Protein AF-A0A1F9A317-F1 (afdb_monomer_lite)

Radius of gyration: 26.18 Å; chains: 1; bounding box: 61×65×71 Å

pLDDT: mean 83.24, std 12.6, range [30.2, 96.0]

Secondary structure (DSSP, 8-state):
-----SS--HHHHHHHHHHTT--HHHHHHHHHHHHTTS-TT-TTS-HHHH-HHHHHHHHHHHHH-EEEEE---STT--SEEEEEE-TTS-EEEEEEEEEE-SSS-EEEEEEEEE-GGGTTSSHHHHHHHHHHHHHHHTT-EEEEE--S-TTSTTTTHHHHTT-EEGGGT---SS--SS--EEEE--TTS--TTHHHHHHHHHHHHHHHHHHHHHHHHHHHHHHHHHHHHHHHHHHHHHTHHHHHTT---HHHHHHHHHHHHHHHHHHHHHTTSTT--SSS-GGGS---HHHHTSBP--S----S-PPPEEEE-HHHHHHS-HHHHHSHHHHHHTSPBP--HHHHHHHHHTT--SSP--BHHHHHHHSS-GGGEEEEEETTEEEEEEEE-HHHHHTHHHHHHHHHHHHHHSTT-EETTEEEEE----EEEEETTEEEEEEEPPSEEEHHHHHHHHHH-HHHHHHHHHH-HHHHHHHHHHHHHHHHHHH--SGGGGGGGG--EEEEEETTTTEE--EE-TTS-EE-SEEEE-

Sequence (530 aa):
MGKKSLYLSPDQIKKKFLEAGLGLKETLALIEMTWEDTPRGSVLIPTDRLFNTLDRLTHSTVRGSRIKRFRAQGPNQPFQIFEVYTSEGEVLAYLNMLYLRKPLPCYYLVYVEVTPSFRGKGLGNRILEAFRDYVVEKDALGLLDNIIPPEDPTFDIYDKLGWIPLEKLIEFSEKPDRAHYMVFIPAGFKKNHFALKLPKLIFNLKKKRPVIEMQDNELMVQRTIQEFNQIYSALERVFKKEKESGRTTLLMRFMFTKFTTRLLGFQRRIQELLGYTGGESLEQITLSREVRSLLIQPYSFDPEETDVQLFGDRSLWLSLPESIKSKTTQAIEGLPLYQRPFLTQWMKEKNRTEPLKLTIADLLDLGFDPTRLREFLLQDQIYMFERLSSALLKDLEKRKGLLEKIEKKIQGVRIRQAQIKVNLPLLWIQDRGNGYVLRKKVNGIHWEEAVYQLKQNPSLRFLNQHLILDQKITRTIRDIIDWTKDHIRGPEQEVLPDLAYFIPWNLERNSPLFSIDPANVPYLEQIWIA

Structure (mmCIF, N/CA/C/O backbone):
data_AF-A0A1F9A317-F1
#
_entry.id   AF-A0A1F9A317-F1
#
loop_
_atom_site.group_PDB
_atom_site.id
_atom_site.type_symbol
_atom_site.label_atom_id
_atom_site.label_alt_id
_atom_site.label_comp_id
_atom_site.label_asym_id
_atom_site.label_entity_id
_atom_site.label_seq_id
_atom_site.pdbx_PDB_ins_code
_atom_site.Cartn_x
_atom_site.Cartn_y
_atom_site.Cartn_z
_atom_site.occupancy
_atom_site.B_iso_or_equiv
_atom_site.auth_seq_id
_atom_site.auth_comp_id
_atom_site.auth_asym_id
_atom_site.auth_atom_id
_atom_site.pdbx_PDB_model_num
ATOM 1 N N . MET A 1 1 ? -34.256 27.433 11.523 1.00 30.20 1 MET A N 1
ATOM 2 C CA . MET A 1 1 ? -32.797 27.684 11.594 1.00 30.20 1 MET A CA 1
ATOM 3 C C . MET A 1 1 ? -32.069 26.458 11.067 1.00 30.20 1 MET A C 1
ATOM 5 O O . MET A 1 1 ? -32.015 25.449 11.757 1.00 30.20 1 MET A O 1
ATOM 9 N N . GLY A 1 2 ? -31.609 26.498 9.814 1.00 30.23 2 GLY A N 1
ATOM 10 C CA . GLY A 1 2 ? -30.945 25.356 9.183 1.00 30.23 2 GLY A CA 1
ATOM 11 C C . GLY A 1 2 ? -29.607 25.060 9.855 1.00 30.23 2 GLY A C 1
ATOM 12 O O . GLY A 1 2 ? -28.774 25.957 9.989 1.00 30.23 2 GLY A O 1
ATOM 13 N N . LYS A 1 3 ? -29.400 23.810 10.284 1.00 30.22 3 LYS A N 1
ATOM 14 C CA . LYS A 1 3 ? -28.074 23.311 10.662 1.00 30.22 3 LYS A CA 1
ATOM 15 C C . LYS A 1 3 ? -27.170 23.496 9.441 1.00 30.22 3 LYS A C 1
ATOM 17 O O . LYS A 1 3 ? -27.330 22.784 8.455 1.00 30.22 3 LYS A O 1
ATOM 22 N N . LYS A 1 4 ? -26.259 24.477 9.473 1.00 34.62 4 LYS A N 1
ATOM 23 C CA . LYS A 1 4 ? -25.178 24.554 8.484 1.00 34.62 4 LYS A CA 1
ATOM 24 C C . LYS A 1 4 ? -24.425 23.232 8.572 1.00 34.62 4 LYS A C 1
ATOM 26 O O . LYS A 1 4 ? -23.829 22.939 9.606 1.00 34.62 4 LYS A O 1
ATOM 31 N N . SER A 1 5 ? -24.519 22.435 7.514 1.00 38.72 5 SER A N 1
ATOM 32 C CA . SER A 1 5 ? -23.706 21.241 7.342 1.00 38.72 5 SER A CA 1
ATOM 33 C C . SER A 1 5 ? -22.243 21.623 7.590 1.00 38.72 5 SER A C 1
ATOM 35 O O . SER A 1 5 ? -21.731 22.558 6.975 1.00 38.72 5 SER A O 1
ATOM 37 N N . LEU A 1 6 ? -21.589 20.946 8.536 1.00 41.41 6 LEU A N 1
ATOM 38 C CA . LEU A 1 6 ? -20.157 21.096 8.842 1.00 41.41 6 LEU A CA 1
ATOM 39 C C . LEU A 1 6 ? -19.264 20.510 7.730 1.00 41.41 6 LEU A C 1
ATOM 41 O O . LEU A 1 6 ? -18.044 20.434 7.888 1.00 41.41 6 LEU A O 1
ATOM 45 N N . TYR A 1 7 ? -19.867 20.084 6.621 1.00 53.53 7 TYR A N 1
ATOM 46 C CA . TYR A 1 7 ? -19.236 19.331 5.555 1.00 53.53 7 TYR A CA 1
ATOM 47 C C . TYR A 1 7 ? -19.129 20.173 4.280 1.00 53.53 7 TYR A C 1
ATOM 49 O O . TYR A 1 7 ? -20.040 20.931 3.944 1.00 53.53 7 TYR A O 1
ATOM 57 N N . LEU A 1 8 ? -17.997 20.042 3.581 1.00 56.66 8 LEU A N 1
ATOM 58 C CA . LEU A 1 8 ? -17.786 20.700 2.295 1.00 56.66 8 LEU A CA 1
ATOM 59 C C . LEU A 1 8 ? -18.473 19.884 1.196 1.00 56.66 8 LEU A C 1
ATOM 61 O O . LEU A 1 8 ? -18.187 18.697 1.057 1.00 56.66 8 LEU A O 1
ATOM 65 N N . SER A 1 9 ? -19.353 20.509 0.413 1.00 65.12 9 SER A N 1
ATOM 66 C CA . SER A 1 9 ? -19.925 19.875 -0.775 1.00 65.12 9 SER A CA 1
ATOM 67 C C . SER A 1 9 ? -18.844 19.645 -1.843 1.00 65.12 9 SER A C 1
ATOM 69 O O . SER A 1 9 ? -17.835 20.364 -1.861 1.00 65.12 9 SER A O 1
ATOM 71 N N . PRO A 1 10 ? -19.050 18.701 -2.780 1.00 66.50 10 PRO A N 1
ATOM 72 C CA . PRO A 1 10 ? -18.171 18.517 -3.934 1.00 66.50 10 PRO A CA 1
ATOM 73 C C . PRO A 1 10 ? -17.819 19.838 -4.651 1.00 66.50 10 PRO A C 1
ATOM 75 O O . PRO A 1 10 ? -16.651 20.110 -4.933 1.00 66.50 10 PRO A O 1
ATOM 78 N N . ASP A 1 11 ? -18.791 20.734 -4.839 1.00 68.62 11 ASP A N 1
ATOM 79 C CA . ASP A 1 11 ? -18.564 22.051 -5.453 1.00 68.62 11 ASP A CA 1
ATOM 80 C C . ASP A 1 11 ? -17.633 22.956 -4.634 1.00 68.62 11 ASP A C 1
ATOM 82 O O . ASP A 1 11 ? -16.845 23.724 -5.191 1.00 68.62 11 ASP A O 1
ATOM 86 N N . GLN A 1 12 ? -17.682 22.865 -3.304 1.00 73.44 12 GLN A N 1
ATOM 87 C CA . GLN A 1 12 ? -16.788 23.624 -2.431 1.00 73.44 12 GLN A CA 1
ATOM 88 C C . GLN A 1 12 ? -15.355 23.078 -2.472 1.00 73.44 12 GLN A C 1
ATOM 90 O O . GLN A 1 12 ? -14.407 23.865 -2.437 1.00 73.44 12 GLN A O 1
ATOM 95 N N . ILE A 1 13 ? -15.185 21.757 -2.603 1.00 77.44 13 ILE A N 1
ATOM 96 C CA . ILE A 1 13 ? -13.874 21.125 -2.818 1.00 77.44 13 ILE A CA 1
ATOM 97 C C . ILE A 1 13 ? -13.295 21.570 -4.164 1.00 77.44 13 ILE A C 1
ATOM 99 O O . ILE A 1 13 ? -12.164 22.054 -4.225 1.00 77.44 13 ILE A O 1
ATOM 103 N N . LYS A 1 14 ? -14.096 21.497 -5.232 1.00 76.88 14 LYS A N 1
ATOM 104 C CA . LYS A 1 14 ? -13.719 21.978 -6.566 1.00 76.88 14 LYS A CA 1
ATOM 105 C C . LYS A 1 14 ? -13.287 23.442 -6.534 1.00 76.88 14 LYS A C 1
ATOM 107 O O . LYS A 1 14 ? -12.229 23.788 -7.054 1.00 76.88 14 LYS A O 1
ATOM 112 N N . LYS A 1 15 ? -14.080 24.305 -5.892 1.00 82.25 15 LYS A N 1
ATOM 113 C CA . LYS A 1 15 ? -13.760 25.728 -5.741 1.00 82.25 15 LYS A CA 1
ATOM 114 C C . LYS A 1 15 ? -12.426 25.933 -5.022 1.00 82.25 15 LYS A C 1
ATOM 116 O O . LYS A 1 15 ? -11.629 26.745 -5.477 1.00 82.25 15 LYS A O 1
ATOM 121 N N . LYS A 1 16 ? -12.146 25.177 -3.954 1.00 85.38 16 LYS A N 1
ATOM 122 C CA . LYS A 1 16 ? -10.851 25.234 -3.257 1.00 85.38 16 LYS A CA 1
ATOM 123 C C . LYS A 1 16 ? -9.676 24.872 -4.160 1.00 85.38 16 LYS A C 1
ATOM 125 O O . LYS A 1 16 ? -8.650 25.539 -4.097 1.00 85.38 16 LYS A O 1
ATOM 130 N N . PHE A 1 17 ? -9.822 23.845 -4.992 1.00 86.81 17 PHE A N 1
ATOM 131 C CA . PHE A 1 17 ? -8.760 23.416 -5.905 1.00 86.81 17 PHE A CA 1
ATOM 132 C C . PHE A 1 17 ? -8.485 24.484 -6.972 1.00 86.81 17 PHE A C 1
ATOM 134 O O . PHE A 1 17 ? -7.328 24.799 -7.244 1.00 86.81 17 PHE A O 1
ATOM 141 N N . LEU A 1 18 ? -9.542 25.104 -7.509 1.00 83.31 18 LEU A N 1
ATOM 142 C CA . LEU A 1 18 ? -9.423 26.219 -8.453 1.00 83.31 18 LEU A CA 1
ATOM 143 C C . LEU A 1 18 ? -8.786 27.459 -7.807 1.00 83.31 18 LEU A C 1
ATOM 145 O O . LEU A 1 18 ? -7.883 28.051 -8.387 1.00 83.31 18 LEU A O 1
ATOM 149 N N . GLU A 1 19 ? -9.208 27.834 -6.594 1.00 87.75 19 GLU A N 1
ATOM 150 C CA . GLU A 1 19 ? -8.621 28.958 -5.844 1.00 87.75 19 GLU A CA 1
ATOM 151 C C . GLU A 1 19 ? -7.142 28.736 -5.498 1.00 87.75 19 GLU A C 1
ATOM 153 O O . GLU A 1 19 ? -6.385 29.700 -5.396 1.00 87.75 19 GLU A O 1
ATOM 158 N N . ALA A 1 20 ? -6.724 27.482 -5.322 1.00 89.75 20 ALA A N 1
ATOM 159 C CA . ALA A 1 20 ? -5.334 27.115 -5.066 1.00 89.75 20 ALA A CA 1
ATOM 160 C C . ALA A 1 20 ? -4.447 27.147 -6.326 1.00 89.75 20 ALA A C 1
ATOM 162 O O . ALA A 1 20 ? -3.230 26.974 -6.211 1.00 89.75 20 ALA A O 1
ATOM 163 N N . GLY A 1 21 ? -5.034 27.370 -7.510 1.00 86.25 21 GLY A N 1
ATOM 164 C CA . GLY A 1 21 ? -4.309 27.429 -8.780 1.00 86.25 21 GLY A CA 1
ATOM 165 C C . GLY A 1 21 ? -3.607 26.115 -9.115 1.00 86.25 21 GLY A C 1
ATOM 166 O O . GLY A 1 21 ? -2.463 26.132 -9.562 1.00 86.25 21 GLY A O 1
ATOM 167 N N . LEU A 1 22 ? -4.247 24.982 -8.817 1.00 85.50 22 LEU A N 1
ATOM 168 C CA . LEU A 1 22 ? -3.669 23.667 -9.075 1.00 85.50 22 LEU A CA 1
ATOM 169 C C . LEU A 1 22 ? -3.647 23.347 -10.572 1.00 85.50 22 LEU A C 1
ATOM 171 O O . LEU A 1 22 ? -4.641 23.552 -11.273 1.00 85.50 22 LEU A O 1
ATOM 175 N N . GLY A 1 23 ? -2.535 22.776 -11.035 1.00 81.94 23 GLY A N 1
ATOM 176 C CA . GLY A 1 23 ? -2.434 22.198 -12.374 1.00 81.94 23 GLY A CA 1
ATOM 177 C C . GLY A 1 23 ? -3.286 20.932 -12.533 1.00 81.94 23 GLY A C 1
ATOM 178 O O . GLY A 1 23 ? -3.818 20.377 -11.563 1.00 81.94 23 GLY A O 1
ATOM 179 N N . LEU A 1 24 ? -3.398 20.436 -13.771 1.00 79.25 24 LEU A N 1
ATOM 180 C CA . LEU A 1 24 ? -4.134 19.203 -14.081 1.00 79.25 24 LEU A CA 1
ATOM 181 C C . LEU A 1 24 ? -3.547 17.997 -13.335 1.00 79.25 24 LEU A C 1
ATOM 183 O O . LEU A 1 24 ? -4.284 17.265 -12.673 1.00 79.25 24 LEU A O 1
ATOM 187 N N . LYS A 1 25 ? -2.224 17.814 -13.419 1.00 80.38 25 LYS A N 1
ATOM 188 C CA . LYS A 1 25 ? -1.513 16.709 -12.768 1.00 80.38 25 LYS A CA 1
ATOM 189 C C . LYS A 1 25 ? -1.692 16.740 -11.250 1.00 80.38 25 LYS A C 1
ATOM 191 O O . LYS A 1 25 ? -2.010 15.720 -10.653 1.00 80.38 25 LYS A O 1
ATOM 196 N N . GLU A 1 26 ? -1.553 17.913 -10.639 1.00 85.75 26 GLU A N 1
ATOM 197 C CA . GLU A 1 26 ? -1.697 18.104 -9.189 1.00 85.75 26 GLU A CA 1
ATOM 198 C C . GLU A 1 26 ? -3.126 17.821 -8.716 1.00 85.75 26 GLU A C 1
ATOM 200 O O . GLU A 1 26 ? -3.336 17.146 -7.709 1.00 85.75 26 GLU A O 1
ATOM 205 N N . THR A 1 27 ? -4.113 18.298 -9.478 1.00 83.12 27 THR A N 1
ATOM 206 C CA . THR A 1 27 ? -5.532 18.040 -9.218 1.00 83.12 27 THR A CA 1
ATOM 207 C C . THR A 1 27 ? -5.828 16.544 -9.256 1.00 83.12 27 THR A C 1
ATOM 209 O O . THR A 1 27 ? -6.431 16.017 -8.322 1.00 83.12 27 THR A O 1
ATOM 212 N N . LEU A 1 28 ? -5.375 15.848 -10.303 1.00 80.31 28 LEU A N 1
ATOM 213 C CA . LEU A 1 28 ? -5.563 14.405 -10.439 1.00 80.31 28 LEU A CA 1
ATOM 214 C C . LEU A 1 28 ? -4.836 13.629 -9.337 1.00 80.31 28 LEU A C 1
ATOM 216 O O . LEU A 1 28 ? -5.441 12.748 -8.733 1.00 80.31 28 LEU A O 1
ATOM 220 N N . ALA A 1 29 ? -3.600 14.005 -9.005 1.00 83.94 29 ALA A N 1
ATOM 221 C CA . ALA A 1 29 ? -2.834 13.375 -7.935 1.00 83.94 29 ALA A CA 1
ATOM 222 C C . ALA A 1 29 ? -3.521 13.525 -6.568 1.00 83.94 29 ALA A C 1
ATOM 224 O O . ALA A 1 29 ? -3.596 12.561 -5.809 1.00 83.94 29 ALA A O 1
ATOM 225 N N . LEU A 1 30 ? -4.083 14.700 -6.255 1.00 86.44 30 LEU A N 1
ATOM 226 C CA . LEU A 1 30 ? -4.848 14.903 -5.020 1.00 86.44 30 LEU A CA 1
ATOM 227 C C . LEU A 1 30 ? -6.155 14.116 -5.001 1.00 86.44 30 LEU A C 1
ATOM 229 O O . LEU A 1 30 ? -6.530 13.591 -3.951 1.00 86.44 30 LEU A O 1
ATOM 233 N N . ILE A 1 31 ? -6.847 14.030 -6.138 1.00 79.44 31 ILE A N 1
ATOM 234 C CA . ILE A 1 31 ? -8.070 13.237 -6.260 1.00 79.44 31 ILE A CA 1
ATOM 235 C C . ILE A 1 31 ? -7.753 11.764 -6.032 1.00 79.44 31 ILE A C 1
ATOM 237 O O . ILE A 1 31 ? -8.380 11.130 -5.187 1.00 79.44 31 ILE A O 1
ATOM 241 N N . GLU A 1 32 ? -6.752 11.233 -6.730 1.00 78.00 32 GLU A N 1
ATOM 242 C CA . GLU A 1 32 ? -6.308 9.857 -6.550 1.00 78.00 32 GLU A CA 1
ATOM 243 C C . GLU A 1 32 ? -5.877 9.632 -5.107 1.00 78.00 32 GLU A C 1
ATOM 245 O O . GLU A 1 32 ? -6.346 8.686 -4.490 1.00 78.00 32 GLU A O 1
ATOM 250 N N . MET A 1 33 ? -5.087 10.529 -4.509 1.00 85.62 33 MET A N 1
ATOM 251 C CA . MET A 1 33 ? -4.703 10.459 -3.094 1.00 85.62 33 MET A CA 1
ATOM 252 C C . MET A 1 33 ? -5.887 10.341 -2.134 1.00 85.62 33 MET A C 1
ATOM 254 O O . MET A 1 33 ? -5.846 9.585 -1.163 1.00 85.62 33 MET A O 1
ATOM 258 N N . THR A 1 34 ? -6.936 11.106 -2.402 1.00 78.31 34 THR A N 1
ATOM 259 C CA . THR A 1 34 ? -8.065 11.256 -1.487 1.00 78.31 34 THR A CA 1
ATOM 260 C C . THR A 1 34 ? -9.113 10.157 -1.686 1.00 78.31 34 THR A C 1
ATOM 262 O O . THR A 1 34 ? -9.732 9.739 -0.708 1.00 78.31 34 THR A O 1
ATOM 265 N N . TRP A 1 35 ? -9.279 9.659 -2.920 1.00 73.06 35 TRP A N 1
ATOM 266 C CA . TRP A 1 35 ? -10.397 8.795 -3.325 1.00 73.06 35 TRP A CA 1
ATOM 267 C C . TRP A 1 35 ? -10.020 7.512 -4.083 1.00 73.06 35 TRP A C 1
ATOM 269 O O . TRP A 1 35 ? -10.933 6.840 -4.552 1.00 73.06 35 TRP A O 1
ATOM 279 N N . GLU A 1 36 ? -8.746 7.113 -4.184 1.00 63.12 36 GLU A N 1
ATOM 280 C CA . GLU A 1 36 ? -8.304 5.836 -4.815 1.00 63.12 36 GLU A CA 1
ATOM 281 C C . GLU A 1 36 ? -9.092 4.604 -4.344 1.00 63.12 36 GLU A C 1
ATOM 283 O O . GLU A 1 36 ? -9.340 3.682 -5.112 1.00 63.12 36 GLU A O 1
ATOM 288 N N . ASP A 1 37 ? -9.545 4.630 -3.094 1.00 56.62 37 ASP A N 1
ATOM 289 C CA . ASP A 1 37 ? -10.335 3.590 -2.436 1.00 56.62 37 ASP A CA 1
ATOM 290 C C . ASP A 1 37 ? -11.795 3.489 -2.930 1.00 56.62 37 ASP A C 1
ATOM 292 O O . ASP A 1 37 ? -12.541 2.596 -2.506 1.00 56.62 37 ASP A O 1
ATOM 296 N N . THR A 1 38 ? -12.218 4.414 -3.795 1.00 52.78 38 THR A N 1
ATOM 297 C CA . THR A 1 38 ? -13.587 4.554 -4.299 1.00 52.78 38 THR A CA 1
ATOM 298 C C . THR A 1 38 ? -13.637 4.036 -5.740 1.00 52.78 38 THR A C 1
ATOM 300 O O . THR A 1 38 ? -12.907 4.534 -6.598 1.00 52.78 38 THR A O 1
ATOM 303 N N . PRO A 1 39 ? -14.488 3.049 -6.063 1.00 42.66 39 PRO A N 1
ATOM 304 C CA . PRO A 1 39 ? -14.594 2.535 -7.424 1.00 42.66 39 PRO A CA 1
ATOM 305 C C . PRO A 1 39 ? -14.944 3.646 -8.423 1.00 42.66 39 PRO A C 1
ATOM 307 O O . PRO A 1 39 ? -15.872 4.423 -8.170 1.00 42.66 39 PRO A O 1
ATOM 310 N N . ARG A 1 40 ? -14.270 3.669 -9.585 1.00 38.69 40 ARG A N 1
ATOM 311 C CA . ARG A 1 40 ? -14.679 4.501 -10.733 1.00 38.69 40 ARG A CA 1
ATOM 312 C C . ARG A 1 40 ? -16.144 4.185 -11.067 1.00 38.69 40 ARG A C 1
ATOM 314 O O . ARG A 1 40 ? -16.486 3.023 -11.277 1.00 38.69 40 ARG A O 1
ATOM 321 N N . GLY A 1 41 ? -17.007 5.201 -11.045 1.00 35.41 41 GLY A N 1
ATOM 322 C CA . GLY A 1 41 ? -18.453 5.060 -11.265 1.00 35.41 41 GLY A CA 1
ATOM 323 C C . GLY A 1 41 ? -19.301 4.733 -10.026 1.00 35.41 41 GLY A C 1
ATOM 324 O O . GLY A 1 41 ? -20.504 4.532 -10.163 1.00 35.41 41 GLY A O 1
ATOM 325 N N . SER A 1 42 ? -18.729 4.683 -8.814 1.00 35.31 42 SER A N 1
ATOM 326 C CA . SER A 1 42 ? -19.548 4.656 -7.592 1.00 35.31 42 SER A CA 1
ATOM 327 C C . SER A 1 42 ? -20.143 6.040 -7.303 1.00 35.31 42 SER A C 1
ATOM 329 O O . SER A 1 42 ? -19.489 7.066 -7.481 1.00 35.31 42 SER A O 1
ATOM 331 N N . VAL A 1 43 ? -21.401 6.056 -6.857 1.00 36.91 43 VAL A N 1
ATOM 332 C CA . VAL A 1 43 ? -22.220 7.263 -6.630 1.00 36.91 43 VAL A CA 1
ATOM 333 C C . VAL A 1 43 ? -21.618 8.213 -5.583 1.00 36.91 43 VAL A C 1
ATOM 335 O O . VAL A 1 43 ? -21.981 9.382 -5.550 1.00 36.91 43 VAL A O 1
ATOM 338 N N . LEU A 1 44 ? -20.675 7.732 -4.766 1.00 43.38 44 LEU A N 1
ATOM 339 C CA . LEU A 1 44 ? -20.300 8.373 -3.508 1.00 43.38 44 LEU A CA 1
ATOM 340 C C . LEU A 1 44 ? -19.566 9.705 -3.688 1.00 43.38 44 LEU A C 1
ATOM 342 O O . LEU A 1 44 ? -19.921 10.642 -2.999 1.00 43.38 44 LEU A O 1
ATOM 346 N N . ILE A 1 45 ? -18.666 9.863 -4.666 1.00 46.25 45 ILE A N 1
ATOM 347 C CA . ILE A 1 45 ? -18.311 11.178 -5.237 1.00 46.25 45 ILE A CA 1
ATOM 348 C C . ILE A 1 45 ? -17.834 10.928 -6.672 1.00 46.25 45 ILE A C 1
ATOM 350 O O . ILE A 1 45 ? -16.707 10.467 -6.864 1.00 46.25 45 ILE A O 1
ATOM 354 N N . PRO A 1 46 ? -18.636 11.221 -7.707 1.00 48.56 46 PRO A N 1
ATOM 355 C CA . PRO A 1 46 ? -18.168 11.066 -9.070 1.00 48.56 46 PRO A CA 1
ATOM 356 C C . PRO A 1 46 ? -17.091 12.126 -9.304 1.00 48.56 46 PRO A C 1
ATOM 358 O O . PRO A 1 46 ? -17.372 13.327 -9.248 1.00 48.56 46 PRO A O 1
ATOM 361 N N . THR A 1 47 ? -15.860 11.703 -9.593 1.00 49.09 47 THR A N 1
ATOM 362 C CA . THR A 1 47 ? -14.832 12.557 -10.218 1.00 49.09 47 THR A CA 1
ATOM 363 C C . THR A 1 47 ? -15.413 13.348 -11.385 1.00 49.09 47 THR A C 1
ATOM 365 O O . THR A 1 47 ? -15.080 14.510 -11.597 1.00 49.09 47 THR A O 1
ATOM 368 N N . ASP A 1 48 ? -16.374 12.726 -12.054 1.00 48.00 48 ASP A N 1
ATOM 369 C CA . ASP A 1 48 ? -17.170 13.218 -13.158 1.00 48.00 48 ASP A CA 1
ATOM 370 C C . ASP A 1 48 ? -18.022 14.422 -12.693 1.00 48.00 48 ASP A C 1
ATOM 372 O O . ASP A 1 48 ? -17.936 15.503 -13.263 1.00 48.00 48 ASP A O 1
ATOM 376 N N . ARG A 1 49 ? -18.726 14.332 -11.553 1.00 49.16 49 ARG A N 1
ATOM 377 C CA . ARG A 1 49 ? -19.498 15.454 -10.973 1.00 49.16 49 ARG A CA 1
ATOM 378 C C . ARG A 1 49 ? -18.596 16.585 -10.483 1.00 49.16 49 ARG A C 1
ATOM 380 O O . ARG A 1 49 ? -18.902 17.750 -10.730 1.00 49.16 49 ARG A O 1
ATOM 387 N N . LEU A 1 50 ? -17.485 16.261 -9.820 1.00 54.84 50 LEU A N 1
ATOM 388 C CA . LEU A 1 50 ? -16.515 17.263 -9.370 1.00 54.84 50 LEU A CA 1
ATOM 389 C C . LEU A 1 50 ? -15.881 18.000 -10.562 1.00 54.84 50 LEU A C 1
ATOM 391 O O . LEU A 1 50 ? -15.679 19.218 -10.527 1.00 54.84 50 LEU A O 1
ATOM 395 N N . PHE A 1 51 ? -15.606 17.281 -11.651 1.00 59.75 51 PHE A N 1
ATOM 396 C CA . PHE A 1 51 ? -14.772 17.777 -12.727 1.00 59.75 51 PHE A CA 1
ATOM 397 C C . PHE A 1 51 ? -15.113 17.197 -14.115 1.00 59.75 51 PHE A C 1
ATOM 399 O O . PHE A 1 51 ? -14.252 16.643 -14.793 1.00 59.75 51 PHE A O 1
ATOM 406 N N . ASN A 1 52 ? -16.325 17.435 -14.620 1.00 56.56 52 ASN A N 1
ATOM 407 C CA . ASN A 1 52 ? -16.720 17.082 -16.000 1.00 56.56 52 ASN A CA 1
ATOM 408 C C . ASN A 1 52 ? -15.727 17.567 -17.089 1.00 56.56 52 ASN A C 1
ATOM 410 O O . ASN A 1 52 ? -15.659 17.021 -18.188 1.00 56.56 52 ASN A O 1
ATOM 414 N N . THR A 1 53 ? -14.940 18.609 -16.803 1.00 60.53 53 THR A N 1
ATOM 415 C CA . THR A 1 53 ? -13.893 19.132 -17.689 1.00 60.53 53 THR A CA 1
ATOM 416 C C . THR A 1 53 ? -12.570 18.373 -17.612 1.00 60.53 53 THR A C 1
ATOM 418 O O . THR A 1 53 ? -11.804 18.455 -18.569 1.00 60.53 53 THR A O 1
ATOM 421 N N . LEU A 1 54 ? -12.280 17.647 -16.522 1.00 67.88 54 LEU A N 1
ATOM 422 C CA . LEU A 1 54 ? -11.013 16.928 -16.354 1.00 67.88 54 LEU A CA 1
ATOM 423 C C . LEU A 1 54 ? -10.848 15.853 -17.416 1.00 67.88 54 LEU A C 1
ATOM 425 O O . LEU A 1 54 ? -9.775 15.767 -17.991 1.00 67.88 54 LEU A O 1
ATOM 429 N N . ASP A 1 55 ? -11.893 15.099 -17.759 1.00 68.38 55 ASP A N 1
ATOM 430 C CA . ASP A 1 55 ? -11.779 14.095 -18.819 1.00 68.38 55 ASP A CA 1
ATOM 431 C C . ASP A 1 55 ? -11.413 14.729 -20.159 1.00 68.38 55 ASP A C 1
ATOM 433 O O . ASP A 1 55 ? -10.474 14.286 -20.822 1.00 68.38 55 ASP A O 1
ATOM 437 N N . ARG A 1 56 ? -12.099 15.804 -20.559 1.00 70.88 56 ARG A N 1
ATOM 438 C CA . ARG A 1 56 ? -11.775 16.526 -21.797 1.00 70.88 56 ARG A CA 1
ATOM 439 C C . ARG A 1 56 ? -10.347 17.081 -21.764 1.00 70.88 56 ARG A C 1
ATOM 441 O O . ARG A 1 56 ? -9.636 16.957 -22.761 1.00 70.88 56 ARG A O 1
ATOM 448 N N . LEU A 1 57 ? -9.931 17.658 -20.635 1.00 72.31 57 LEU A N 1
ATOM 449 C CA . LEU A 1 57 ? -8.581 18.186 -20.440 1.00 72.31 57 LEU A CA 1
ATOM 450 C C . LEU A 1 57 ? -7.537 17.069 -20.526 1.00 72.31 57 LEU A C 1
ATOM 452 O O . LEU A 1 57 ? -6.612 17.183 -21.322 1.00 72.31 57 LEU A O 1
ATOM 456 N N . THR A 1 58 ? -7.736 15.947 -19.838 1.00 76.75 58 THR A N 1
ATOM 457 C CA . THR A 1 58 ? -6.879 14.758 -19.904 1.00 76.75 58 THR A CA 1
ATOM 458 C C . THR A 1 58 ? -6.734 14.255 -21.336 1.00 76.75 58 THR A C 1
ATOM 460 O O . THR A 1 58 ? -5.611 14.053 -21.795 1.00 76.75 58 THR A O 1
ATOM 463 N N . HIS A 1 59 ? -7.832 14.115 -22.089 1.00 76.88 59 HIS A N 1
ATOM 464 C CA . HIS A 1 59 ? -7.757 13.704 -23.495 1.00 76.88 59 HIS A CA 1
ATOM 465 C C . HIS A 1 59 ? -6.998 14.727 -24.354 1.00 76.88 59 HIS A C 1
ATOM 467 O O . HIS A 1 59 ? -6.188 14.330 -25.193 1.00 76.88 59 HIS A O 1
ATOM 473 N N . SER A 1 60 ? -7.201 16.033 -24.141 1.00 76.12 60 SER A N 1
ATOM 474 C CA . SER A 1 60 ? -6.443 17.064 -24.863 1.00 76.12 60 SER A CA 1
ATOM 475 C C . SER A 1 60 ? -4.953 17.060 -24.515 1.00 76.12 60 SER A C 1
ATOM 477 O O . SER A 1 60 ? -4.124 17.137 -25.420 1.00 76.12 60 SER A O 1
ATOM 479 N N . THR A 1 61 ? -4.608 16.874 -23.241 1.00 77.38 61 THR A N 1
ATOM 480 C CA . THR A 1 61 ? -3.232 16.800 -22.739 1.00 77.38 61 THR A CA 1
ATOM 481 C C . THR A 1 61 ? -2.514 15.577 -23.298 1.00 77.38 61 THR A C 1
ATOM 483 O O . THR A 1 61 ? -1.395 15.690 -23.794 1.00 77.38 61 THR A O 1
ATOM 486 N N . VAL A 1 62 ? -3.178 14.417 -23.312 1.00 79.81 62 VAL A N 1
ATOM 487 C CA . VAL A 1 62 ? -2.657 13.196 -23.941 1.00 79.81 62 VAL A CA 1
ATOM 488 C C . VAL A 1 62 ? -2.462 13.403 -25.442 1.00 79.81 62 VAL A C 1
ATOM 490 O O . VAL A 1 62 ? -1.420 13.032 -25.975 1.00 79.81 62 VAL A O 1
ATOM 493 N N . ARG A 1 63 ? -3.418 14.022 -26.143 1.00 78.75 63 ARG A N 1
ATOM 494 C CA . ARG A 1 63 ? -3.309 14.269 -27.590 1.00 78.75 63 ARG A CA 1
ATOM 495 C C . ARG A 1 63 ? -2.188 15.254 -27.937 1.00 78.75 63 ARG A C 1
ATOM 497 O O . ARG A 1 63 ? -1.529 15.077 -28.956 1.00 78.75 63 ARG A O 1
ATOM 504 N N . GLY A 1 64 ? -1.971 16.269 -27.104 1.00 76.69 64 GLY A N 1
ATOM 505 C CA . GLY A 1 64 ? -0.918 17.272 -27.275 1.00 76.69 64 GLY A CA 1
ATOM 506 C C . GLY A 1 64 ? 0.472 16.827 -26.810 1.00 76.69 64 GLY A C 1
ATOM 507 O O . GLY A 1 64 ? 1.433 17.576 -26.996 1.00 76.69 64 GLY A O 1
ATOM 508 N N . SER A 1 65 ? 0.598 15.641 -26.204 1.00 85.62 65 SER A N 1
ATOM 509 C CA . SER A 1 65 ? 1.851 15.205 -25.594 1.00 85.62 65 SER A CA 1
ATOM 510 C C . SER A 1 65 ? 2.924 14.826 -26.619 1.00 85.62 65 SER A C 1
ATOM 512 O O . SER A 1 65 ? 2.631 14.289 -27.693 1.00 85.62 65 SER A O 1
ATOM 514 N N . ARG A 1 66 ? 4.191 15.086 -26.276 1.00 87.00 66 ARG A N 1
ATOM 515 C CA . ARG A 1 66 ? 5.367 14.854 -27.131 1.00 87.00 66 ARG A CA 1
ATOM 516 C C . ARG A 1 66 ? 6.349 13.901 -26.470 1.00 87.00 66 ARG A C 1
ATOM 518 O O . ARG A 1 66 ? 6.538 13.961 -25.264 1.00 87.00 66 ARG A O 1
ATOM 525 N N . ILE A 1 67 ? 7.021 13.077 -27.266 1.00 89.94 67 ILE A N 1
ATOM 526 C CA . ILE A 1 67 ? 8.057 12.162 -26.777 1.00 89.94 67 ILE A CA 1
ATOM 527 C C . ILE A 1 67 ? 9.421 12.815 -26.975 1.00 89.94 67 ILE A C 1
ATOM 529 O O . ILE A 1 67 ? 9.730 13.278 -28.075 1.00 89.94 67 ILE A O 1
ATOM 533 N N . LYS A 1 68 ? 10.243 12.853 -25.926 1.00 88.56 68 LYS A N 1
ATOM 534 C CA . LYS A 1 68 ? 11.663 13.206 -26.035 1.00 88.56 68 LYS A CA 1
ATOM 535 C C . LYS A 1 68 ? 12.529 12.059 -25.540 1.00 88.56 68 LYS A C 1
ATOM 537 O O . LYS A 1 68 ? 12.119 11.264 -24.699 1.00 88.56 68 LYS A O 1
ATOM 542 N N . ARG A 1 69 ? 13.747 12.008 -26.076 1.00 85.94 69 ARG A N 1
ATOM 543 C CA . ARG A 1 69 ? 14.766 11.017 -25.740 1.00 85.94 69 ARG A CA 1
ATOM 544 C C . ARG A 1 69 ? 15.942 11.682 -25.044 1.00 85.94 69 ARG A C 1
ATOM 546 O O . ARG A 1 69 ? 16.497 12.649 -25.564 1.00 85.94 69 ARG A O 1
ATOM 553 N N . PHE A 1 70 ? 16.398 11.061 -23.967 1.00 85.00 70 PHE A N 1
ATOM 554 C CA . PHE A 1 70 ? 17.584 11.441 -23.216 1.00 85.00 70 PHE A CA 1
ATOM 555 C C . PHE A 1 70 ? 18.615 10.317 -23.267 1.00 85.00 70 PHE A C 1
ATOM 557 O O . PHE A 1 70 ? 18.288 9.130 -23.203 1.00 85.00 70 PHE A O 1
ATOM 564 N N . ARG A 1 71 ? 19.881 10.695 -23.444 1.00 82.81 71 ARG A N 1
ATOM 565 C CA . ARG A 1 71 ? 21.005 9.756 -23.371 1.00 82.81 71 ARG A CA 1
ATOM 566 C C . ARG A 1 71 ? 21.405 9.569 -21.911 1.00 82.81 71 ARG A C 1
ATOM 568 O O . ARG A 1 71 ? 21.240 10.493 -21.124 1.00 82.81 71 ARG A O 1
ATOM 575 N N . ALA A 1 72 ? 21.984 8.414 -21.600 1.00 78.56 72 ALA A N 1
ATOM 576 C CA . ALA A 1 72 ? 22.624 8.178 -20.311 1.00 78.56 72 ALA A CA 1
ATOM 577 C C . ALA A 1 72 ? 23.732 9.222 -20.067 1.00 78.56 72 ALA A C 1
ATOM 579 O O . ALA A 1 72 ? 24.537 9.477 -20.970 1.00 78.56 72 ALA A O 1
ATOM 580 N N . GLN A 1 73 ? 23.773 9.812 -18.870 1.00 72.38 73 GLN A N 1
ATOM 581 C CA . GLN A 1 73 ? 24.719 10.872 -18.487 1.00 72.38 73 GLN A CA 1
ATOM 582 C C . GLN A 1 73 ? 25.612 10.435 -17.317 1.00 72.38 73 GLN A C 1
ATOM 584 O O . GLN A 1 73 ? 25.680 11.076 -16.273 1.00 72.38 73 GLN A O 1
ATOM 589 N N . GLY A 1 74 ? 26.332 9.327 -17.504 1.00 63.00 74 GLY A N 1
ATOM 590 C CA . GLY A 1 74 ? 27.295 8.831 -16.519 1.00 63.00 74 GLY A CA 1
ATOM 591 C C . GLY A 1 74 ? 26.659 7.988 -15.402 1.00 63.00 74 GLY A C 1
ATOM 592 O O . GLY A 1 74 ? 25.573 7.441 -15.594 1.00 63.00 74 GLY A O 1
ATOM 593 N N . PRO A 1 75 ? 27.349 7.819 -14.258 1.00 58.69 75 PRO A N 1
ATOM 594 C CA . PRO A 1 75 ? 26.946 6.872 -13.215 1.00 58.69 75 PRO A CA 1
ATOM 595 C C . PRO A 1 75 ? 25.604 7.215 -12.550 1.00 58.69 75 PRO A C 1
ATOM 597 O O . PRO A 1 75 ? 24.883 6.296 -12.181 1.00 58.69 75 PRO A O 1
ATOM 600 N N . ASN A 1 76 ? 25.236 8.499 -12.482 1.00 57.88 76 ASN A N 1
ATOM 601 C CA . ASN A 1 76 ? 23.994 8.967 -11.846 1.00 57.88 76 ASN A CA 1
ATOM 602 C C . ASN A 1 76 ? 22.766 8.893 -12.775 1.00 57.88 76 ASN A C 1
ATOM 604 O O . ASN A 1 76 ? 21.650 9.174 -12.356 1.00 57.88 76 ASN A O 1
ATOM 608 N N . GLN A 1 77 ? 22.956 8.549 -14.053 1.00 66.56 77 GLN A N 1
ATOM 609 C CA . GLN A 1 77 ? 21.869 8.348 -15.011 1.00 66.56 77 GLN A CA 1
ATOM 610 C C . GLN A 1 77 ? 22.267 7.230 -15.988 1.00 66.56 77 GLN A C 1
ATOM 612 O O . GLN A 1 77 ? 22.630 7.505 -17.138 1.00 66.56 77 GLN A O 1
ATOM 617 N N . PRO A 1 78 ? 22.252 5.963 -15.527 1.00 77.06 78 PRO A N 1
ATOM 618 C CA . PRO A 1 78 ? 22.805 4.828 -16.267 1.00 77.06 78 PRO A CA 1
ATOM 619 C C . PRO A 1 78 ? 21.935 4.416 -17.464 1.00 77.06 78 PRO A C 1
ATOM 621 O O . PRO A 1 78 ? 22.418 3.756 -18.389 1.00 77.06 78 PRO A O 1
ATOM 624 N N . PHE A 1 79 ? 20.664 4.823 -17.468 1.00 87.50 79 PHE A N 1
ATOM 625 C CA . PHE A 1 79 ? 19.686 4.485 -18.495 1.00 87.50 79 PHE A CA 1
ATOM 626 C C . PHE A 1 79 ? 19.585 5.556 -19.581 1.00 87.50 79 PHE A C 1
ATOM 628 O O . PHE A 1 79 ? 19.708 6.755 -19.331 1.00 87.50 79 PHE A O 1
ATOM 635 N N . GLN A 1 80 ? 19.306 5.115 -20.807 1.00 90.75 80 GLN A N 1
ATOM 636 C CA . GLN A 1 80 ? 18.699 5.992 -21.806 1.00 90.75 80 GLN A CA 1
ATOM 637 C C . GLN A 1 80 ? 17.199 6.036 -21.528 1.00 90.75 80 GLN A C 1
ATOM 639 O O . GLN A 1 80 ? 16.607 5.002 -21.218 1.00 90.75 80 GLN A O 1
ATOM 644 N N . ILE A 1 81 ? 16.596 7.217 -21.638 1.00 89.75 81 ILE A N 1
ATOM 645 C CA . ILE A 1 81 ? 15.224 7.440 -21.181 1.00 89.75 81 ILE A CA 1
ATOM 646 C C . ILE A 1 81 ? 14.391 8.017 -22.316 1.00 89.75 81 ILE A C 1
ATOM 648 O O . ILE A 1 81 ? 14.833 8.925 -23.026 1.00 89.75 81 ILE A O 1
ATOM 652 N N . PHE A 1 82 ? 13.186 7.489 -22.495 1.00 92.50 82 PHE A N 1
ATOM 653 C CA . PHE A 1 82 ? 12.131 8.155 -23.254 1.00 92.50 82 PHE A CA 1
ATOM 654 C C . PHE A 1 82 ? 11.145 8.741 -22.255 1.00 92.50 82 PHE A C 1
ATOM 656 O O . PHE A 1 82 ? 10.768 8.061 -21.308 1.00 92.50 82 PHE A O 1
ATOM 663 N N . GLU A 1 83 ? 10.720 9.981 -22.465 1.00 92.06 83 GLU A N 1
ATOM 664 C CA . GLU A 1 83 ? 9.699 10.620 -21.634 1.00 92.06 83 GLU A CA 1
ATOM 665 C C . GLU A 1 83 ? 8.625 11.239 -22.527 1.00 92.06 83 GLU A C 1
ATOM 667 O O . GLU A 1 83 ? 8.921 11.880 -23.542 1.00 92.06 83 GLU A O 1
ATOM 672 N N . VAL A 1 84 ? 7.367 11.025 -22.151 1.00 90.88 84 VAL A N 1
ATOM 673 C CA . VAL A 1 84 ? 6.198 11.652 -22.760 1.00 90.88 84 VAL A CA 1
ATOM 674 C C . VAL A 1 84 ? 5.850 12.886 -21.940 1.00 90.88 84 VAL A C 1
ATOM 676 O O . VAL A 1 84 ? 5.502 12.762 -20.769 1.00 90.88 84 VAL A O 1
ATOM 679 N N . TYR A 1 85 ? 5.894 14.058 -22.563 1.00 88.12 85 TYR A N 1
ATOM 680 C CA . TYR A 1 85 ? 5.643 15.342 -21.919 1.00 88.12 85 TYR A CA 1
ATOM 681 C C . TYR A 1 85 ? 4.343 15.984 -22.363 1.00 88.12 85 TYR A C 1
ATOM 683 O O . TYR A 1 85 ? 3.982 15.903 -23.538 1.00 88.12 85 TYR A O 1
ATOM 691 N N . THR A 1 86 ? 3.708 16.726 -21.464 1.00 83.50 86 THR A N 1
ATOM 692 C CA . THR A 1 86 ? 2.703 17.732 -21.817 1.00 83.50 86 THR A CA 1
ATOM 693 C C . THR A 1 86 ? 3.338 18.901 -22.582 1.00 83.50 86 THR A C 1
ATOM 695 O O . THR A 1 86 ? 4.562 19.057 -22.633 1.00 83.50 86 THR A O 1
ATOM 698 N N . SER A 1 87 ? 2.505 19.765 -23.168 1.00 76.19 87 SER A N 1
ATOM 699 C CA . SER A 1 87 ? 2.951 21.044 -23.743 1.00 76.19 87 SER A CA 1
ATOM 700 C C . SER A 1 87 ? 3.623 21.965 -22.722 1.00 76.19 87 SER A C 1
ATOM 702 O O . SER A 1 87 ? 4.445 22.791 -23.103 1.00 76.19 87 SER A O 1
ATOM 704 N N . GLU A 1 88 ? 3.292 21.798 -21.443 1.00 74.50 88 GLU A N 1
ATOM 705 C CA . GLU A 1 88 ? 3.812 22.571 -20.311 1.00 74.50 88 GLU A CA 1
ATOM 706 C C . GLU A 1 88 ? 5.088 21.951 -19.713 1.00 74.50 88 GLU A C 1
ATOM 708 O O . GLU A 1 88 ? 5.692 22.521 -18.811 1.00 74.50 88 GLU A O 1
ATOM 713 N N . GLY A 1 89 ? 5.544 20.809 -20.245 1.00 79.38 89 GLY A N 1
ATOM 714 C CA . GLY A 1 89 ? 6.784 20.156 -19.822 1.00 79.38 89 GLY A CA 1
ATOM 715 C C . GLY A 1 89 ? 6.630 19.161 -18.669 1.00 79.38 89 GLY A C 1
ATOM 716 O O . GLY A 1 89 ? 7.639 18.691 -18.151 1.00 79.38 89 GLY A O 1
ATOM 717 N N . GLU A 1 90 ? 5.408 18.786 -18.289 1.00 81.75 90 GLU A N 1
ATOM 718 C CA . GLU A 1 90 ? 5.176 17.750 -17.274 1.00 81.75 90 GLU A CA 1
ATOM 719 C C . GLU A 1 90 ? 5.330 16.345 -17.868 1.00 81.75 90 GLU A C 1
ATOM 721 O O . GLU A 1 90 ? 4.790 16.066 -18.938 1.00 81.75 90 GLU A O 1
ATOM 726 N N . VAL A 1 91 ? 6.011 15.435 -17.167 1.00 86.31 91 VAL A N 1
ATOM 727 C CA . VAL A 1 91 ? 6.145 14.026 -17.580 1.00 86.31 91 VAL A CA 1
ATOM 728 C C . VAL A 1 91 ? 4.866 13.246 -17.251 1.00 86.31 91 VAL A C 1
ATOM 730 O O . VAL A 1 91 ? 4.405 13.273 -16.109 1.00 86.31 91 VAL A O 1
ATOM 733 N N . LEU A 1 92 ? 4.321 12.536 -18.245 1.00 86.38 92 LEU A N 1
ATOM 734 C CA . LEU A 1 92 ? 3.124 11.683 -18.150 1.00 86.38 92 LEU A CA 1
ATOM 735 C C . LEU A 1 92 ? 3.431 10.180 -18.199 1.00 86.38 92 LEU A C 1
ATOM 737 O O . LEU A 1 92 ? 2.639 9.352 -17.747 1.00 86.38 92 LEU A O 1
ATOM 741 N N . ALA A 1 93 ? 4.530 9.819 -18.853 1.00 89.38 93 ALA A N 1
ATOM 742 C CA . ALA A 1 93 ? 4.996 8.448 -18.980 1.00 89.38 93 ALA A CA 1
ATOM 743 C C . ALA A 1 93 ? 6.489 8.449 -19.284 1.00 89.38 93 ALA A C 1
ATOM 745 O O . ALA A 1 93 ? 6.995 9.392 -19.899 1.00 89.38 93 ALA A O 1
ATOM 746 N N . TYR A 1 94 ? 7.178 7.386 -18.899 1.00 91.31 94 TYR A N 1
ATOM 747 C CA . TYR A 1 94 ? 8.588 7.221 -19.200 1.00 91.31 94 TYR A CA 1
ATOM 748 C C . TYR A 1 94 ? 8.961 5.758 -19.410 1.00 91.31 94 TYR A C 1
ATOM 750 O O . TYR A 1 94 ? 8.223 4.837 -19.059 1.00 91.31 94 TYR A O 1
ATOM 758 N N . LEU A 1 95 ? 10.128 5.568 -20.010 1.00 93.00 95 LEU A N 1
ATOM 759 C CA . LEU A 1 95 ? 10.705 4.271 -20.310 1.00 93.00 95 LEU A CA 1
ATOM 760 C C . LEU A 1 95 ? 12.212 4.331 -20.086 1.00 93.00 95 LEU A C 1
ATOM 762 O O . LEU A 1 95 ? 12.872 5.219 -20.627 1.00 93.00 95 LEU A O 1
ATOM 766 N N . ASN A 1 96 ? 12.738 3.366 -19.334 1.00 92.25 96 ASN A N 1
ATOM 767 C CA . ASN A 1 96 ? 14.165 3.188 -19.078 1.00 92.25 96 ASN A CA 1
ATOM 768 C C . ASN A 1 96 ? 14.710 2.057 -19.958 1.00 92.25 96 ASN A C 1
ATOM 770 O O . ASN A 1 96 ? 14.126 0.973 -20.028 1.00 92.25 96 ASN A O 1
ATOM 774 N N . MET A 1 97 ? 15.847 2.281 -20.619 1.00 93.25 97 MET A N 1
ATOM 775 C CA . MET A 1 97 ? 16.512 1.248 -21.416 1.00 93.25 97 MET A CA 1
ATOM 776 C C . MET A 1 97 ? 18.036 1.266 -21.285 1.00 93.25 97 MET A C 1
ATOM 778 O O . MET A 1 97 ? 18.663 2.295 -21.014 1.00 93.25 97 MET A O 1
ATOM 782 N N . LEU A 1 98 ? 18.644 0.114 -21.563 1.00 92.12 98 LEU A N 1
ATOM 783 C CA . LEU A 1 98 ? 20.091 -0.089 -21.596 1.00 92.12 98 LEU A CA 1
ATOM 784 C C . LEU A 1 98 ? 20.550 -0.601 -22.949 1.00 92.12 98 LEU A C 1
ATOM 786 O O . LEU A 1 98 ? 19.908 -1.453 -23.551 1.00 92.12 98 LEU A O 1
ATOM 790 N N . TYR A 1 99 ? 21.724 -0.156 -23.388 1.00 91.31 99 TYR A N 1
ATOM 791 C CA . TYR A 1 99 ? 22.365 -0.714 -24.573 1.00 91.31 99 TYR A CA 1
ATOM 792 C C . TYR A 1 99 ? 23.382 -1.800 -24.199 1.00 91.31 99 TYR A C 1
ATOM 794 O O . TYR A 1 99 ? 24.352 -1.563 -23.476 1.00 91.31 99 TYR A O 1
ATOM 802 N N . LEU A 1 100 ? 23.182 -2.999 -24.736 1.00 89.56 100 LEU A N 1
ATOM 803 C CA . LEU A 1 100 ? 24.058 -4.156 -24.624 1.00 89.56 100 LEU A CA 1
ATOM 804 C C . LEU A 1 100 ? 24.756 -4.374 -25.970 1.00 89.56 100 LEU A C 1
ATOM 806 O O . LEU A 1 100 ? 24.129 -4.711 -26.967 1.00 89.56 100 LEU A O 1
ATOM 810 N N . ARG A 1 101 ? 26.079 -4.185 -26.010 1.00 86.31 101 ARG A N 1
ATOM 811 C CA . ARG A 1 101 ? 26.859 -4.277 -27.260 1.00 86.31 101 ARG A CA 1
ATOM 812 C C . ARG A 1 101 ? 27.198 -5.712 -27.685 1.00 86.31 101 ARG A C 1
ATOM 814 O O . ARG A 1 101 ? 27.403 -5.968 -28.868 1.00 86.31 101 ARG A O 1
ATOM 821 N N . LYS A 1 102 ? 27.364 -6.632 -26.729 1.00 85.12 102 LYS A N 1
ATOM 822 C CA . LYS A 1 102 ? 27.816 -8.016 -26.964 1.00 85.12 102 LYS A CA 1
ATOM 823 C C . LYS A 1 102 ? 26.823 -9.007 -26.351 1.00 85.12 102 LYS A C 1
ATOM 825 O O . LYS A 1 102 ? 26.349 -8.749 -25.246 1.00 85.12 102 LYS A O 1
ATOM 830 N N . PRO A 1 103 ? 26.592 -10.174 -26.982 1.00 86.62 103 PRO A N 1
ATOM 831 C CA . PRO A 1 103 ? 27.170 -10.667 -28.246 1.00 86.62 103 PRO A CA 1
ATOM 832 C C . PRO A 1 103 ? 26.489 -10.137 -29.522 1.00 86.62 103 PRO A C 1
ATOM 834 O O . PRO A 1 103 ? 26.989 -10.377 -30.621 1.00 86.62 103 PRO A O 1
ATOM 837 N N . LEU A 1 104 ? 25.367 -9.436 -29.375 1.00 88.75 104 LEU A N 1
ATOM 838 C CA . LEU A 1 104 ? 24.631 -8.744 -30.431 1.00 88.75 104 LEU A CA 1
ATOM 839 C C . LEU A 1 104 ? 24.306 -7.327 -29.935 1.00 88.75 104 LEU A C 1
ATOM 841 O O . LEU A 1 104 ? 24.123 -7.172 -28.724 1.00 88.75 104 LEU A O 1
ATOM 845 N N . PRO A 1 105 ? 24.236 -6.317 -30.822 1.00 90.94 105 PRO A N 1
ATOM 846 C CA . PRO A 1 105 ? 23.722 -5.003 -30.459 1.00 90.94 105 PRO A CA 1
ATOM 847 C C . PRO A 1 105 ? 22.252 -5.138 -30.055 1.00 90.94 105 PRO A C 1
ATOM 849 O O . PRO A 1 105 ? 21.425 -5.615 -30.831 1.00 90.94 105 PRO A O 1
ATOM 852 N N . CYS A 1 106 ? 21.939 -4.762 -28.821 1.00 92.75 106 CYS A N 1
ATOM 853 C CA . CYS A 1 106 ? 20.621 -4.949 -28.238 1.00 92.75 106 CYS A CA 1
ATOM 854 C C . CYS A 1 106 ? 20.277 -3.790 -27.306 1.00 92.75 106 CYS A C 1
ATOM 856 O O . CYS A 1 106 ? 21.099 -3.395 -26.482 1.00 92.75 106 CYS A O 1
ATOM 858 N N . TYR A 1 107 ? 19.052 -3.290 -27.387 1.00 94.75 107 TYR A N 1
ATOM 859 C CA . TYR A 1 107 ? 18.468 -2.414 -26.384 1.00 94.75 107 TYR A CA 1
ATOM 860 C C . TYR A 1 107 ? 17.557 -3.236 -25.480 1.00 94.75 107 TYR A C 1
ATOM 862 O O . TYR A 1 107 ? 16.595 -3.845 -25.940 1.00 94.75 107 TYR A O 1
ATOM 870 N N . TYR A 1 108 ? 17.902 -3.282 -24.199 1.00 94.12 108 TYR A N 1
ATOM 871 C CA . TYR A 1 108 ? 17.099 -3.911 -23.167 1.00 94.12 108 TYR A CA 1
ATOM 872 C C . TYR A 1 108 ? 16.147 -2.880 -22.564 1.00 94.12 108 TYR A C 1
ATOM 874 O O . TYR A 1 108 ? 16.603 -1.867 -22.031 1.00 94.12 108 TYR A O 1
ATOM 882 N N . LEU A 1 109 ? 14.849 -3.141 -22.665 1.00 94.62 109 LEU A N 1
ATOM 883 C CA . LEU A 1 109 ? 13.794 -2.413 -21.981 1.00 94.62 109 LEU A CA 1
ATOM 884 C C . LEU A 1 109 ? 13.805 -2.813 -20.508 1.00 94.62 109 LEU A C 1
ATOM 886 O O . LEU A 1 109 ? 13.529 -3.963 -20.178 1.00 94.62 109 LEU A O 1
ATOM 890 N N . VAL A 1 110 ? 14.161 -1.868 -19.642 1.00 90.62 110 VAL A N 1
ATOM 891 C CA . VAL A 1 110 ? 14.261 -2.108 -18.199 1.00 90.62 110 VAL A CA 1
ATOM 892 C C . VAL A 1 110 ? 12.893 -1.951 -17.556 1.00 90.62 110 VAL A C 1
ATOM 894 O O . VAL A 1 110 ? 12.442 -2.851 -16.858 1.00 90.62 110 VAL A O 1
ATOM 897 N N . TYR A 1 111 ? 12.234 -0.823 -17.819 1.00 88.75 111 TYR A N 1
ATOM 898 C CA . TYR A 1 111 ? 10.989 -0.469 -17.153 1.00 88.75 111 TYR A CA 1
ATOM 899 C C . TYR A 1 111 ? 10.184 0.536 -17.979 1.00 88.75 111 TYR A C 1
ATOM 901 O O . TYR A 1 111 ? 10.754 1.350 -18.715 1.00 88.75 111 TYR A O 1
ATOM 909 N N . VAL A 1 112 ? 8.858 0.472 -17.856 1.00 90.38 112 VAL A N 1
ATOM 910 C CA . VAL A 1 112 ? 7.908 1.412 -18.460 1.00 90.38 112 VAL A CA 1
ATOM 911 C C . VAL A 1 112 ? 6.880 1.786 -17.417 1.00 90.38 112 VAL A C 1
ATOM 913 O O . VAL A 1 112 ? 6.265 0.914 -16.811 1.00 90.38 112 VAL A O 1
ATOM 916 N N . GLU A 1 113 ? 6.631 3.081 -17.275 1.00 87.62 113 GLU A N 1
ATOM 917 C CA . GLU A 1 113 ? 5.596 3.572 -16.383 1.00 87.62 113 GLU A CA 1
ATOM 918 C C . GLU A 1 113 ? 4.778 4.677 -17.035 1.00 87.62 113 GLU A C 1
ATOM 920 O O . GLU A 1 113 ? 5.291 5.574 -17.705 1.00 87.62 113 GLU A O 1
ATOM 925 N N . VAL A 1 114 ? 3.472 4.605 -16.802 1.00 85.88 114 VAL A N 1
ATOM 926 C CA . VAL A 1 114 ? 2.524 5.678 -17.080 1.00 85.88 114 VAL A CA 1
ATOM 927 C C . VAL A 1 114 ? 1.986 6.148 -15.739 1.00 85.88 114 VAL A C 1
ATOM 929 O O . VAL A 1 114 ? 1.518 5.322 -14.943 1.00 85.88 114 VAL A O 1
ATOM 932 N N . THR A 1 115 ? 2.013 7.464 -15.516 1.00 81.81 115 THR A N 1
ATOM 933 C CA . THR A 1 115 ? 1.444 8.087 -14.318 1.00 81.81 115 THR A CA 1
ATOM 934 C C . THR A 1 115 ? 0.017 7.563 -14.099 1.00 81.81 115 THR A C 1
ATOM 936 O O . THR A 1 115 ? -0.756 7.545 -15.066 1.00 81.81 115 THR A O 1
ATOM 939 N N . PRO A 1 116 ? -0.356 7.123 -12.876 1.00 75.88 116 PRO A N 1
ATOM 940 C CA . PRO A 1 116 ? -1.628 6.445 -12.604 1.00 75.88 116 PRO A CA 1
ATOM 941 C C . PRO A 1 116 ? -2.855 7.113 -13.235 1.00 75.88 116 PRO A C 1
ATOM 943 O O . PRO A 1 116 ? -3.633 6.447 -13.927 1.00 75.88 116 PRO A O 1
ATOM 946 N N . SER A 1 117 ? -2.938 8.441 -13.144 1.00 72.38 117 SER A N 1
ATOM 947 C CA . SER A 1 117 ? -4.066 9.228 -13.653 1.00 72.38 117 SER A CA 1
ATOM 948 C C . SER A 1 117 ? -4.211 9.234 -15.177 1.00 72.38 117 SER A C 1
ATOM 950 O O . SER A 1 117 ? -5.269 9.583 -15.702 1.00 72.38 117 SER A O 1
ATOM 952 N N . PHE A 1 118 ? -3.177 8.810 -15.906 1.00 78.88 118 PHE A N 1
ATOM 953 C CA . PHE A 1 118 ? -3.155 8.742 -17.367 1.00 78.88 118 PHE A CA 1
ATOM 954 C C . PHE A 1 118 ? -3.115 7.301 -17.906 1.00 78.88 118 PHE A C 1
ATOM 956 O O . PHE A 1 118 ? -3.045 7.089 -19.124 1.00 78.88 118 PHE A O 1
ATOM 963 N N . ARG A 1 119 ? -3.198 6.287 -17.032 1.00 81.88 119 ARG A N 1
ATOM 964 C CA . ARG A 1 119 ? -3.288 4.876 -17.440 1.00 81.88 119 ARG A CA 1
ATOM 965 C C . ARG A 1 119 ? -4.572 4.613 -18.236 1.00 81.88 119 ARG A C 1
ATOM 967 O O . ARG A 1 119 ? -5.608 5.243 -18.024 1.00 81.88 119 ARG A O 1
ATOM 974 N N . GLY A 1 120 ? -4.493 3.693 -19.200 1.00 79.50 120 GLY A N 1
ATOM 975 C CA . GLY A 1 120 ? -5.605 3.371 -20.107 1.00 79.50 120 GLY A CA 1
ATOM 976 C C . GLY A 1 120 ? -5.883 4.420 -21.195 1.00 79.50 120 GLY A C 1
ATOM 977 O O . GLY A 1 120 ? -6.836 4.270 -21.951 1.00 79.50 120 GLY A O 1
ATOM 978 N N . LYS A 1 121 ? -5.060 5.473 -21.315 1.00 83.81 121 LYS A N 1
ATOM 979 C CA . LYS A 1 121 ? -5.207 6.529 -22.338 1.00 83.81 121 LYS A CA 1
ATOM 980 C C . LYS A 1 121 ? -4.272 6.358 -23.548 1.00 83.81 121 LYS A C 1
ATOM 982 O O . LYS A 1 121 ? -4.041 7.304 -24.294 1.00 83.81 121 LYS A O 1
ATOM 987 N N . GLY A 1 122 ? -3.688 5.170 -23.729 1.00 86.06 122 GLY A N 1
ATOM 988 C CA . GLY A 1 122 ? -2.819 4.839 -24.870 1.00 86.06 122 GLY A CA 1
ATOM 989 C C . GLY A 1 122 ? -1.374 5.355 -24.787 1.00 86.06 122 GLY A C 1
ATOM 990 O O . GLY A 1 122 ? -0.599 5.118 -25.709 1.00 86.06 122 GLY A O 1
ATOM 991 N N . LEU A 1 123 ? -0.974 6.024 -23.697 1.00 89.25 123 LEU A N 1
ATOM 992 C CA . LEU A 1 123 ? 0.403 6.515 -23.523 1.00 89.25 123 LEU A CA 1
ATOM 993 C C . LEU A 1 123 ? 1.447 5.388 -23.482 1.00 89.25 123 LEU A C 1
ATOM 995 O O . LEU A 1 123 ? 2.518 5.544 -24.062 1.00 89.25 123 LEU A O 1
ATOM 999 N N . GLY A 1 124 ? 1.113 4.257 -22.849 1.00 89.56 124 GLY A N 1
ATOM 1000 C CA . GLY A 1 124 ? 1.980 3.074 -22.799 1.00 89.56 124 GLY A CA 1
ATOM 1001 C C . GLY A 1 124 ? 2.283 2.519 -24.193 1.00 89.56 124 GLY A C 1
ATOM 1002 O O . GLY A 1 124 ? 3.443 2.319 -24.537 1.00 89.56 124 GLY A O 1
ATOM 1003 N N . ASN A 1 125 ? 1.262 2.381 -25.045 1.00 90.56 125 ASN A N 1
ATOM 1004 C CA . ASN A 1 125 ? 1.460 1.959 -26.436 1.00 90.56 125 ASN A CA 1
ATOM 1005 C C . ASN A 1 125 ? 2.354 2.947 -27.189 1.00 90.56 125 ASN A C 1
ATOM 1007 O O . ASN A 1 125 ? 3.330 2.540 -27.804 1.00 90.56 125 ASN A O 1
ATOM 1011 N N . ARG A 1 126 ? 2.076 4.252 -27.074 1.00 91.88 126 ARG A N 1
ATOM 1012 C CA . ARG A 1 126 ? 2.836 5.292 -27.785 1.00 91.88 126 ARG A CA 1
ATOM 1013 C C . ARG A 1 126 ? 4.322 5.296 -27.430 1.00 91.88 126 ARG A C 1
ATOM 1015 O O . ARG A 1 126 ? 5.156 5.476 -28.314 1.00 91.88 126 ARG A O 1
ATOM 1022 N N . ILE A 1 127 ? 4.673 5.131 -26.151 1.00 93.50 127 ILE A N 1
ATOM 1023 C CA . ILE A 1 127 ? 6.084 5.118 -25.741 1.00 93.50 127 ILE A CA 1
ATOM 1024 C C . ILE A 1 127 ? 6.789 3.816 -26.150 1.00 93.50 127 ILE A C 1
ATOM 1026 O O . ILE A 1 127 ? 7.952 3.858 -26.551 1.00 93.50 127 ILE A O 1
ATOM 1030 N N . LEU A 1 128 ? 6.082 2.681 -26.130 1.00 94.31 128 LEU A N 1
ATOM 1031 C CA . LEU A 1 128 ? 6.600 1.395 -26.603 1.00 94.31 128 LEU A CA 1
ATOM 1032 C C . LEU A 1 128 ? 6.787 1.359 -28.126 1.00 94.31 128 LEU A C 1
ATOM 1034 O O . LEU A 1 128 ? 7.794 0.839 -28.600 1.00 94.31 128 LEU A O 1
ATOM 1038 N N . GLU A 1 129 ? 5.864 1.944 -28.892 1.00 94.25 129 GLU A N 1
ATOM 1039 C CA . GLU A 1 129 ? 5.993 2.132 -30.342 1.00 94.25 129 GLU A CA 1
ATOM 1040 C C . GLU A 1 129 ? 7.217 2.986 -30.670 1.00 94.25 129 GLU A C 1
ATOM 1042 O O . GLU A 1 129 ? 8.051 2.578 -31.474 1.00 94.25 129 GLU A O 1
ATOM 1047 N N . ALA A 1 130 ? 7.392 4.115 -29.976 1.00 93.75 130 ALA A N 1
ATOM 1048 C CA . ALA A 1 130 ? 8.571 4.955 -30.153 1.00 93.75 130 ALA A CA 1
ATOM 1049 C C . ALA A 1 130 ? 9.871 4.192 -29.851 1.00 93.75 130 ALA A C 1
ATOM 1051 O O . ALA A 1 130 ? 10.864 4.344 -30.566 1.00 93.75 130 ALA A O 1
ATOM 1052 N N . PHE A 1 131 ? 9.885 3.366 -28.800 1.00 94.62 131 PHE A N 1
ATOM 1053 C CA . PHE A 1 131 ? 11.036 2.527 -28.477 1.00 94.62 131 PHE A CA 1
ATOM 1054 C C . PHE A 1 131 ? 11.307 1.481 -29.566 1.00 94.62 131 PHE A C 1
ATOM 1056 O O . PHE A 1 131 ? 12.449 1.346 -30.007 1.00 94.62 131 PHE A O 1
ATOM 1063 N N . ARG A 1 132 ? 10.273 0.788 -30.052 1.00 94.44 132 ARG A N 1
ATOM 1064 C CA . ARG A 1 132 ? 10.383 -0.166 -31.164 1.00 94.44 132 ARG A CA 1
ATOM 1065 C C . ARG A 1 132 ? 10.965 0.500 -32.410 1.00 94.44 132 ARG A C 1
ATOM 1067 O O . ARG A 1 132 ? 11.920 -0.013 -32.988 1.00 94.44 132 ARG A O 1
ATOM 1074 N N . ASP A 1 133 ? 10.429 1.649 -32.801 1.00 93.81 133 ASP A N 1
ATOM 1075 C CA . ASP A 1 133 ? 10.865 2.371 -33.996 1.00 93.81 133 ASP A CA 1
ATOM 1076 C C . ASP A 1 133 ? 12.322 2.848 -33.855 1.00 93.81 133 ASP A C 1
ATOM 1078 O O . ASP A 1 133 ? 13.103 2.780 -34.804 1.00 93.81 133 ASP A O 1
ATOM 1082 N N . TYR A 1 134 ? 12.741 3.229 -32.645 1.00 93.62 134 TYR A N 1
ATOM 1083 C CA . TYR A 1 134 ? 14.141 3.529 -32.343 1.00 93.62 134 TYR A CA 1
ATOM 1084 C C . TYR A 1 134 ? 15.059 2.306 -32.467 1.00 93.62 134 TYR A C 1
ATOM 1086 O O . TYR A 1 134 ? 16.165 2.413 -32.995 1.00 93.62 134 TYR A O 1
ATOM 1094 N N . VAL A 1 135 ? 14.616 1.135 -32.009 1.00 93.06 135 VAL A N 1
ATOM 1095 C CA . VAL A 1 135 ? 15.363 -0.121 -32.169 1.00 93.06 135 VAL A CA 1
ATOM 1096 C C . VAL A 1 135 ? 15.539 -0.469 -33.654 1.00 93.06 135 VAL A C 1
ATOM 1098 O O . VAL A 1 135 ? 16.632 -0.876 -34.054 1.00 93.06 135 VAL A O 1
ATOM 1101 N N . VAL A 1 136 ? 14.511 -0.232 -34.481 1.00 93.69 136 VAL A N 1
ATOM 1102 C CA . VAL A 1 136 ? 14.592 -0.354 -35.949 1.00 93.69 136 VAL A CA 1
ATOM 1103 C C . VAL A 1 136 ? 15.596 0.643 -36.534 1.00 93.69 136 VAL A C 1
ATOM 1105 O O . VAL A 1 136 ? 16.471 0.237 -37.293 1.00 93.69 136 VAL A O 1
ATOM 1108 N N . GLU A 1 137 ? 15.523 1.922 -36.152 1.00 93.38 137 GLU A N 1
ATOM 1109 C CA . GLU A 1 137 ? 16.448 2.977 -36.605 1.00 93.38 137 GLU A CA 1
ATOM 1110 C C . GLU A 1 137 ? 17.916 2.626 -36.306 1.00 93.38 137 GLU A C 1
ATOM 1112 O O . GLU A 1 137 ? 18.822 2.985 -37.060 1.00 93.38 137 GLU A O 1
ATOM 1117 N N . LYS A 1 138 ? 18.169 1.929 -35.193 1.00 91.50 138 LYS A N 1
ATOM 1118 C CA . LYS A 1 138 ? 19.515 1.531 -34.761 1.00 91.50 138 LYS A CA 1
ATOM 1119 C C . LYS A 1 138 ? 19.992 0.192 -35.298 1.00 91.50 138 LYS A C 1
ATOM 1121 O O . LYS A 1 138 ? 21.120 -0.175 -34.973 1.00 91.50 138 LYS A O 1
ATOM 1126 N N . ASP A 1 139 ? 19.175 -0.500 -36.092 1.00 90.69 139 ASP A N 1
ATOM 1127 C CA . ASP A 1 139 ? 19.443 -1.861 -36.566 1.00 90.69 139 ASP A CA 1
ATOM 1128 C C . ASP A 1 139 ? 19.966 -2.750 -35.423 1.00 90.69 139 ASP A C 1
ATOM 1130 O O . ASP A 1 139 ? 21.043 -3.345 -35.483 1.00 90.69 139 ASP A O 1
ATOM 1134 N N . ALA A 1 140 ? 19.229 -2.753 -34.311 1.00 92.50 140 ALA A N 1
ATOM 1135 C CA . ALA A 1 140 ? 19.567 -3.475 -33.090 1.00 92.50 140 ALA A CA 1
ATOM 1136 C C . ALA A 1 140 ? 18.414 -4.394 -32.677 1.00 92.50 140 ALA A C 1
ATOM 1138 O O . ALA A 1 140 ? 17.280 -4.226 -33.110 1.00 92.50 140 ALA A O 1
ATOM 1139 N N . LEU A 1 141 ? 18.684 -5.364 -31.808 1.00 93.94 141 LEU A N 1
ATOM 1140 C CA . LEU A 1 141 ? 17.619 -6.144 -31.181 1.00 93.94 141 LEU A CA 1
ATOM 1141 C C . LEU A 1 141 ? 16.931 -5.339 -30.078 1.00 93.94 141 LEU A C 1
ATOM 1143 O O . LEU A 1 141 ? 17.581 -4.575 -29.366 1.00 93.94 141 LEU A O 1
ATOM 1147 N N . GLY A 1 142 ? 15.633 -5.558 -29.902 1.00 94.25 142 GLY A N 1
ATOM 1148 C CA . GLY A 1 142 ? 14.919 -5.189 -28.685 1.00 94.25 142 GLY A CA 1
ATOM 1149 C C . GLY A 1 142 ? 14.819 -6.409 -27.779 1.00 94.25 142 GLY A C 1
ATOM 1150 O O . GLY A 1 142 ? 14.529 -7.500 -28.263 1.00 94.25 142 GLY A O 1
ATOM 1151 N N . LEU A 1 143 ? 15.038 -6.241 -26.480 1.00 94.06 143 LEU A N 1
ATOM 1152 C CA . LEU A 1 143 ? 14.851 -7.292 -25.479 1.00 94.06 143 LEU A CA 1
ATOM 1153 C C . LEU A 1 143 ? 14.074 -6.729 -24.292 1.00 94.06 143 LEU A C 1
ATOM 1155 O O . LEU A 1 143 ? 14.348 -5.610 -23.872 1.00 94.06 143 LEU A O 1
ATOM 1159 N N . LEU A 1 144 ? 13.159 -7.508 -23.729 1.00 93.00 144 LEU A N 1
ATOM 1160 C CA . LEU A 1 144 ? 12.451 -7.179 -22.492 1.00 93.00 144 LEU A CA 1
ATOM 1161 C C . LEU A 1 144 ? 12.175 -8.443 -21.678 1.00 93.00 144 LEU A C 1
ATOM 1163 O O . LEU A 1 144 ? 12.223 -9.543 -22.227 1.00 93.00 144 LEU A O 1
ATOM 1167 N N . ASP A 1 145 ? 11.895 -8.280 -20.389 1.00 89.38 145 ASP A N 1
ATOM 1168 C CA . ASP A 1 145 ? 11.329 -9.321 -19.523 1.00 89.38 145 ASP A CA 1
ATOM 1169 C C . ASP A 1 145 ? 9.858 -8.977 -19.262 1.00 89.38 145 ASP A C 1
ATOM 1171 O O . ASP A 1 145 ? 9.566 -7.907 -18.721 1.00 89.38 145 ASP A O 1
ATOM 1175 N N . ASN A 1 146 ? 8.926 -9.828 -19.698 1.00 86.88 146 ASN A N 1
ATOM 1176 C CA . ASN A 1 146 ? 7.506 -9.577 -19.487 1.00 86.88 146 ASN A CA 1
ATOM 1177 C C . ASN A 1 146 ? 7.118 -9.944 -18.050 1.00 86.88 146 ASN A C 1
ATOM 1179 O O . ASN A 1 146 ? 6.770 -11.081 -17.746 1.00 86.88 146 ASN A O 1
ATOM 1183 N N . ILE A 1 147 ? 7.185 -8.950 -17.170 1.00 83.25 147 ILE A N 1
ATOM 1184 C CA . ILE A 1 147 ? 6.803 -9.066 -15.757 1.00 83.25 147 ILE A CA 1
ATOM 1185 C C . ILE A 1 147 ? 5.298 -8.871 -15.522 1.00 83.25 147 ILE A C 1
ATOM 1187 O O . ILE A 1 147 ? 4.854 -8.897 -14.376 1.00 83.25 147 ILE A O 1
ATOM 1191 N N . ILE A 1 148 ? 4.521 -8.618 -16.581 1.00 80.94 148 ILE A N 1
ATOM 1192 C CA . ILE A 1 148 ? 3.078 -8.415 -16.474 1.00 80.94 148 ILE A CA 1
ATOM 1193 C C . ILE A 1 148 ? 2.426 -9.781 -16.197 1.00 80.94 148 ILE A C 1
ATOM 1195 O O . ILE A 1 148 ? 2.722 -10.738 -16.916 1.00 80.94 148 ILE A O 1
ATOM 1199 N N . PRO A 1 149 ? 1.558 -9.909 -15.179 1.00 73.38 149 PRO A N 1
ATOM 1200 C CA . PRO A 1 149 ? 0.838 -11.153 -14.933 1.00 73.38 149 PRO A CA 1
ATOM 1201 C C . PRO A 1 149 ? -0.119 -11.501 -16.091 1.00 73.38 149 PRO A C 1
ATOM 1203 O O . PRO A 1 149 ? -0.726 -10.584 -16.647 1.00 73.38 149 PRO A O 1
ATOM 1206 N N . PRO A 1 150 ? -0.301 -12.788 -16.450 1.00 72.50 150 PRO A N 1
ATOM 1207 C CA . PRO A 1 150 ? -1.202 -13.219 -17.530 1.00 72.50 150 PRO A CA 1
ATOM 1208 C C . PRO A 1 150 ? -2.651 -12.727 -17.412 1.00 72.50 150 PRO A C 1
ATOM 1210 O O . PRO A 1 150 ? -3.345 -12.570 -18.412 1.00 72.50 150 PRO A O 1
ATOM 1213 N N . GLU A 1 151 ? -3.111 -12.506 -16.187 1.00 69.38 151 GLU A N 1
ATOM 1214 C CA . GLU A 1 151 ? -4.436 -11.997 -15.849 1.00 69.38 151 GLU A CA 1
ATOM 1215 C C . GLU A 1 151 ? -4.598 -10.480 -16.057 1.00 69.38 151 GLU A C 1
ATOM 1217 O O . GLU A 1 151 ? -5.727 -9.985 -16.095 1.00 69.38 151 GLU A O 1
ATOM 1222 N N . ASP A 1 152 ? -3.505 -9.724 -16.207 1.00 71.81 152 ASP A N 1
ATOM 1223 C CA . ASP A 1 152 ? -3.577 -8.282 -16.432 1.00 71.81 152 ASP A CA 1
ATOM 1224 C C . ASP A 1 152 ? -4.047 -7.984 -17.874 1.00 71.81 152 ASP A C 1
ATOM 1226 O O . ASP A 1 152 ? -3.494 -8.528 -18.835 1.00 71.81 152 ASP A O 1
ATOM 1230 N N . PRO A 1 153 ? -5.013 -7.067 -18.086 1.00 73.88 153 PRO A N 1
ATOM 1231 C CA . PRO A 1 153 ? -5.492 -6.699 -19.425 1.00 73.88 153 PRO A CA 1
ATOM 1232 C C . PRO A 1 153 ? -4.407 -6.191 -20.390 1.00 73.88 153 PRO A C 1
ATOM 1234 O O . PRO A 1 153 ? -4.628 -6.120 -21.603 1.00 73.88 153 PRO A O 1
ATOM 1237 N N . THR A 1 154 ? -3.255 -5.779 -19.860 1.00 81.00 154 THR A N 1
ATOM 1238 C CA . THR A 1 154 ? -2.095 -5.302 -20.615 1.00 81.00 154 THR A CA 1
ATOM 1239 C C . THR A 1 154 ? -1.051 -6.383 -20.886 1.00 81.00 154 THR A C 1
ATOM 1241 O O . THR A 1 154 ? -0.078 -6.085 -21.572 1.00 81.00 154 THR A O 1
ATOM 1244 N N . PHE A 1 155 ? -1.259 -7.632 -20.453 1.00 81.00 155 PHE A N 1
ATOM 1245 C CA . PHE A 1 155 ? -0.317 -8.742 -20.651 1.00 81.00 155 PHE A CA 1
ATOM 1246 C C . PHE A 1 155 ? 0.152 -8.890 -22.106 1.00 81.00 155 PHE A C 1
ATOM 1248 O O . PHE A 1 155 ? 1.351 -8.967 -22.382 1.00 81.00 155 PHE A O 1
ATOM 1255 N N . ASP A 1 156 ? -0.790 -8.821 -23.050 1.00 84.81 156 ASP A N 1
ATOM 1256 C CA . ASP A 1 156 ? -0.526 -8.998 -24.483 1.00 84.81 156 ASP A CA 1
ATOM 1257 C C . ASP A 1 156 ? -0.016 -7.726 -25.186 1.00 84.81 156 ASP A C 1
ATOM 1259 O O . ASP A 1 156 ? 0.064 -7.687 -26.417 1.00 84.81 156 ASP A O 1
ATOM 1263 N N . ILE A 1 157 ? 0.290 -6.646 -24.456 1.00 88.88 157 ILE A N 1
ATOM 1264 C CA . ILE A 1 157 ? 0.720 -5.372 -25.059 1.00 88.88 157 ILE A CA 1
ATOM 1265 C C . ILE A 1 157 ? 1.948 -5.555 -25.956 1.00 88.88 157 ILE A C 1
ATOM 1267 O O . ILE A 1 157 ? 2.008 -5.001 -27.053 1.00 88.88 157 ILE A O 1
ATOM 1271 N N . TYR A 1 158 ? 2.905 -6.371 -25.519 1.00 91.31 158 TYR A N 1
ATOM 1272 C CA . TYR A 1 158 ? 4.132 -6.626 -26.259 1.00 91.31 158 TYR A CA 1
ATOM 1273 C C . TYR A 1 158 ? 3.874 -7.505 -27.488 1.00 91.31 158 TYR A C 1
ATOM 1275 O O . TYR A 1 158 ? 4.350 -7.182 -28.575 1.00 91.31 158 TYR A O 1
ATOM 1283 N N . ASP A 1 159 ? 3.064 -8.558 -27.367 1.00 88.94 159 ASP A N 1
ATOM 1284 C CA . ASP A 1 159 ? 2.716 -9.422 -28.505 1.00 88.94 159 ASP A CA 1
ATOM 1285 C C . ASP A 1 159 ? 2.012 -8.620 -29.616 1.00 88.94 159 ASP A C 1
ATOM 1287 O O . ASP A 1 159 ? 2.427 -8.650 -30.776 1.00 88.94 159 ASP A O 1
ATOM 1291 N N . LYS A 1 160 ? 1.056 -7.754 -29.242 1.00 89.25 160 LYS A N 1
ATOM 1292 C CA . LYS A 1 160 ? 0.364 -6.831 -30.166 1.00 89.25 160 LYS A CA 1
ATOM 1293 C C . LYS A 1 160 ? 1.303 -5.847 -30.869 1.00 89.25 160 LYS A C 1
ATOM 1295 O O . LYS A 1 160 ? 0.987 -5.372 -31.958 1.00 89.25 160 LYS A O 1
ATOM 1300 N N . LEU A 1 161 ? 2.451 -5.538 -30.267 1.00 89.69 161 LEU A N 1
ATOM 1301 C CA . LEU A 1 161 ? 3.479 -4.663 -30.838 1.00 89.69 161 LEU A CA 1
ATOM 1302 C C . LEU A 1 161 ? 4.557 -5.421 -31.634 1.00 89.69 161 LEU A C 1
ATOM 1304 O O . LEU A 1 161 ? 5.504 -4.794 -32.118 1.00 89.69 161 LEU A O 1
ATOM 1308 N N . GLY A 1 162 ? 4.399 -6.737 -31.814 1.00 90.88 162 GLY A N 1
ATOM 1309 C CA . GLY A 1 162 ? 5.274 -7.586 -32.625 1.00 90.88 162 GLY A CA 1
ATOM 1310 C C . GLY A 1 162 ? 6.477 -8.159 -31.874 1.00 90.88 162 GLY A C 1
ATOM 1311 O O . GLY A 1 162 ? 7.457 -8.557 -32.506 1.00 90.88 162 GLY A O 1
ATOM 1312 N N . TRP A 1 163 ? 6.440 -8.175 -30.541 1.00 93.62 163 TRP A N 1
ATOM 1313 C CA . TRP A 1 163 ? 7.464 -8.823 -29.725 1.00 93.62 163 TRP A CA 1
ATOM 1314 C C . TRP A 1 163 ? 7.249 -10.336 -29.703 1.00 93.62 163 TRP A C 1
ATOM 1316 O O . TRP A 1 163 ? 6.128 -10.812 -29.573 1.00 93.62 163 TRP A O 1
ATOM 1326 N N . ILE A 1 164 ? 8.332 -11.103 -29.807 1.00 91.44 164 ILE A N 1
ATOM 1327 C CA . ILE A 1 164 ? 8.282 -12.562 -29.924 1.00 91.44 164 ILE A CA 1
ATOM 1328 C C . ILE A 1 164 ? 8.829 -13.180 -28.631 1.00 91.44 164 ILE A C 1
ATOM 1330 O O . ILE A 1 164 ? 9.960 -12.857 -28.258 1.00 91.44 164 ILE A O 1
ATOM 1334 N N . PRO A 1 165 ? 8.088 -14.082 -27.960 1.00 89.50 165 PRO A N 1
ATOM 1335 C CA . PRO A 1 165 ? 8.617 -14.857 -26.841 1.00 89.50 165 PRO A CA 1
ATOM 1336 C C . PRO A 1 165 ? 9.895 -15.598 -27.232 1.00 89.50 165 PRO A C 1
ATOM 1338 O O . PRO A 1 165 ? 9.970 -16.210 -28.304 1.00 89.50 165 PRO A O 1
ATOM 1341 N N . LEU A 1 166 ? 10.912 -15.537 -26.378 1.00 87.00 166 LEU A N 1
ATOM 1342 C CA . LEU A 1 166 ? 12.227 -16.092 -26.681 1.00 87.00 166 LEU A CA 1
ATOM 1343 C C . LEU A 1 166 ? 12.179 -17.617 -26.888 1.00 87.00 166 LEU A C 1
ATOM 1345 O O . LEU A 1 166 ? 12.942 -18.153 -27.691 1.00 87.00 166 LEU A O 1
ATOM 1349 N N . GLU A 1 167 ? 11.242 -18.298 -26.234 1.00 82.50 167 GLU A N 1
ATOM 1350 C CA . GLU A 1 167 ? 11.002 -19.741 -26.331 1.00 82.50 167 GLU A CA 1
ATOM 1351 C C . GLU A 1 167 ? 10.574 -20.164 -27.742 1.00 82.50 167 GLU A C 1
ATOM 1353 O O . GLU A 1 167 ? 10.822 -21.294 -28.150 1.00 82.50 167 GLU A O 1
ATOM 1358 N N . LYS A 1 168 ? 9.972 -19.256 -28.527 1.00 84.94 168 LYS A N 1
ATOM 1359 C CA . LYS A 1 168 ? 9.638 -19.518 -29.939 1.00 84.94 168 LYS A CA 1
ATOM 1360 C C . LYS A 1 168 ? 10.862 -19.457 -30.858 1.00 84.94 168 LYS A C 1
ATOM 1362 O O . LYS A 1 168 ? 10.777 -19.868 -32.012 1.00 84.94 168 LYS A O 1
ATOM 1367 N N . LEU A 1 169 ? 11.978 -18.896 -30.387 1.00 80.75 169 LEU A N 1
ATOM 1368 C CA . LEU A 1 169 ? 13.191 -18.672 -31.178 1.00 80.75 169 LEU A CA 1
ATOM 1369 C C . LEU A 1 169 ? 14.317 -19.654 -30.833 1.00 80.75 169 LEU A C 1
ATOM 1371 O O . LEU A 1 169 ? 15.239 -19.818 -31.634 1.00 80.75 169 LEU A O 1
ATOM 1375 N N . ILE A 1 170 ? 14.290 -20.246 -29.635 1.00 77.12 170 ILE A N 1
ATOM 1376 C CA . ILE A 1 170 ? 15.359 -21.095 -29.103 1.00 77.12 170 ILE A CA 1
ATOM 1377 C C . ILE A 1 170 ? 14.748 -22.168 -28.202 1.00 77.12 170 ILE A C 1
ATOM 1379 O O . ILE A 1 170 ? 14.007 -21.849 -27.275 1.00 77.12 170 ILE A O 1
ATOM 1383 N N . GLU A 1 171 ? 15.136 -23.425 -28.412 1.00 65.50 171 GLU A N 1
ATOM 1384 C CA . GLU A 1 171 ? 14.892 -24.493 -27.443 1.00 65.50 171 GLU A CA 1
ATOM 1385 C C . GLU A 1 171 ? 15.829 -24.304 -26.241 1.00 65.50 171 GLU A C 1
ATOM 1387 O O . GLU A 1 171 ? 17.044 -24.494 -26.333 1.00 65.50 171 GLU A O 1
ATOM 1392 N N . PHE A 1 172 ? 15.282 -23.878 -25.103 1.00 58.75 172 PHE A N 1
ATOM 1393 C CA . PHE A 1 172 ? 16.031 -23.821 -23.850 1.00 58.75 172 PHE A CA 1
ATOM 1394 C C . PHE A 1 172 ? 16.086 -25.212 -23.205 1.00 58.75 172 PHE A C 1
ATOM 1396 O O . PHE A 1 172 ? 15.049 -25.807 -22.926 1.00 58.75 172 PHE A O 1
ATOM 1403 N N . SER A 1 173 ? 17.293 -25.709 -22.913 1.00 51.09 173 SER A N 1
ATOM 1404 C CA . SER A 1 173 ? 17.504 -26.969 -22.176 1.00 51.09 173 SER A CA 1
ATOM 1405 C C . SER A 1 173 ? 17.128 -26.870 -20.692 1.00 51.09 173 SER A C 1
ATOM 1407 O O . SER A 1 173 ? 16.854 -27.878 -20.049 1.00 51.09 173 SER A O 1
ATOM 1409 N N . GLU A 1 174 ? 17.085 -25.653 -20.151 1.00 52.31 174 GLU A N 1
ATOM 1410 C CA . GLU A 1 174 ? 16.628 -25.345 -18.799 1.00 52.31 174 GLU A CA 1
ATOM 1411 C C . GLU A 1 174 ? 15.468 -24.362 -18.914 1.00 52.31 174 GLU A C 1
ATOM 1413 O O . GLU A 1 174 ? 15.652 -23.263 -19.443 1.00 52.31 174 GLU A O 1
ATOM 1418 N N . LYS A 1 175 ? 14.274 -24.736 -18.431 1.00 47.56 175 LYS A N 1
ATOM 1419 C CA . LYS A 1 175 ? 13.163 -23.782 -18.310 1.00 47.56 175 LYS A CA 1
ATOM 1420 C C . LYS A 1 175 ? 13.676 -22.583 -17.506 1.00 47.56 175 LYS A C 1
ATOM 1422 O O . LYS A 1 175 ? 14.071 -22.784 -16.355 1.00 47.56 175 LYS A O 1
ATOM 1427 N N . PRO A 1 176 ? 13.737 -21.371 -18.083 1.00 47.19 176 PRO A N 1
ATOM 1428 C CA . PRO A 1 176 ? 14.224 -20.224 -17.347 1.00 47.19 176 PRO A CA 1
ATOM 1429 C C . PRO A 1 176 ? 13.319 -20.011 -16.136 1.00 47.19 176 PRO A C 1
ATOM 1431 O O . PRO A 1 176 ? 12.100 -19.933 -16.250 1.00 47.19 176 PRO A O 1
ATOM 1434 N N . ASP A 1 177 ? 13.947 -19.956 -14.970 1.00 51.53 177 ASP A N 1
ATOM 1435 C CA . ASP A 1 177 ? 13.311 -19.614 -13.708 1.00 51.53 177 ASP A CA 1
ATOM 1436 C C . ASP A 1 177 ? 12.580 -18.264 -13.874 1.00 51.53 177 ASP A C 1
ATOM 1438 O O . ASP A 1 177 ? 13.225 -17.243 -14.115 1.00 51.53 177 ASP A O 1
ATOM 1442 N N . ARG A 1 178 ? 11.240 -18.295 -13.858 1.00 51.62 178 ARG A N 1
ATOM 1443 C CA . ARG A 1 178 ? 10.269 -17.175 -13.782 1.00 51.62 178 ARG A CA 1
ATOM 1444 C C . ARG A 1 178 ? 10.358 -15.989 -14.768 1.00 51.62 178 ARG A C 1
ATOM 1446 O O . ARG A 1 178 ? 9.475 -15.143 -14.715 1.00 51.62 178 ARG A O 1
ATOM 1453 N N . ALA A 1 179 ? 11.360 -15.888 -15.640 1.00 61.56 179 ALA A N 1
ATOM 1454 C CA . ALA A 1 179 ? 11.527 -14.754 -16.560 1.00 61.56 179 ALA A CA 1
ATOM 1455 C C . ALA A 1 179 ? 10.917 -15.037 -17.944 1.00 61.56 179 ALA A C 1
ATOM 1457 O O . ALA A 1 179 ? 11.300 -16.011 -18.596 1.00 61.56 179 ALA A O 1
ATOM 1458 N N . HIS A 1 180 ? 10.026 -14.157 -18.409 1.00 81.88 180 HIS A N 1
ATOM 1459 C CA . HIS A 1 180 ? 9.313 -14.260 -19.687 1.00 81.88 180 HIS A CA 1
ATOM 1460 C C . HIS A 1 180 ? 9.949 -13.328 -20.720 1.00 81.88 180 HIS A C 1
ATOM 1462 O O . HIS A 1 180 ? 9.392 -12.296 -21.103 1.00 81.88 180 HIS A O 1
ATOM 1468 N N . TYR A 1 181 ? 11.164 -13.666 -21.152 1.00 88.75 181 TYR A N 1
ATOM 1469 C CA . TYR A 1 181 ? 11.901 -12.818 -22.083 1.00 88.75 181 TYR A CA 1
ATOM 1470 C C . TYR A 1 181 ? 11.218 -12.751 -23.452 1.00 88.75 181 TYR A C 1
ATOM 1472 O O . TYR A 1 181 ? 10.918 -13.773 -24.067 1.00 88.75 181 TYR A O 1
ATOM 1480 N N . MET A 1 182 ? 11.059 -11.537 -23.977 1.00 92.38 182 MET A N 1
ATOM 1481 C CA . MET A 1 182 ? 10.567 -11.298 -25.333 1.00 92.38 182 MET A CA 1
ATOM 1482 C C . MET A 1 182 ? 11.579 -10.489 -26.139 1.00 92.38 182 MET A C 1
ATOM 1484 O O . MET A 1 182 ? 12.283 -9.626 -25.610 1.00 92.38 182 MET A O 1
ATOM 1488 N N . VAL A 1 183 ? 11.645 -10.765 -27.438 1.00 93.25 183 VAL A N 1
ATOM 1489 C CA . VAL A 1 183 ? 12.591 -10.149 -28.368 1.00 93.25 183 VAL A CA 1
ATOM 1490 C C . VAL A 1 183 ? 11.843 -9.490 -29.514 1.00 93.25 183 VAL A C 1
ATOM 1492 O O . VAL A 1 183 ? 10.977 -10.098 -30.141 1.00 93.25 183 VAL A O 1
ATOM 1495 N N . PHE A 1 184 ? 12.233 -8.264 -29.837 1.00 94.62 184 PHE A N 1
ATOM 1496 C CA . PHE A 1 184 ? 11.860 -7.607 -31.081 1.00 94.62 184 PHE A CA 1
ATOM 1497 C C . PHE A 1 184 ? 13.031 -7.674 -32.067 1.00 94.62 184 PHE A C 1
ATOM 1499 O O . PHE A 1 184 ? 14.161 -7.304 -31.733 1.00 94.62 184 PHE A O 1
ATOM 1506 N N . ILE A 1 185 ? 12.768 -8.155 -33.285 1.00 92.56 185 ILE A N 1
ATOM 1507 C CA . ILE A 1 185 ? 13.780 -8.334 -34.333 1.00 92.56 185 ILE A CA 1
ATOM 1508 C C . ILE A 1 185 ? 13.412 -7.434 -35.520 1.00 92.56 185 ILE A C 1
ATOM 1510 O O . ILE A 1 185 ? 12.431 -7.736 -36.205 1.00 92.56 185 ILE A O 1
ATOM 1514 N N . PRO A 1 186 ? 14.182 -6.368 -35.813 1.00 92.44 186 PRO A N 1
ATOM 1515 C CA . PRO A 1 186 ? 13.957 -5.568 -37.013 1.00 92.44 186 PRO 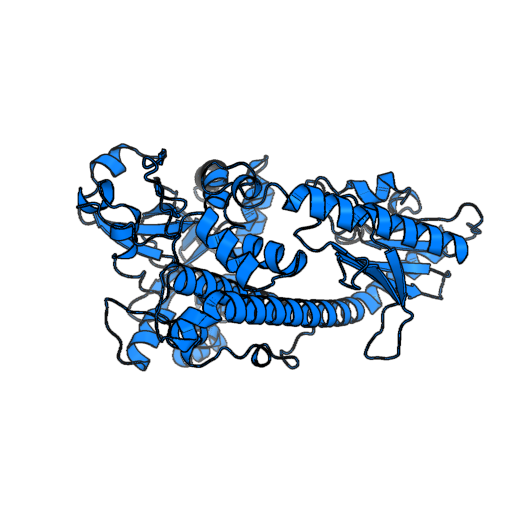A CA 1
ATOM 1516 C C . PRO A 1 186 ? 14.035 -6.423 -38.282 1.00 92.44 186 PRO A C 1
ATOM 1518 O O . PRO A 1 186 ? 14.860 -7.333 -38.376 1.00 92.44 186 PRO A O 1
ATOM 1521 N N . ALA A 1 187 ? 13.214 -6.111 -39.288 1.00 87.12 187 ALA A N 1
ATOM 1522 C CA . ALA A 1 187 ? 13.143 -6.894 -40.526 1.00 87.12 187 ALA A CA 1
ATOM 1523 C C . ALA A 1 187 ? 14.499 -7.007 -41.256 1.00 87.12 187 ALA A C 1
ATOM 1525 O O . ALA A 1 187 ? 14.801 -8.050 -41.831 1.00 87.12 187 ALA A O 1
ATOM 1526 N N . GLY A 1 188 ? 15.324 -5.955 -41.195 1.00 80.12 188 GLY A N 1
ATOM 1527 C CA . GLY A 1 188 ? 16.663 -5.916 -41.795 1.00 80.12 188 GLY A CA 1
ATOM 1528 C C . GLY A 1 188 ? 17.769 -6.583 -40.969 1.00 80.12 188 GLY A C 1
ATOM 1529 O O . GLY A 1 188 ? 18.890 -6.729 -41.458 1.00 80.12 188 GLY A O 1
ATOM 1530 N N . PHE A 1 189 ? 17.480 -7.016 -39.738 1.00 84.50 189 PHE A N 1
ATOM 1531 C CA . PHE A 1 189 ? 18.511 -7.480 -38.818 1.00 84.50 189 PHE A CA 1
ATOM 1532 C C . PHE A 1 189 ? 19.019 -8.881 -39.191 1.00 84.50 189 PHE A C 1
ATOM 1534 O O . PHE A 1 189 ? 18.250 -9.835 -39.354 1.00 84.50 189 PHE A O 1
ATOM 1541 N N . LYS A 1 190 ? 20.344 -9.048 -39.278 1.00 80.38 190 LYS A N 1
ATOM 1542 C CA . LYS A 1 190 ? 20.969 -10.325 -39.667 1.00 80.38 190 LYS A CA 1
ATOM 1543 C C . LYS A 1 190 ? 20.760 -11.397 -38.593 1.00 80.38 190 LYS A C 1
ATOM 1545 O O . LYS A 1 190 ? 21.381 -11.353 -37.532 1.00 80.38 190 LYS A O 1
ATOM 1550 N N . LYS A 1 191 ? 19.967 -12.427 -38.910 1.00 77.00 191 LYS A N 1
ATOM 1551 C CA . LYS A 1 191 ? 19.590 -13.521 -37.987 1.00 77.00 191 LYS A CA 1
ATOM 1552 C C . LYS A 1 191 ? 20.680 -14.576 -37.725 1.00 77.00 191 LYS A C 1
ATOM 1554 O O . LYS A 1 191 ? 20.444 -15.592 -37.070 1.00 77.00 191 LYS A O 1
ATOM 1559 N N . ASN A 1 192 ? 21.897 -14.357 -38.219 1.00 75.75 192 ASN A N 1
ATOM 1560 C CA . ASN A 1 192 ? 22.961 -15.358 -38.175 1.00 75.75 192 ASN A CA 1
ATOM 1561 C C . ASN A 1 192 ? 23.385 -15.664 -36.725 1.00 75.75 192 ASN A C 1
ATOM 1563 O O . ASN A 1 192 ? 23.782 -14.765 -35.978 1.00 75.75 192 ASN A O 1
ATOM 1567 N N . HIS A 1 193 ? 23.411 -16.952 -36.371 1.00 74.44 193 HIS A N 1
ATOM 1568 C CA . HIS A 1 193 ? 23.841 -17.475 -35.065 1.00 74.44 193 HIS A CA 1
ATOM 1569 C C . HIS A 1 193 ? 22.954 -17.075 -33.870 1.00 74.44 193 HIS A C 1
ATOM 1571 O O . HIS A 1 193 ? 23.442 -17.046 -32.738 1.00 74.44 193 HIS A O 1
ATOM 1577 N N . PHE A 1 194 ? 21.667 -16.777 -34.082 1.00 83.00 194 PHE A N 1
ATOM 1578 C CA . PHE A 1 194 ? 20.733 -16.438 -32.997 1.00 83.00 194 PHE A CA 1
ATOM 1579 C C . PHE A 1 194 ? 20.678 -17.506 -31.905 1.00 83.00 194 PHE A C 1
ATOM 1581 O O . PHE A 1 194 ? 20.862 -17.167 -30.738 1.00 83.00 194 PHE A O 1
ATOM 1588 N N . ALA A 1 195 ? 20.574 -18.780 -32.293 1.00 77.88 195 ALA A N 1
ATOM 1589 C CA . ALA A 1 195 ? 20.568 -19.917 -31.373 1.00 77.88 195 ALA A CA 1
ATOM 1590 C C . ALA A 1 195 ? 21.787 -19.953 -30.427 1.00 77.88 195 ALA A C 1
ATOM 1592 O O . ALA A 1 195 ? 21.677 -20.399 -29.294 1.00 77.88 195 ALA A O 1
ATOM 1593 N N . LEU A 1 196 ? 22.946 -19.429 -30.850 1.00 81.25 196 LEU A N 1
ATOM 1594 C CA . LEU A 1 196 ? 24.167 -19.391 -30.033 1.00 81.25 196 LEU A CA 1
ATOM 1595 C C . LEU A 1 196 ? 24.362 -18.064 -29.289 1.00 81.25 196 LEU A C 1
ATOM 1597 O O . LEU A 1 196 ? 24.964 -18.026 -28.213 1.00 81.25 196 LEU A O 1
ATOM 1601 N N . LYS A 1 197 ? 23.929 -16.947 -29.881 1.00 86.50 197 LYS A N 1
ATOM 1602 C CA . LYS A 1 197 ? 24.210 -15.599 -29.368 1.00 86.50 197 LYS A CA 1
ATOM 1603 C C . LYS A 1 197 ? 23.139 -15.092 -28.410 1.00 86.50 197 LYS A C 1
ATOM 1605 O O . LYS A 1 197 ? 23.491 -14.427 -27.440 1.00 86.50 197 LYS A O 1
ATOM 1610 N N . LEU A 1 198 ? 21.867 -15.403 -28.640 1.00 86.62 198 LEU A N 1
ATOM 1611 C CA . LEU A 1 198 ? 20.787 -14.975 -27.752 1.00 86.62 198 LEU A CA 1
ATOM 1612 C C . LEU A 1 198 ? 20.907 -15.586 -26.343 1.00 86.62 198 LEU A C 1
ATOM 1614 O O . LEU A 1 198 ? 20.843 -14.811 -25.391 1.00 86.62 198 LEU A O 1
ATOM 1618 N N . PRO A 1 199 ? 21.217 -16.886 -26.143 1.00 86.56 199 PRO A N 1
ATOM 1619 C CA . PRO A 1 199 ? 21.378 -17.426 -24.789 1.00 86.56 199 PRO A CA 1
ATOM 1620 C C . PRO A 1 199 ? 22.530 -16.756 -24.033 1.00 86.56 199 PRO A C 1
ATOM 1622 O O . PRO A 1 199 ? 22.406 -16.431 -22.855 1.00 86.56 199 PRO A O 1
ATOM 1625 N N . LYS A 1 200 ? 23.633 -16.446 -24.730 1.00 87.62 200 LYS A N 1
ATOM 1626 C CA . LYS A 1 200 ? 24.763 -15.688 -24.167 1.00 87.62 200 LYS A CA 1
ATOM 1627 C C . LYS A 1 200 ? 24.381 -14.251 -23.800 1.00 87.62 200 LYS A C 1
ATOM 1629 O O . LYS A 1 200 ? 24.874 -13.730 -22.802 1.00 87.62 200 LYS A O 1
ATOM 1634 N N . LEU A 1 201 ? 23.525 -13.599 -24.592 1.00 88.56 201 LEU A N 1
ATOM 1635 C CA . LEU A 1 201 ? 22.992 -12.270 -24.280 1.00 88.56 201 LEU A CA 1
ATOM 1636 C C . LEU A 1 201 ? 22.152 -12.309 -22.997 1.00 88.56 201 LEU A C 1
ATOM 1638 O O . LEU A 1 201 ? 22.400 -11.509 -22.097 1.00 88.56 201 LEU A O 1
ATOM 1642 N N . ILE A 1 202 ? 21.232 -13.273 -22.885 1.00 88.19 202 ILE A N 1
ATOM 1643 C CA . ILE A 1 202 ? 20.402 -13.469 -21.688 1.00 88.19 202 ILE A CA 1
ATOM 1644 C C . ILE A 1 202 ? 21.261 -13.790 -20.468 1.00 88.19 202 ILE A C 1
ATOM 1646 O O . ILE A 1 202 ? 21.066 -13.197 -19.413 1.00 88.19 202 ILE A O 1
ATOM 1650 N N . PHE A 1 203 ? 22.258 -14.664 -20.602 1.00 86.81 203 PHE A N 1
ATOM 1651 C CA . PHE A 1 203 ? 23.191 -14.974 -19.519 1.00 86.81 203 PHE A CA 1
ATOM 1652 C C . PHE A 1 203 ? 23.920 -13.719 -19.010 1.00 86.81 203 PHE A C 1
ATOM 1654 O O . PHE A 1 203 ? 23.975 -13.461 -17.806 1.00 86.81 203 PHE A O 1
ATOM 1661 N N . ASN A 1 204 ? 24.426 -12.887 -19.926 1.00 87.88 204 ASN A N 1
ATOM 1662 C CA . ASN A 1 204 ? 25.075 -11.625 -19.573 1.00 87.88 204 ASN A CA 1
ATOM 1663 C C . ASN A 1 204 ? 24.111 -10.638 -18.902 1.00 87.88 204 ASN A C 1
ATOM 1665 O O . ASN A 1 204 ? 24.521 -9.920 -17.988 1.00 87.88 204 ASN A O 1
ATOM 1669 N N . LEU A 1 205 ? 22.853 -10.591 -19.350 1.00 87.62 205 LEU A N 1
ATOM 1670 C CA . LEU A 1 205 ? 21.816 -9.772 -18.734 1.00 87.62 205 LEU A CA 1
ATOM 1671 C C . LEU A 1 205 ? 21.503 -10.261 -17.316 1.00 87.62 205 LEU A C 1
ATOM 1673 O O . LEU A 1 205 ? 21.556 -9.458 -16.391 1.00 87.62 205 LEU A O 1
ATOM 1677 N N . LYS A 1 206 ? 21.275 -11.566 -17.119 1.00 86.56 206 LYS A N 1
ATOM 1678 C CA . LYS A 1 206 ? 21.020 -12.172 -15.801 1.00 86.56 206 LYS A CA 1
ATOM 1679 C C . LYS A 1 206 ? 22.122 -11.837 -14.796 1.00 86.56 206 LYS A C 1
ATOM 1681 O O . LYS A 1 206 ? 21.823 -11.471 -13.667 1.00 86.56 206 LYS A O 1
ATOM 1686 N N . LYS A 1 207 ? 23.391 -11.860 -15.219 1.00 86.94 207 LYS A N 1
ATOM 1687 C CA . LYS A 1 207 ? 24.525 -11.463 -14.365 1.00 86.94 207 LYS A CA 1
ATOM 1688 C C . LYS A 1 207 ? 24.480 -9.986 -13.946 1.00 86.94 207 LYS A C 1
ATOM 1690 O O . LYS A 1 207 ? 24.938 -9.649 -12.860 1.00 86.94 207 LYS A O 1
ATOM 1695 N N . LYS A 1 208 ? 23.974 -9.101 -14.809 1.00 86.69 208 LYS A N 1
ATOM 1696 C CA . LYS A 1 208 ? 23.860 -7.656 -14.543 1.00 86.69 208 LYS A CA 1
ATOM 1697 C C . LYS A 1 208 ? 22.549 -7.263 -13.864 1.00 86.69 208 LYS A C 1
ATOM 1699 O O . LYS A 1 208 ? 22.479 -6.167 -13.321 1.00 86.69 208 LYS A O 1
ATOM 1704 N N . ARG A 1 209 ? 21.541 -8.138 -13.892 1.00 85.31 209 ARG A N 1
ATOM 1705 C CA . ARG A 1 209 ? 20.175 -7.880 -13.428 1.00 85.31 209 ARG A CA 1
ATOM 1706 C C . ARG A 1 209 ? 20.108 -7.279 -12.018 1.00 85.31 209 ARG A C 1
ATOM 1708 O O . ARG A 1 209 ? 19.470 -6.242 -11.913 1.00 85.31 209 ARG A O 1
ATOM 1715 N N . PRO A 1 210 ? 20.834 -7.781 -10.998 1.00 85.69 210 PRO A N 1
ATOM 1716 C CA . PRO A 1 210 ? 20.794 -7.168 -9.669 1.00 85.69 210 PRO A CA 1
ATOM 1717 C C . PRO A 1 210 ? 21.206 -5.693 -9.678 1.00 85.69 210 PRO A C 1
ATOM 1719 O O . PRO A 1 210 ? 20.537 -4.863 -9.085 1.00 85.69 210 PRO A O 1
ATOM 1722 N N . VAL A 1 211 ? 22.268 -5.339 -10.410 1.00 85.88 211 VAL A N 1
ATOM 1723 C CA . VAL A 1 211 ? 22.740 -3.945 -10.502 1.00 85.88 211 VAL A CA 1
ATOM 1724 C C . VAL A 1 211 ? 21.732 -3.069 -11.248 1.00 85.88 211 VAL A C 1
ATOM 1726 O O . VAL A 1 211 ? 21.510 -1.929 -10.858 1.00 85.88 211 VAL A O 1
ATOM 1729 N N . ILE A 1 212 ? 21.113 -3.603 -12.305 1.00 85.31 212 ILE A N 1
ATOM 1730 C CA . ILE A 1 212 ? 20.075 -2.902 -13.072 1.00 85.31 212 ILE A CA 1
ATOM 1731 C C . ILE A 1 212 ? 18.859 -2.622 -12.183 1.00 85.31 212 ILE A C 1
ATOM 1733 O O . ILE A 1 212 ? 18.384 -1.495 -12.157 1.00 85.31 2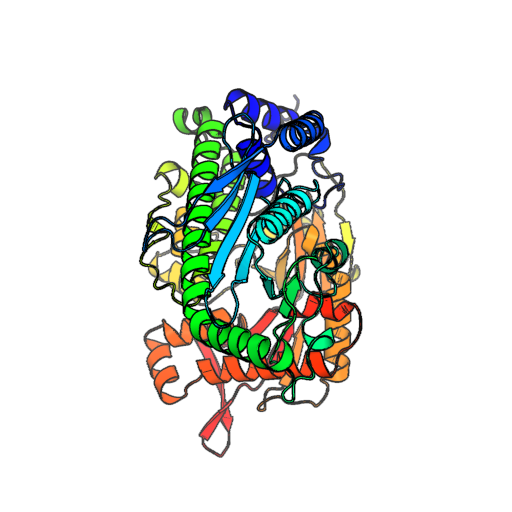12 ILE A O 1
ATOM 1737 N N . GLU A 1 213 ? 18.395 -3.627 -11.438 1.00 84.81 213 GLU A N 1
ATOM 1738 C CA . GLU A 1 213 ? 17.262 -3.509 -10.515 1.00 84.81 213 GLU A CA 1
ATOM 1739 C C . GLU A 1 213 ? 17.553 -2.507 -9.394 1.00 84.81 213 GLU A C 1
ATOM 1741 O O . GLU A 1 213 ? 16.711 -1.668 -9.103 1.00 84.81 213 GLU A O 1
ATOM 1746 N N . MET A 1 214 ? 18.757 -2.522 -8.811 1.00 83.56 214 MET A N 1
ATOM 1747 C CA . MET A 1 214 ? 19.158 -1.533 -7.802 1.00 83.56 214 MET A CA 1
ATOM 1748 C C . MET A 1 214 ? 19.086 -0.095 -8.341 1.00 83.56 214 MET A C 1
ATOM 1750 O O . MET A 1 214 ? 18.528 0.777 -7.681 1.00 83.56 214 MET A O 1
ATOM 1754 N N . GLN A 1 215 ? 19.614 0.144 -9.547 1.00 84.12 215 GLN A N 1
ATOM 1755 C CA . GLN A 1 215 ? 19.609 1.469 -10.181 1.00 84.12 215 GLN A CA 1
ATOM 1756 C C . GLN A 1 215 ? 18.199 1.936 -10.567 1.00 84.12 215 GLN A C 1
ATOM 1758 O O . GLN A 1 215 ? 17.878 3.116 -10.447 1.00 84.12 215 GLN A O 1
ATOM 1763 N N . ASP A 1 216 ? 17.357 1.027 -11.058 1.00 83.69 216 ASP A N 1
ATOM 1764 C CA . ASP A 1 216 ? 15.973 1.344 -11.418 1.00 83.69 216 ASP A CA 1
ATOM 1765 C C . ASP A 1 216 ? 15.121 1.632 -10.171 1.00 83.69 216 ASP A C 1
ATOM 1767 O O . ASP A 1 216 ? 14.389 2.623 -10.140 1.00 83.69 216 ASP A O 1
ATOM 1771 N N . ASN A 1 217 ? 15.307 0.847 -9.101 1.00 84.88 217 ASN A N 1
ATOM 1772 C CA . ASN A 1 217 ? 14.688 1.084 -7.797 1.00 84.88 217 ASN A CA 1
ATOM 1773 C C . ASN A 1 217 ? 15.044 2.471 -7.245 1.00 84.88 217 ASN A C 1
ATOM 1775 O O . ASN A 1 217 ? 14.154 3.181 -6.786 1.00 84.88 217 ASN A O 1
ATOM 1779 N N . GLU A 1 218 ? 16.315 2.877 -7.309 1.00 82.44 218 GLU A N 1
ATOM 1780 C CA . GLU A 1 218 ? 16.775 4.200 -6.861 1.00 82.44 218 GLU A CA 1
ATOM 1781 C C . GLU A 1 218 ? 16.047 5.334 -7.603 1.00 82.44 218 GLU A C 1
ATOM 1783 O O . GLU A 1 218 ? 15.428 6.198 -6.978 1.00 82.44 218 GLU A O 1
ATOM 1788 N N . LEU A 1 219 ? 15.999 5.283 -8.940 1.00 80.94 219 LEU A N 1
ATOM 1789 C CA . LEU A 1 219 ? 15.296 6.292 -9.745 1.00 80.94 219 LEU A CA 1
ATOM 1790 C C . LEU A 1 219 ? 13.785 6.322 -9.482 1.00 80.94 219 LEU A C 1
ATOM 1792 O O . LEU A 1 219 ? 13.188 7.402 -9.435 1.00 80.94 219 LEU A O 1
ATOM 1796 N N . MET A 1 220 ? 13.157 5.156 -9.318 1.00 84.25 220 MET A N 1
ATOM 1797 C CA . MET A 1 220 ? 11.738 5.052 -8.970 1.00 84.25 220 MET A CA 1
ATOM 1798 C C . MET A 1 220 ? 11.461 5.690 -7.603 1.00 84.25 220 MET A C 1
ATOM 1800 O O . MET A 1 220 ? 10.506 6.462 -7.463 1.00 84.25 220 MET A O 1
ATOM 1804 N N . VAL A 1 221 ? 12.323 5.443 -6.611 1.00 84.25 221 VAL A N 1
ATOM 1805 C CA . VAL A 1 221 ? 12.202 6.034 -5.273 1.00 84.25 221 VAL A CA 1
ATOM 1806 C C . VAL A 1 221 ? 12.344 7.553 -5.328 1.00 84.25 221 VAL A C 1
ATOM 1808 O O . VAL A 1 221 ? 11.468 8.252 -4.816 1.00 84.25 221 VAL A O 1
ATOM 1811 N N . GLN A 1 222 ? 13.374 8.079 -5.998 1.00 83.56 222 GLN A N 1
ATOM 1812 C CA . GLN A 1 222 ? 13.578 9.525 -6.154 1.00 83.56 222 GLN A CA 1
ATOM 1813 C C . GLN A 1 222 ? 12.363 10.213 -6.787 1.00 83.56 222 GLN A C 1
ATOM 1815 O O . GLN A 1 222 ? 11.894 11.244 -6.299 1.00 83.56 222 GLN A O 1
ATOM 1820 N N . ARG A 1 223 ? 11.814 9.630 -7.858 1.00 83.00 223 ARG A N 1
ATOM 1821 C CA . ARG A 1 223 ? 10.622 10.159 -8.537 1.00 83.00 223 ARG A CA 1
ATOM 1822 C C . ARG A 1 223 ? 9.399 10.132 -7.635 1.00 83.00 223 ARG A C 1
ATOM 1824 O O . ARG A 1 223 ? 8.702 11.136 -7.530 1.00 83.00 223 ARG A O 1
ATOM 1831 N N . THR A 1 224 ? 9.187 9.033 -6.921 1.00 86.19 224 THR A N 1
ATOM 1832 C CA . THR A 1 224 ? 8.067 8.914 -5.983 1.00 86.19 224 THR A CA 1
ATOM 1833 C C . THR A 1 224 ? 8.179 9.939 -4.844 1.00 86.19 224 THR A C 1
ATOM 1835 O O . THR A 1 224 ? 7.183 10.552 -4.463 1.00 86.19 224 THR A O 1
ATOM 1838 N N . ILE A 1 225 ? 9.387 10.210 -4.332 1.00 87.25 225 ILE A N 1
ATOM 1839 C CA . ILE A 1 225 ? 9.630 11.277 -3.342 1.00 87.25 225 ILE A CA 1
ATOM 1840 C C . ILE A 1 225 ? 9.270 12.656 -3.918 1.00 87.25 225 ILE A C 1
ATOM 1842 O O . ILE A 1 225 ? 8.611 13.454 -3.246 1.00 87.25 225 ILE A O 1
ATOM 1846 N N . GLN A 1 226 ? 9.654 12.942 -5.166 1.00 86.75 226 GLN A N 1
ATOM 1847 C CA . GLN A 1 226 ? 9.277 14.188 -5.842 1.00 86.75 226 GLN A CA 1
ATOM 1848 C C . GLN A 1 226 ? 7.756 14.322 -5.990 1.00 86.75 226 GLN A C 1
ATOM 1850 O O . GLN A 1 226 ? 7.218 15.406 -5.763 1.00 86.75 226 GLN A O 1
ATOM 1855 N N . GLU A 1 227 ? 7.051 13.237 -6.311 1.00 86.44 227 GLU A N 1
ATOM 1856 C CA . GLU A 1 227 ? 5.587 13.223 -6.378 1.00 86.44 227 GLU A CA 1
ATOM 1857 C C . GLU A 1 227 ? 4.948 13.505 -5.014 1.00 86.44 227 GLU A C 1
ATOM 1859 O O . GLU A 1 227 ? 4.048 14.341 -4.920 1.00 86.44 227 GLU A O 1
ATOM 1864 N N . PHE A 1 228 ? 5.445 12.895 -3.932 1.00 90.69 228 PHE A N 1
ATOM 1865 C CA . PHE A 1 228 ? 4.984 13.216 -2.579 1.00 90.69 228 PHE A CA 1
ATOM 1866 C C . PHE A 1 228 ? 5.211 14.690 -2.226 1.00 90.69 228 PHE A C 1
ATOM 1868 O O . PHE A 1 228 ? 4.312 15.320 -1.668 1.00 90.69 228 PHE A O 1
ATOM 1875 N N . ASN A 1 229 ? 6.364 15.264 -2.580 1.00 91.19 229 ASN A N 1
ATOM 1876 C CA . ASN A 1 229 ? 6.633 16.687 -2.365 1.00 91.19 229 ASN A CA 1
ATOM 1877 C C . ASN A 1 229 ? 5.656 17.579 -3.146 1.00 91.19 229 ASN A C 1
ATOM 1879 O O . ASN A 1 229 ? 5.103 18.519 -2.578 1.00 91.19 229 ASN A O 1
ATOM 1883 N N . GLN A 1 230 ? 5.370 17.252 -4.410 1.00 90.12 230 GLN A N 1
ATOM 1884 C CA . GLN A 1 230 ? 4.384 17.972 -5.227 1.00 90.12 230 GLN A CA 1
ATOM 1885 C C . GLN A 1 230 ? 2.982 17.915 -4.606 1.00 90.12 230 GLN A C 1
ATOM 1887 O O . GLN A 1 230 ? 2.318 18.945 -4.470 1.00 90.12 230 GLN A O 1
ATOM 1892 N N . ILE A 1 231 ? 2.547 16.729 -4.167 1.00 92.00 231 ILE A N 1
ATOM 1893 C CA . ILE A 1 231 ? 1.254 16.537 -3.500 1.00 92.00 231 ILE A CA 1
ATOM 1894 C C . ILE A 1 231 ? 1.199 17.327 -2.188 1.00 92.00 231 ILE A C 1
ATOM 1896 O O . ILE A 1 231 ? 0.206 18.006 -1.923 1.00 92.00 231 ILE A O 1
ATOM 1900 N N . TYR A 1 232 ? 2.259 17.282 -1.379 1.00 94.69 232 TYR A N 1
ATOM 1901 C CA . TYR A 1 232 ? 2.335 18.035 -0.130 1.00 94.69 232 TYR A CA 1
ATOM 1902 C C . TYR A 1 232 ? 2.234 19.546 -0.380 1.00 94.69 232 TYR A C 1
ATOM 1904 O O . TYR A 1 232 ? 1.387 20.209 0.218 1.00 94.69 232 TYR A O 1
ATOM 1912 N N . SER A 1 233 ? 3.002 20.090 -1.329 1.00 93.81 233 SER A N 1
ATOM 1913 C CA . SER A 1 233 ? 2.918 21.506 -1.711 1.00 93.81 233 SER A CA 1
ATOM 1914 C C . SER A 1 233 ? 1.539 21.894 -2.261 1.00 93.81 233 SER A C 1
ATOM 1916 O O . SER A 1 233 ? 1.058 23.004 -2.017 1.00 93.81 233 SER A O 1
ATOM 1918 N N . ALA A 1 234 ? 0.867 20.997 -2.986 1.00 93.69 234 ALA A N 1
ATOM 1919 C CA . ALA A 1 234 ? -0.504 21.212 -3.438 1.00 93.69 234 ALA A CA 1
ATOM 1920 C C . ALA A 1 234 ? -1.489 21.264 -2.254 1.00 93.69 234 ALA A C 1
ATOM 1922 O O . ALA A 1 234 ? -2.305 22.185 -2.184 1.00 93.69 234 ALA A O 1
ATOM 1923 N N . LEU A 1 235 ? -1.372 20.355 -1.276 1.00 95.25 235 LEU A N 1
ATOM 1924 C CA . LEU A 1 235 ? -2.165 20.394 -0.039 1.00 95.25 235 LEU A CA 1
ATOM 1925 C C . LEU A 1 235 ? -1.945 21.696 0.739 1.00 95.25 235 LEU A C 1
ATOM 1927 O O . LEU A 1 235 ? -2.911 22.304 1.206 1.00 95.25 235 LEU A O 1
ATOM 1931 N N . GLU A 1 236 ? -0.699 22.159 0.855 1.00 94.81 236 GLU A N 1
ATOM 1932 C CA . GLU A 1 236 ? -0.393 23.424 1.528 1.00 94.81 236 GLU A CA 1
ATOM 1933 C C . GLU A 1 236 ? -1.060 24.624 0.848 1.00 94.81 236 GLU A C 1
ATOM 1935 O O . GLU A 1 236 ? -1.589 25.493 1.544 1.00 94.81 236 GLU A O 1
ATOM 1940 N N . ARG A 1 237 ? -1.121 24.654 -0.491 1.00 95.00 237 ARG A N 1
ATOM 1941 C CA . ARG A 1 237 ? -1.856 25.693 -1.234 1.00 95.00 237 ARG A CA 1
ATOM 1942 C C . ARG A 1 237 ? -3.367 25.597 -1.025 1.00 95.00 237 ARG A C 1
ATOM 1944 O O . ARG A 1 237 ? -4.004 26.614 -0.752 1.00 95.00 237 ARG A O 1
ATOM 1951 N N . VAL A 1 238 ? -3.937 24.391 -1.087 1.00 93.75 238 VAL A N 1
ATOM 1952 C CA . VAL A 1 238 ? -5.382 24.146 -0.893 1.00 93.75 238 VAL A CA 1
ATOM 1953 C C . VAL A 1 238 ? -5.871 24.592 0.489 1.00 93.75 238 VAL A C 1
ATOM 1955 O O . VAL A 1 238 ? -6.995 25.095 0.619 1.00 93.75 238 VAL A O 1
ATOM 1958 N N . PHE A 1 239 ? -5.034 24.437 1.517 1.00 94.19 239 PHE A N 1
ATOM 1959 C CA . PHE A 1 239 ? -5.357 24.783 2.905 1.00 94.19 239 PHE A CA 1
ATOM 1960 C C . PHE A 1 239 ? -4.622 26.021 3.424 1.00 94.19 239 PHE A C 1
ATOM 1962 O O . PHE A 1 239 ? -4.558 26.233 4.635 1.00 94.19 239 PHE A O 1
ATOM 1969 N N . LYS A 1 240 ? -4.093 26.872 2.536 1.00 93.31 240 LYS A N 1
ATOM 1970 C CA . LYS A 1 240 ? -3.351 28.080 2.924 1.00 93.31 240 LYS A CA 1
ATOM 1971 C C . LYS A 1 240 ? -4.164 28.980 3.863 1.00 93.31 240 LYS A C 1
ATOM 1973 O O . LYS A 1 240 ? -3.690 29.318 4.943 1.00 93.31 240 LYS A O 1
ATOM 1978 N N . LYS A 1 241 ? -5.420 29.281 3.505 1.00 91.19 241 LYS A N 1
ATOM 1979 C CA . LYS A 1 241 ? -6.333 30.118 4.314 1.00 91.19 241 LYS A CA 1
ATOM 1980 C C . LYS A 1 241 ? -6.628 29.498 5.688 1.00 91.19 241 LYS A C 1
ATOM 1982 O O . LYS A 1 241 ? -6.689 30.204 6.694 1.00 91.19 241 LYS A O 1
ATOM 1987 N N . GLU A 1 242 ? -6.830 28.183 5.751 1.00 92.56 242 GLU A N 1
ATOM 1988 C CA . GLU A 1 242 ? -7.011 27.446 7.007 1.00 92.56 242 GLU A CA 1
ATOM 1989 C C . GLU A 1 242 ? -5.778 27.547 7.908 1.00 92.56 242 GLU A C 1
ATOM 1991 O O . GLU A 1 242 ? -5.914 27.903 9.079 1.00 92.56 242 GLU A O 1
ATOM 1996 N N . LYS A 1 243 ? -4.583 27.318 7.349 1.00 89.19 243 LYS A N 1
ATOM 1997 C CA . LYS A 1 243 ? -3.310 27.421 8.076 1.00 89.19 243 LYS A CA 1
ATOM 1998 C C . LYS A 1 243 ? -3.077 28.841 8.600 1.00 89.19 243 LYS A C 1
ATOM 2000 O O . LYS A 1 243 ? -2.808 29.004 9.785 1.00 89.19 243 LYS A O 1
ATOM 2005 N N . GLU A 1 244 ? -3.251 29.858 7.756 1.00 89.06 244 GLU A N 1
ATOM 2006 C CA . GLU A 1 244 ? -3.073 31.273 8.126 1.00 89.06 244 GLU A CA 1
ATOM 2007 C C . GLU A 1 244 ? -4.047 31.726 9.223 1.00 89.06 244 GLU A C 1
ATOM 2009 O O . GLU A 1 244 ? -3.687 32.518 10.088 1.00 89.06 244 GLU A O 1
ATOM 2014 N N . SER A 1 245 ? -5.277 31.204 9.219 1.00 89.31 245 SER A N 1
ATOM 2015 C CA . SER A 1 245 ? -6.290 31.530 10.233 1.00 89.31 245 SER A CA 1
ATOM 2016 C C . SER A 1 245 ? -6.241 30.642 11.482 1.00 89.31 245 SER A C 1
ATOM 2018 O O . SER A 1 245 ? -7.074 30.811 12.375 1.00 89.31 245 SER A O 1
ATOM 2020 N N . GLY A 1 246 ? -5.322 29.670 11.545 1.00 85.75 246 GLY A N 1
ATOM 2021 C CA . GLY A 1 246 ? -5.253 28.668 12.614 1.00 85.75 246 GLY A CA 1
ATOM 2022 C C . GLY A 1 246 ? -6.482 27.751 12.693 1.00 85.75 246 GLY A C 1
ATOM 2023 O O . GLY A 1 246 ? -6.689 27.064 13.695 1.00 85.75 246 GLY A O 1
ATOM 2024 N N . ARG A 1 247 ? -7.336 27.738 11.662 1.00 89.38 247 ARG A N 1
ATOM 2025 C CA . ARG A 1 247 ? -8.565 26.939 11.630 1.00 89.38 247 ARG A CA 1
ATOM 2026 C C . ARG A 1 247 ? -8.263 25.549 11.098 1.00 89.38 247 ARG A C 1
ATOM 2028 O O . ARG A 1 247 ? -7.675 25.393 10.038 1.00 89.38 247 ARG A O 1
ATOM 2035 N N . THR A 1 248 ? -8.756 24.529 11.790 1.00 88.75 248 THR A N 1
ATOM 2036 C CA . THR A 1 248 ? -8.670 23.138 11.330 1.00 88.75 248 THR A CA 1
ATOM 2037 C C . THR A 1 248 ? -10.033 22.662 10.839 1.00 88.75 248 THR A C 1
ATOM 2039 O O . THR A 1 248 ? -11.021 22.760 11.565 1.00 88.75 248 THR A O 1
ATOM 2042 N N . THR A 1 249 ? -10.096 22.117 9.621 1.00 89.00 249 THR A N 1
ATOM 2043 C CA . THR A 1 249 ? -11.317 21.521 9.046 1.00 89.00 249 THR A CA 1
ATOM 2044 C C . THR A 1 249 ? -11.208 19.995 8.965 1.00 89.00 249 THR A C 1
ATOM 2046 O O . THR A 1 249 ? -10.108 19.441 8.968 1.00 89.00 249 THR A O 1
ATOM 2049 N N . LEU A 1 250 ? -12.346 19.291 8.884 1.00 86.44 250 LEU A N 1
ATOM 2050 C CA . LEU A 1 250 ? -12.359 17.828 8.723 1.00 86.44 250 LEU A CA 1
ATOM 2051 C C . LEU A 1 250 ? -11.708 17.389 7.406 1.00 86.44 250 LEU A C 1
ATOM 2053 O O . LEU A 1 250 ? -10.922 16.448 7.417 1.00 86.44 250 LEU A O 1
ATOM 2057 N N . LEU A 1 251 ? -11.964 18.112 6.309 1.00 86.31 251 LEU A N 1
ATOM 2058 C CA . LEU A 1 251 ? -11.330 17.849 5.014 1.00 86.31 251 LEU A CA 1
ATOM 2059 C C . LEU A 1 251 ? -9.805 17.984 5.095 1.00 86.31 251 LEU A C 1
ATOM 2061 O O . LEU A 1 251 ? -9.097 17.108 4.608 1.00 86.31 251 LEU A O 1
ATOM 2065 N N . MET A 1 252 ? -9.301 19.036 5.751 1.00 91.38 252 MET A N 1
ATOM 2066 C CA . MET A 1 252 ? -7.861 19.228 5.951 1.00 91.38 252 MET A CA 1
ATOM 2067 C C . MET A 1 252 ? -7.254 18.051 6.719 1.00 91.38 252 MET A C 1
ATOM 2069 O O . MET A 1 252 ? -6.288 17.444 6.259 1.00 91.38 252 MET A O 1
ATOM 2073 N N . ARG A 1 253 ? -7.855 17.676 7.857 1.00 92.81 253 ARG A N 1
ATOM 2074 C CA . ARG A 1 253 ? -7.411 16.521 8.654 1.00 92.81 253 ARG A CA 1
ATOM 2075 C C . ARG A 1 253 ? -7.430 15.233 7.834 1.00 92.81 253 ARG A C 1
ATOM 2077 O O . ARG A 1 253 ? -6.464 14.478 7.883 1.00 92.81 253 ARG A O 1
ATOM 2084 N N . PHE A 1 254 ? -8.495 14.993 7.073 1.00 89.56 254 PHE A N 1
ATOM 2085 C CA . PHE A 1 254 ? -8.662 13.789 6.261 1.00 89.56 254 PHE A CA 1
ATOM 2086 C C . PHE A 1 254 ? -7.604 13.690 5.160 1.00 89.56 254 PHE A C 1
ATOM 2088 O O . PHE A 1 254 ? -6.903 12.684 5.083 1.00 89.56 254 PHE A O 1
ATOM 2095 N N . MET A 1 255 ? -7.417 14.747 4.362 1.00 91.12 255 MET A N 1
ATOM 2096 C CA . MET A 1 255 ? -6.447 14.739 3.262 1.00 91.12 255 MET A CA 1
ATOM 2097 C C . MET A 1 255 ? -5.004 14.607 3.762 1.00 91.12 255 MET A C 1
ATOM 2099 O O . MET A 1 255 ? -4.245 13.818 3.203 1.00 91.12 255 MET A O 1
ATOM 2103 N N . PHE A 1 256 ? -4.628 15.295 4.849 1.00 95.38 256 PHE A N 1
ATOM 2104 C CA . PHE A 1 256 ? -3.303 15.104 5.451 1.00 95.38 256 PHE A CA 1
ATOM 2105 C C . PHE A 1 256 ? -3.148 13.716 6.094 1.00 95.38 256 PHE A C 1
ATOM 2107 O O . PHE A 1 256 ? -2.076 13.127 6.001 1.00 95.38 256 PHE A O 1
ATOM 2114 N N . THR A 1 257 ? -4.210 13.131 6.662 1.00 93.88 257 THR A N 1
ATOM 2115 C CA . THR A 1 257 ? -4.170 11.740 7.160 1.00 93.88 257 THR A CA 1
ATOM 2116 C C . THR A 1 257 ? -3.954 10.747 6.014 1.00 93.88 257 THR A C 1
ATOM 2118 O O . THR A 1 257 ? -3.112 9.854 6.122 1.00 93.88 257 THR A O 1
ATOM 2121 N N . LYS A 1 258 ? -4.655 10.910 4.883 1.00 90.69 258 LYS A N 1
ATOM 2122 C CA . LYS A 1 258 ? -4.461 10.088 3.676 1.00 90.69 258 LYS A CA 1
ATOM 2123 C C . LYS A 1 258 ? -3.052 10.240 3.100 1.00 90.69 258 LYS A C 1
ATOM 2125 O O . LYS A 1 258 ? -2.405 9.233 2.822 1.00 90.69 258 LYS A O 1
ATOM 2130 N N . PHE A 1 259 ? -2.540 11.468 3.015 1.00 94.06 259 PHE A N 1
ATOM 2131 C CA . PHE A 1 259 ? -1.157 11.730 2.617 1.00 94.06 259 PHE A CA 1
ATOM 2132 C C . PHE A 1 259 ? -0.157 10.966 3.498 1.00 94.06 259 PHE A C 1
ATOM 2134 O O . PHE A 1 259 ? 0.662 10.200 2.993 1.00 94.06 259 PHE A O 1
ATOM 2141 N N . THR A 1 260 ? -0.257 11.116 4.822 1.00 94.31 260 THR A N 1
ATOM 2142 C CA . THR A 1 260 ? 0.664 10.480 5.772 1.00 94.31 260 THR A CA 1
ATOM 2143 C C . THR A 1 260 ? 0.571 8.958 5.735 1.00 94.31 260 THR A C 1
ATOM 2145 O O . THR A 1 260 ? 1.593 8.281 5.719 1.00 94.31 260 THR A O 1
ATOM 2148 N N . THR A 1 261 ? -0.632 8.389 5.676 1.00 90.69 261 THR A N 1
ATOM 2149 C CA . THR A 1 261 ? -0.796 6.926 5.612 1.00 90.69 261 THR A CA 1
ATOM 2150 C C . THR A 1 261 ? -0.237 6.331 4.318 1.00 90.69 261 THR A C 1
ATOM 2152 O O . THR A 1 261 ? 0.370 5.257 4.363 1.00 90.69 261 THR A O 1
ATOM 2155 N N . ARG A 1 262 ? -0.343 7.041 3.185 1.00 89.56 262 ARG A N 1
ATOM 2156 C CA . ARG A 1 262 ? 0.333 6.658 1.935 1.00 89.56 262 ARG A CA 1
ATOM 2157 C C . ARG A 1 262 ? 1.845 6.762 2.017 1.00 89.56 262 ARG A C 1
ATOM 2159 O O . ARG A 1 262 ? 2.521 5.841 1.563 1.00 89.56 262 ARG A O 1
ATOM 2166 N N . LEU A 1 263 ? 2.361 7.837 2.608 1.00 90.06 263 LEU A N 1
ATOM 2167 C CA . LEU A 1 263 ? 3.793 8.027 2.827 1.00 90.06 263 LEU A CA 1
ATOM 2168 C C . LEU A 1 263 ? 4.379 6.873 3.654 1.00 90.06 263 LEU A C 1
ATOM 2170 O O . LEU A 1 263 ? 5.375 6.272 3.263 1.00 90.06 263 LEU A O 1
ATOM 2174 N N . LEU A 1 264 ? 3.699 6.486 4.737 1.00 87.19 264 LEU A N 1
ATOM 2175 C CA . LEU A 1 264 ? 4.069 5.330 5.560 1.00 87.19 264 LEU A CA 1
ATOM 2176 C C . LEU A 1 264 ? 3.986 4.006 4.783 1.00 87.19 264 LEU A C 1
ATOM 2178 O O . LEU A 1 264 ? 4.820 3.122 4.957 1.00 87.19 264 LEU A O 1
ATOM 2182 N N . GLY A 1 265 ? 2.986 3.850 3.910 1.00 83.94 265 GLY A N 1
ATOM 2183 C CA . GLY A 1 265 ? 2.887 2.692 3.019 1.00 83.94 265 GLY A CA 1
ATOM 2184 C C . GLY A 1 265 ? 4.054 2.599 2.038 1.00 83.94 265 GLY A C 1
ATOM 2185 O O . GLY A 1 265 ? 4.612 1.521 1.848 1.00 83.94 265 GLY A O 1
ATOM 2186 N N . PHE A 1 266 ? 4.457 3.728 1.456 1.00 85.56 266 PHE A N 1
ATOM 2187 C CA . PHE A 1 266 ? 5.635 3.812 0.600 1.00 85.56 266 PHE A CA 1
ATOM 2188 C C . PHE A 1 266 ? 6.920 3.493 1.373 1.00 85.56 266 PHE A C 1
ATOM 2190 O O . PHE A 1 266 ? 7.701 2.668 0.910 1.00 85.56 266 PHE A O 1
ATOM 2197 N N . GLN A 1 267 ? 7.085 4.036 2.585 1.00 81.69 267 GLN A N 1
ATOM 2198 C CA . GLN A 1 267 ? 8.221 3.741 3.465 1.00 81.69 267 GLN A CA 1
ATOM 2199 C C . GLN A 1 267 ? 8.418 2.247 3.709 1.00 81.69 267 GLN A C 1
ATOM 2201 O O . GLN A 1 267 ? 9.544 1.761 3.645 1.00 81.69 267 GLN A O 1
ATOM 2206 N N . ARG A 1 268 ? 7.334 1.511 3.970 1.00 77.31 268 ARG A N 1
ATOM 2207 C CA . ARG A 1 268 ? 7.413 0.058 4.163 1.00 77.31 268 ARG A CA 1
ATOM 2208 C C . ARG A 1 268 ? 7.850 -0.661 2.887 1.00 77.31 268 ARG A C 1
ATOM 2210 O O . ARG A 1 268 ? 8.734 -1.501 2.949 1.00 77.31 268 ARG A O 1
ATOM 2217 N N . ARG A 1 269 ? 7.296 -0.284 1.727 1.00 78.19 269 ARG A N 1
ATOM 2218 C CA . ARG A 1 269 ? 7.637 -0.916 0.439 1.00 78.19 269 ARG A CA 1
ATOM 2219 C C . ARG A 1 269 ? 9.098 -0.713 0.042 1.00 78.19 269 ARG A C 1
ATOM 2221 O O . ARG A 1 269 ? 9.725 -1.644 -0.446 1.00 78.19 269 ARG A O 1
ATOM 2228 N N . ILE A 1 270 ? 9.660 0.479 0.257 1.00 81.56 270 ILE A N 1
ATOM 2229 C CA . ILE A 1 270 ? 11.048 0.752 -0.156 1.00 81.56 270 ILE A CA 1
ATOM 2230 C C . ILE A 1 270 ? 12.087 0.029 0.707 1.00 81.56 270 ILE A C 1
ATOM 2232 O O . ILE A 1 270 ? 13.190 -0.224 0.234 1.00 81.56 270 ILE A O 1
ATOM 2236 N N . GLN A 1 271 ? 11.746 -0.346 1.946 1.00 73.12 271 GLN A N 1
ATOM 2237 C CA . GLN A 1 271 ? 12.630 -1.132 2.818 1.00 73.12 271 GLN A CA 1
ATOM 2238 C C . GLN A 1 271 ? 12.882 -2.554 2.294 1.00 73.12 271 GLN A C 1
ATOM 2240 O O . GLN A 1 271 ? 13.857 -3.186 2.693 1.00 73.12 271 GLN A O 1
ATOM 2245 N N . GLU A 1 272 ? 12.019 -3.054 1.409 1.00 71.88 272 GLU A N 1
ATOM 2246 C CA . GLU A 1 272 ? 12.126 -4.389 0.811 1.00 71.88 272 GLU A CA 1
ATOM 2247 C C . GLU A 1 272 ? 12.885 -4.385 -0.526 1.00 71.88 272 GLU A C 1
ATOM 2249 O O . GLU A 1 272 ? 13.181 -5.450 -1.072 1.00 71.88 272 GLU A O 1
ATOM 2254 N N . LEU A 1 273 ? 13.221 -3.204 -1.062 1.00 78.50 273 LEU A N 1
ATOM 2255 C CA . LEU A 1 273 ? 13.871 -3.076 -2.364 1.00 78.50 273 LEU A CA 1
ATOM 2256 C C . LEU A 1 273 ? 15.344 -3.484 -2.309 1.00 78.50 273 LEU A C 1
ATOM 2258 O O . LEU A 1 273 ? 16.114 -3.069 -1.439 1.00 78.50 273 LEU A O 1
ATOM 2262 N N . LEU A 1 274 ? 15.759 -4.267 -3.307 1.00 69.88 274 LEU A N 1
ATOM 2263 C CA . LEU A 1 274 ? 17.144 -4.693 -3.459 1.00 69.88 274 LEU A CA 1
ATOM 2264 C C . LEU A 1 274 ? 18.064 -3.476 -3.630 1.00 69.88 274 LEU A C 1
ATOM 2266 O O . LEU A 1 274 ? 17.861 -2.657 -4.524 1.00 69.88 274 LEU A O 1
ATOM 2270 N N . GLY A 1 275 ? 19.100 -3.404 -2.789 1.00 64.00 275 GLY A N 1
ATOM 2271 C CA . GLY A 1 275 ? 20.145 -2.377 -2.838 1.00 64.00 275 GLY A CA 1
ATOM 2272 C C . GLY A 1 275 ? 19.774 -1.023 -2.257 1.00 64.00 275 GLY A C 1
ATOM 2273 O O . GLY A 1 275 ? 20.630 -0.142 -2.219 1.00 64.00 275 GLY A O 1
ATOM 2274 N N . TYR A 1 276 ? 18.551 -0.860 -1.762 1.00 66.06 276 TYR A N 1
ATOM 2275 C CA . TYR A 1 276 ? 18.150 0.366 -1.101 1.00 66.06 276 TYR A CA 1
ATOM 2276 C C . TYR A 1 276 ? 18.521 0.310 0.387 1.00 66.06 276 TYR A C 1
ATOM 2278 O O . TYR A 1 276 ? 17.907 -0.401 1.178 1.00 66.06 276 TYR A O 1
ATOM 2286 N N . THR A 1 277 ? 19.558 1.051 0.784 1.00 56.38 277 THR A N 1
ATOM 2287 C CA . THR A 1 277 ? 20.040 1.117 2.180 1.00 56.38 277 THR A CA 1
ATOM 2288 C C . THR A 1 277 ? 19.463 2.298 2.968 1.00 56.38 277 THR A C 1
ATOM 2290 O O . THR A 1 277 ? 19.853 2.519 4.112 1.00 56.38 277 THR A O 1
ATOM 2293 N N . GLY A 1 278 ? 18.530 3.058 2.379 1.00 55.31 278 GLY A N 1
ATOM 2294 C CA . GLY A 1 278 ? 17.897 4.218 3.016 1.00 55.31 278 GLY A CA 1
ATOM 2295 C C . GLY A 1 278 ? 18.701 5.523 2.958 1.00 55.31 278 GLY A C 1
ATOM 2296 O O . GLY A 1 278 ? 18.277 6.498 3.570 1.00 55.31 278 GLY A O 1
ATOM 2297 N N . GLY A 1 279 ? 19.828 5.558 2.231 1.00 50.12 279 GLY A N 1
ATOM 2298 C CA . GLY A 1 279 ? 20.696 6.741 2.108 1.00 50.12 279 GLY A CA 1
ATOM 2299 C C . GLY A 1 279 ? 20.058 7.942 1.395 1.00 50.12 279 GLY A C 1
ATOM 2300 O O . GLY A 1 279 ? 20.399 9.078 1.705 1.00 50.12 279 GLY A O 1
ATOM 2301 N N . GLU A 1 280 ? 19.084 7.715 0.511 1.00 53.59 280 GLU A N 1
ATOM 2302 C CA . GLU A 1 280 ? 18.232 8.761 -0.076 1.00 53.59 280 GLU A CA 1
ATOM 2303 C C . GLU A 1 280 ? 16.935 8.879 0.735 1.00 53.59 280 GLU A C 1
ATOM 2305 O O . GLU A 1 280 ? 15.836 8.568 0.290 1.00 53.59 280 GLU A O 1
ATOM 2310 N N . SER A 1 281 ? 17.086 9.245 2.004 1.00 56.44 281 SER A N 1
ATOM 2311 C CA . SER A 1 281 ? 16.069 9.064 3.037 1.00 56.44 281 SER A CA 1
ATOM 2312 C C . SER A 1 281 ? 14.745 9.798 2.753 1.00 56.44 281 SER A C 1
ATOM 2314 O O . SER A 1 281 ? 14.695 10.883 2.172 1.00 56.44 281 SER A O 1
ATOM 2316 N N . LEU A 1 282 ? 13.642 9.232 3.258 1.00 55.03 282 LEU A N 1
ATOM 2317 C CA . LEU A 1 282 ? 12.335 9.902 3.360 1.00 55.03 282 LEU A CA 1
ATOM 2318 C C . LEU A 1 282 ? 12.350 11.134 4.277 1.00 55.03 282 LEU A C 1
ATOM 2320 O O . LEU A 1 282 ? 11.363 11.863 4.329 1.00 55.03 282 LEU A O 1
ATOM 2324 N N . GLU A 1 283 ? 13.460 11.396 4.972 1.00 62.22 283 GLU A N 1
ATOM 2325 C CA . GLU A 1 283 ? 13.686 12.640 5.718 1.00 62.22 283 GLU A CA 1
ATOM 2326 C C . GLU A 1 283 ? 13.599 13.872 4.801 1.00 62.22 283 GLU A C 1
ATOM 2328 O O . GLU A 1 283 ? 13.329 14.979 5.265 1.00 62.22 283 GLU A O 1
ATOM 2333 N N . GLN A 1 284 ? 13.736 13.672 3.485 1.00 68.31 284 GLN A N 1
ATOM 2334 C CA . GLN A 1 284 ? 13.477 14.685 2.463 1.00 68.31 284 GLN A CA 1
ATOM 2335 C C . GLN A 1 284 ? 12.031 15.212 2.472 1.00 68.31 284 GLN A C 1
ATOM 2337 O O . GLN A 1 284 ? 11.797 16.336 2.033 1.00 68.31 284 GLN A O 1
ATOM 2342 N N . ILE A 1 285 ? 11.059 14.445 2.984 1.00 80.75 285 ILE A N 1
ATOM 2343 C CA . ILE A 1 285 ? 9.662 14.878 3.106 1.00 80.75 285 ILE A CA 1
ATOM 2344 C C . ILE A 1 285 ? 9.417 15.310 4.552 1.00 80.75 285 ILE A C 1
ATOM 2346 O O . ILE A 1 285 ? 9.019 14.529 5.419 1.00 80.75 285 ILE A O 1
ATOM 2350 N N . THR A 1 286 ? 9.646 16.593 4.818 1.00 84.12 286 THR A N 1
ATOM 2351 C CA . THR A 1 286 ? 9.425 17.180 6.142 1.00 84.12 286 THR A CA 1
ATOM 2352 C C . THR A 1 286 ? 8.072 17.886 6.200 1.00 84.12 286 THR A C 1
ATOM 2354 O O . THR A 1 286 ? 7.854 18.903 5.545 1.00 84.12 286 THR A O 1
ATOM 2357 N N . LEU A 1 287 ? 7.158 17.371 7.028 1.00 91.50 287 LEU A N 1
ATOM 2358 C CA . LEU A 1 287 ? 5.868 18.024 7.280 1.00 91.50 287 LEU A CA 1
ATOM 2359 C C . LEU A 1 287 ? 6.025 19.190 8.256 1.00 91.50 287 LEU A C 1
ATOM 2361 O O . LEU A 1 287 ? 6.705 19.060 9.279 1.00 91.50 287 LEU A O 1
ATOM 2365 N N . SER A 1 288 ? 5.331 20.299 7.984 1.00 92.38 288 SER A N 1
ATOM 2366 C CA . SER A 1 288 ? 5.344 21.474 8.859 1.00 92.38 288 SER A CA 1
ATOM 2367 C C . SER A 1 288 ? 4.786 21.148 10.249 1.00 92.38 288 SER A C 1
ATOM 2369 O O . SER A 1 288 ? 3.969 20.235 10.419 1.00 92.38 288 SER A O 1
ATOM 2371 N N . ARG A 1 289 ? 5.205 21.903 11.273 1.00 91.81 289 ARG A N 1
ATOM 2372 C CA . ARG A 1 289 ? 4.773 21.681 12.665 1.00 91.81 289 ARG A CA 1
ATOM 2373 C C . ARG A 1 289 ? 3.249 21.739 12.809 1.00 91.81 289 ARG A C 1
ATOM 2375 O O . ARG A 1 289 ? 2.682 20.956 13.564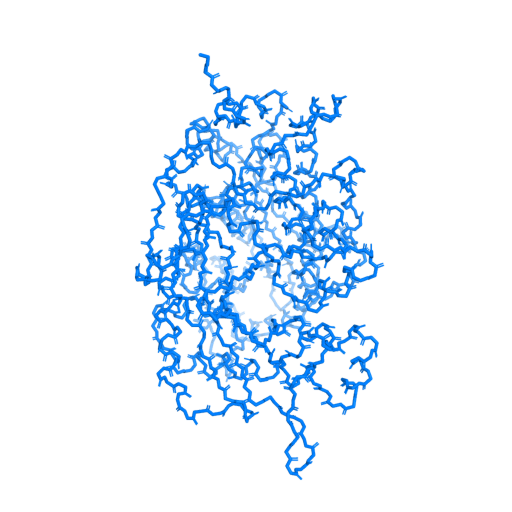 1.00 91.81 289 ARG A O 1
ATOM 2382 N N . GLU A 1 290 ? 2.605 22.629 12.064 1.00 92.69 290 GLU A N 1
ATOM 2383 C CA . GLU A 1 290 ? 1.152 22.810 12.031 1.00 92.69 290 GLU A CA 1
ATOM 2384 C C . GLU A 1 290 ? 0.447 21.585 11.449 1.00 92.69 290 GLU A C 1
ATOM 2386 O O . GLU A 1 290 ? -0.595 21.187 11.952 1.00 92.69 290 GLU A O 1
ATOM 2391 N N . VAL A 1 291 ? 1.011 20.962 10.408 1.00 94.50 291 VAL A N 1
ATOM 2392 C CA . VAL A 1 291 ? 0.458 19.725 9.834 1.00 94.50 291 VAL A CA 1
ATOM 2393 C C . VAL A 1 291 ? 0.649 18.564 10.804 1.00 94.50 291 VAL A C 1
ATOM 2395 O O . VAL A 1 291 ? -0.274 17.787 11.037 1.00 94.50 291 VAL A O 1
ATOM 2398 N N . ARG A 1 292 ? 1.829 18.471 11.425 1.00 95.44 292 ARG A N 1
ATOM 2399 C CA . ARG A 1 292 ? 2.154 17.433 12.412 1.00 95.44 292 ARG A CA 1
ATOM 2400 C C . ARG A 1 292 ? 1.234 17.468 13.637 1.00 95.44 292 ARG A C 1
ATOM 2402 O O . ARG A 1 292 ? 0.956 16.410 14.194 1.00 95.44 292 ARG A O 1
ATOM 2409 N N . SER A 1 293 ? 0.749 18.642 14.045 1.00 94.62 293 SER A N 1
ATOM 2410 C CA . SER A 1 293 ? -0.158 18.792 15.192 1.00 94.62 293 SER A CA 1
ATOM 2411 C C . SER A 1 293 ? -1.634 18.528 14.871 1.00 94.62 293 SER A C 1
ATOM 2413 O O . SER A 1 293 ? -2.451 18.479 15.794 1.00 94.62 293 SER A O 1
ATOM 2415 N N . LEU A 1 294 ? -1.998 18.333 13.597 1.00 95.62 294 LEU A N 1
ATOM 2416 C CA . LEU A 1 294 ? -3.373 18.015 13.217 1.00 95.62 294 LEU A CA 1
ATOM 2417 C C . LEU A 1 294 ? -3.801 16.682 13.822 1.00 95.62 294 LEU A C 1
ATOM 2419 O O . LEU A 1 294 ? -3.101 15.678 13.696 1.00 95.62 294 LEU A O 1
ATOM 2423 N N . LEU A 1 295 ? -4.999 16.659 14.408 1.00 94.81 295 LEU A N 1
ATOM 2424 C CA . LEU A 1 295 ? -5.661 15.412 14.773 1.00 94.81 295 LEU A CA 1
ATOM 2425 C C . LEU A 1 295 ? -5.960 14.597 13.516 1.00 94.81 295 LEU A C 1
ATOM 2427 O O . LEU A 1 295 ? -6.476 15.136 12.533 1.00 94.81 295 LEU A O 1
ATOM 2431 N N . ILE A 1 296 ? -5.724 13.293 13.571 1.00 94.06 296 ILE A N 1
ATOM 2432 C CA . ILE A 1 296 ? -5.989 12.412 12.434 1.00 94.06 296 ILE A CA 1
ATOM 2433 C C . ILE A 1 296 ? -7.488 12.305 12.151 1.00 94.06 296 ILE A C 1
ATOM 2435 O O . ILE A 1 296 ? -8.324 12.467 13.042 1.00 94.06 296 ILE A O 1
ATOM 2439 N N . GLN A 1 297 ? -7.829 12.030 10.901 1.00 91.19 297 GLN A N 1
ATOM 2440 C CA . GLN A 1 297 ? -9.183 11.744 10.441 1.00 91.19 297 GLN A CA 1
ATOM 2441 C C . GLN A 1 297 ? -9.078 10.596 9.427 1.00 91.19 297 GLN A C 1
ATOM 2443 O O . GLN A 1 297 ? -8.890 10.851 8.241 1.00 91.19 297 GLN A O 1
ATOM 2448 N N . PRO A 1 298 ? -9.093 9.333 9.883 1.00 87.50 298 PRO A N 1
ATOM 2449 C CA . PRO A 1 298 ? -8.711 8.195 9.047 1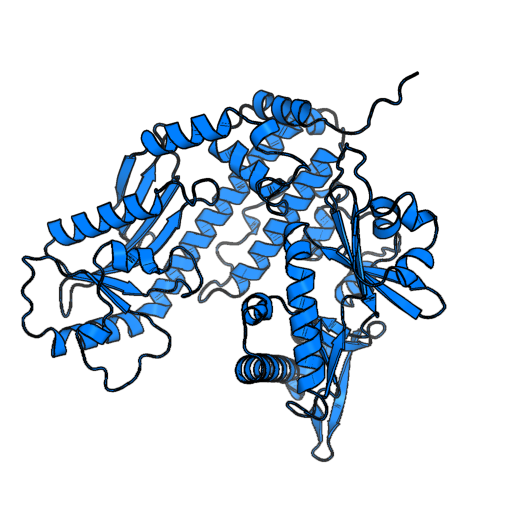.00 87.50 298 PRO A CA 1
ATOM 2450 C C . PRO A 1 298 ? -9.871 7.620 8.216 1.00 87.50 298 PRO A C 1
ATOM 2452 O O . PRO A 1 298 ? -9.649 6.821 7.307 1.00 87.50 298 PRO A O 1
ATOM 2455 N N . TYR A 1 299 ? -11.098 8.043 8.510 1.00 84.94 299 TYR A N 1
ATOM 2456 C CA . TYR A 1 299 ? -12.320 7.664 7.810 1.00 84.94 299 TYR A CA 1
ATOM 2457 C C . TYR A 1 299 ? -12.909 8.868 7.065 1.00 84.94 299 TYR A C 1
ATOM 2459 O O . TYR A 1 299 ? -12.753 10.022 7.489 1.00 84.94 299 TYR A O 1
ATOM 2467 N N . SER A 1 300 ? -13.572 8.576 5.946 1.00 76.25 300 SER A N 1
ATOM 2468 C CA . SER A 1 300 ? -14.262 9.548 5.105 1.00 76.25 300 SER A CA 1
ATOM 2469 C C . SER A 1 300 ? -15.375 10.244 5.879 1.00 76.25 300 SER A C 1
ATOM 2471 O O . SER A 1 300 ? -16.049 9.649 6.722 1.00 76.25 300 SER A O 1
ATOM 2473 N N . PHE A 1 301 ? -15.580 11.514 5.560 1.00 66.50 301 PHE A N 1
ATOM 2474 C CA . PHE A 1 301 ? -16.672 12.329 6.067 1.00 66.50 301 PHE A CA 1
ATOM 2475 C C . PHE A 1 301 ? -17.641 12.601 4.907 1.00 66.50 301 PHE A C 1
ATOM 2477 O O . PHE A 1 301 ? -17.754 13.726 4.439 1.00 66.50 301 PHE A O 1
ATOM 2484 N N . ASP A 1 302 ? -18.301 11.571 4.373 1.00 62.47 302 ASP A N 1
ATOM 2485 C CA . ASP A 1 302 ? -19.278 11.814 3.305 1.00 62.47 302 ASP A CA 1
ATOM 2486 C C . ASP A 1 302 ? -20.417 12.717 3.834 1.00 62.47 302 ASP A C 1
ATOM 2488 O O . ASP A 1 302 ? -21.016 12.391 4.872 1.00 62.47 302 ASP A O 1
ATOM 2492 N N . PRO A 1 303 ? -20.668 13.883 3.202 1.00 49.00 303 PRO A N 1
ATOM 2493 C CA . PRO A 1 303 ? -21.771 14.764 3.566 1.00 49.00 303 PRO A CA 1
ATOM 2494 C C . PRO A 1 303 ? -23.154 14.180 3.265 1.00 49.00 303 PRO A C 1
ATOM 2496 O O . PRO A 1 303 ? -24.122 14.663 3.856 1.00 49.00 303 PRO A O 1
ATOM 2499 N N . GLU A 1 304 ? -23.274 13.220 2.344 1.00 55.78 304 GLU A N 1
ATOM 2500 C CA . GLU A 1 304 ? -24.568 12.676 1.935 1.00 55.78 304 GLU A CA 1
ATOM 2501 C C . GLU A 1 304 ? -25.012 11.541 2.874 1.00 55.78 304 GLU A C 1
ATOM 2503 O O . GLU A 1 304 ? -24.262 10.609 3.179 1.00 55.78 304 GLU A O 1
ATOM 2508 N N . GLU A 1 305 ? -26.255 11.626 3.364 1.00 55.34 305 GLU A N 1
ATOM 2509 C CA . GLU A 1 305 ? -26.897 10.518 4.073 1.00 55.34 305 GLU A CA 1
ATOM 2510 C C . GLU A 1 305 ? -27.192 9.413 3.059 1.00 55.34 305 GLU A C 1
ATOM 2512 O O . GLU A 1 305 ? -28.167 9.464 2.314 1.00 55.34 305 GLU A O 1
ATOM 2517 N N . THR A 1 306 ? -26.297 8.434 3.006 1.00 64.50 306 THR A N 1
ATOM 2518 C CA . THR A 1 306 ? -26.522 7.173 2.307 1.00 64.50 306 THR A CA 1
ATOM 2519 C C . THR A 1 306 ? -26.989 6.131 3.310 1.00 64.50 306 THR A C 1
ATOM 2521 O O . THR A 1 306 ? -26.493 6.080 4.438 1.00 64.50 306 THR A O 1
ATOM 2524 N N . ASP A 1 307 ? -27.958 5.310 2.905 1.00 73.19 307 ASP A N 1
ATOM 2525 C CA . ASP A 1 307 ? -28.400 4.184 3.720 1.00 73.19 307 ASP A CA 1
ATOM 2526 C C . ASP A 1 307 ? -27.235 3.220 3.958 1.00 73.19 307 ASP A C 1
ATOM 2528 O O . ASP A 1 307 ? -26.453 2.913 3.051 1.00 73.19 307 ASP A O 1
ATOM 2532 N N . VAL A 1 308 ? -27.143 2.719 5.190 1.00 83.00 308 VAL A N 1
ATOM 2533 C CA . VAL A 1 308 ? -26.135 1.733 5.575 1.00 83.00 308 VAL A CA 1
ATOM 2534 C C . VAL A 1 308 ? -26.351 0.455 4.768 1.00 83.00 308 VAL A C 1
ATOM 2536 O O . VAL A 1 308 ? -27.416 -0.163 4.830 1.00 83.00 308 VAL A O 1
ATOM 2539 N N . GLN A 1 309 ? -25.325 0.023 4.035 1.00 86.12 309 GLN A N 1
ATOM 2540 C CA . GLN A 1 309 ? -25.364 -1.244 3.309 1.00 86.12 309 GLN A CA 1
ATOM 2541 C C . GLN A 1 309 ? -24.792 -2.357 4.179 1.00 86.12 309 GLN A C 1
ATOM 2543 O O . GLN A 1 309 ? -23.722 -2.222 4.774 1.00 86.12 309 GLN A O 1
ATOM 2548 N N . LEU A 1 310 ? -25.521 -3.469 4.246 1.00 88.25 310 LEU A N 1
ATOM 2549 C CA . LEU A 1 310 ? -25.233 -4.591 5.130 1.00 88.25 310 LEU A CA 1
ATOM 2550 C C . LEU A 1 310 ? -25.156 -5.878 4.339 1.00 88.25 310 LEU A C 1
ATOM 2552 O O . LEU A 1 310 ? -26.061 -6.203 3.565 1.00 88.25 310 LEU A O 1
ATOM 2556 N N . PHE A 1 311 ? -24.119 -6.657 4.606 1.00 86.44 311 PHE A N 1
ATOM 2557 C CA . PHE A 1 311 ? -24.028 -8.000 4.079 1.00 86.44 311 PHE A CA 1
ATOM 2558 C C . PHE A 1 311 ? -23.213 -8.920 5.004 1.00 86.44 311 PHE A C 1
ATOM 2560 O O . PHE A 1 311 ? -22.644 -8.472 5.999 1.00 86.44 311 PHE A O 1
ATOM 2567 N N . GLY A 1 312 ? -23.275 -10.229 4.756 1.00 87.44 312 GLY A N 1
ATOM 2568 C CA . GLY A 1 312 ? -22.918 -11.241 5.754 1.00 87.44 312 GLY A CA 1
ATOM 2569 C C . GLY A 1 312 ? -24.084 -11.562 6.698 1.00 87.44 312 GLY A C 1
ATOM 2570 O O . GLY A 1 312 ? -25.248 -11.545 6.291 1.00 87.44 312 GLY A O 1
ATOM 2571 N N . ASP A 1 313 ? -23.776 -11.892 7.951 1.00 89.56 313 ASP A N 1
ATOM 2572 C CA . ASP A 1 313 ? -24.758 -12.357 8.932 1.00 89.56 313 ASP A CA 1
ATOM 2573 C C . ASP A 1 313 ? -25.613 -11.209 9.498 1.00 89.56 313 ASP A C 1
ATOM 2575 O O . ASP A 1 313 ? -25.199 -10.433 10.363 1.00 89.56 313 ASP A O 1
ATOM 2579 N N . ARG A 1 314 ? -26.862 -11.124 9.029 1.00 90.38 314 ARG A N 1
ATOM 2580 C CA . ARG A 1 314 ? -27.827 -10.105 9.470 1.00 90.38 314 ARG A CA 1
ATOM 2581 C C . ARG A 1 314 ? -28.280 -10.280 10.919 1.00 90.38 314 ARG A C 1
ATOM 2583 O O . ARG A 1 314 ? -28.722 -9.302 11.518 1.00 90.38 314 ARG A O 1
ATOM 2590 N N . SER A 1 315 ? -28.182 -11.479 11.493 1.00 91.50 315 SER A N 1
ATOM 2591 C CA . SER A 1 315 ? -28.554 -11.697 12.895 1.00 91.50 315 SER A CA 1
ATOM 2592 C C . SER A 1 315 ? -27.594 -10.965 13.836 1.00 91.50 315 SER A C 1
ATOM 2594 O O . SER A 1 315 ? -28.037 -10.324 14.793 1.00 91.50 315 SER A O 1
ATOM 2596 N N . LEU A 1 316 ? -26.301 -10.934 13.488 1.00 91.25 316 LEU A N 1
ATOM 2597 C CA . LEU A 1 316 ? -25.304 -10.138 14.198 1.00 91.25 316 LEU A CA 1
ATOM 2598 C C . LEU A 1 316 ? -25.637 -8.652 14.137 1.00 91.25 316 LEU A C 1
ATOM 2600 O O . LEU A 1 316 ? -25.611 -8.002 15.178 1.00 91.25 316 LEU A O 1
ATOM 2604 N N . TRP A 1 317 ? -26.033 -8.122 12.973 1.00 92.38 317 TRP A N 1
ATOM 2605 C CA . TRP A 1 317 ? -26.471 -6.726 12.866 1.00 92.38 317 TRP A CA 1
ATOM 2606 C C . TRP A 1 317 ? -27.609 -6.404 13.839 1.00 92.38 317 TRP A C 1
ATOM 2608 O O . TRP A 1 317 ? -27.538 -5.405 14.550 1.00 92.38 317 TRP A O 1
ATOM 2618 N N . LEU A 1 318 ? -28.633 -7.261 13.921 1.00 91.50 318 LEU A N 1
ATOM 2619 C CA . LEU A 1 318 ? -29.767 -7.061 14.830 1.00 91.50 318 LEU A CA 1
ATOM 2620 C C . LEU A 1 318 ? -29.337 -7.030 16.303 1.00 91.50 318 LEU A C 1
ATOM 2622 O O . LEU A 1 318 ? -29.897 -6.255 17.079 1.00 91.50 318 LEU A O 1
ATOM 2626 N N . SER A 1 319 ? -28.320 -7.818 16.660 1.00 92.19 319 SER A N 1
ATOM 2627 C CA . SER A 1 319 ? -27.750 -7.872 18.011 1.00 92.19 319 SER A CA 1
ATOM 2628 C C . SER A 1 319 ? -26.847 -6.685 18.368 1.00 92.19 319 SER A C 1
ATOM 2630 O O . SER A 1 319 ? -26.567 -6.475 19.549 1.00 92.19 319 SER A O 1
ATOM 2632 N N . LEU A 1 320 ? -26.397 -5.893 17.383 1.00 92.94 320 LEU A N 1
ATOM 2633 C CA . LEU A 1 320 ? -25.547 -4.734 17.651 1.00 92.94 320 LEU A CA 1
ATOM 2634 C C . LEU A 1 320 ? -26.310 -3.647 18.434 1.00 92.94 320 LEU A C 1
ATOM 2636 O O . LEU A 1 320 ? -27.518 -3.474 18.248 1.00 92.94 320 LEU A O 1
ATOM 2640 N N . PRO A 1 321 ? -25.613 -2.855 19.268 1.00 93.38 321 PRO A N 1
ATOM 2641 C CA . PRO A 1 321 ? -26.194 -1.702 19.943 1.00 93.38 321 PRO A CA 1
ATOM 2642 C C . PRO A 1 321 ? -26.784 -0.677 18.966 1.00 93.38 321 PRO A C 1
ATOM 2644 O O . PRO A 1 321 ? -26.206 -0.396 17.914 1.00 93.38 321 PRO A O 1
ATOM 2647 N N . GLU A 1 322 ? -27.876 -0.019 19.364 1.00 91.75 322 GLU A N 1
ATOM 2648 C CA . GLU A 1 322 ? -28.513 1.046 18.567 1.00 91.75 322 GLU A CA 1
ATOM 2649 C C . GLU A 1 322 ? -27.583 2.233 18.278 1.00 91.75 322 GLU A C 1
ATOM 2651 O O . GLU A 1 322 ? -27.729 2.918 17.264 1.00 91.75 322 GLU A O 1
ATOM 2656 N N . SER A 1 323 ? -26.575 2.467 19.123 1.00 90.12 323 SER A N 1
ATOM 2657 C CA . SER A 1 323 ? -25.539 3.469 18.858 1.00 90.12 323 SER A CA 1
ATOM 2658 C C . SER A 1 323 ? -24.748 3.162 17.581 1.00 90.12 323 SER A C 1
ATOM 2660 O O . SER A 1 323 ? -24.475 4.079 16.808 1.00 90.12 323 SER A O 1
ATOM 2662 N N . ILE A 1 324 ? -24.439 1.885 17.319 1.00 91.81 324 ILE A N 1
ATOM 2663 C CA . ILE A 1 324 ? -23.772 1.447 16.085 1.00 91.81 324 ILE A CA 1
ATOM 2664 C C . ILE A 1 324 ? -24.746 1.480 14.909 1.00 91.81 324 ILE A C 1
ATOM 2666 O O . ILE A 1 324 ? -24.355 1.876 13.818 1.00 91.81 324 ILE A O 1
ATOM 2670 N N . LYS A 1 325 ? -26.020 1.131 15.096 1.00 90.69 325 LYS A N 1
ATOM 2671 C CA . LYS A 1 325 ? -26.985 1.145 13.984 1.00 90.69 325 LYS A CA 1
ATOM 2672 C C . LYS A 1 325 ? -27.327 2.556 13.504 1.00 90.69 325 LYS A C 1
ATOM 2674 O O . LYS A 1 325 ? -27.417 2.791 12.307 1.00 90.69 325 LYS A O 1
ATOM 2679 N N . SER A 1 326 ? -27.487 3.499 14.432 1.00 86.06 326 SER A N 1
ATOM 2680 C CA . SER A 1 326 ? -27.888 4.880 14.124 1.00 86.06 326 SER A CA 1
ATOM 2681 C C . SER A 1 326 ? -26.734 5.780 13.673 1.00 86.06 326 SER A C 1
ATOM 2683 O O . SER A 1 326 ? -26.949 6.724 12.916 1.00 86.06 326 SER A O 1
ATOM 2685 N N . LYS A 1 327 ? -25.510 5.532 14.159 1.00 86.62 327 LYS A N 1
ATOM 2686 C CA . LYS A 1 327 ? -24.314 6.340 13.867 1.00 86.62 327 LYS A CA 1
ATOM 2687 C C . LYS A 1 327 ? -23.097 5.452 13.617 1.00 86.62 327 LYS A C 1
ATOM 2689 O O . LYS A 1 327 ? -22.074 5.606 14.281 1.00 86.62 327 LYS A O 1
ATOM 2694 N N . THR A 1 328 ? -23.208 4.532 12.663 1.00 89.56 328 THR A N 1
ATOM 2695 C CA . THR A 1 328 ? -22.247 3.444 12.417 1.00 89.56 328 THR A CA 1
ATOM 2696 C C . THR A 1 328 ? -20.791 3.884 12.403 1.00 89.56 328 THR A C 1
ATOM 2698 O O . THR A 1 328 ? -20.039 3.478 13.289 1.00 89.56 328 THR A O 1
ATOM 2701 N N . THR A 1 329 ? -20.394 4.752 11.471 1.00 88.00 329 THR A N 1
ATOM 2702 C CA . THR A 1 329 ? -19.006 5.234 11.361 1.00 88.00 329 THR A CA 1
ATOM 2703 C C . THR A 1 329 ? -18.520 5.853 12.677 1.00 88.00 329 THR A C 1
ATOM 2705 O O . THR A 1 329 ? -17.462 5.504 13.189 1.00 88.00 329 THR A O 1
ATOM 2708 N N . GLN A 1 330 ? -19.305 6.759 13.269 1.00 87.62 330 GLN A N 1
ATOM 2709 C CA . GLN A 1 330 ? -18.903 7.490 14.478 1.00 87.62 330 GLN A CA 1
ATOM 2710 C C . GLN A 1 330 ? -18.789 6.572 15.699 1.00 87.62 330 GLN A C 1
ATOM 2712 O O . GLN A 1 330 ? -17.881 6.742 16.509 1.00 87.62 330 GLN A O 1
ATOM 2717 N N . ALA A 1 331 ? -19.706 5.614 15.831 1.00 91.44 331 ALA A N 1
ATOM 2718 C CA . ALA A 1 331 ? -19.724 4.664 16.929 1.00 91.44 331 ALA A CA 1
ATOM 2719 C C . ALA A 1 331 ? -18.557 3.677 16.827 1.00 91.44 331 ALA A C 1
ATOM 2721 O O . ALA A 1 331 ? -17.842 3.505 17.810 1.00 91.44 331 ALA A O 1
ATOM 2722 N N . ILE A 1 332 ? -18.318 3.090 15.646 1.00 93.19 332 ILE A N 1
ATOM 2723 C CA . ILE A 1 332 ? -17.212 2.144 15.431 1.00 93.19 332 ILE A CA 1
ATOM 2724 C C . ILE A 1 332 ? -15.859 2.839 15.622 1.00 93.19 332 ILE A C 1
ATOM 2726 O O . ILE A 1 332 ? -14.983 2.314 16.300 1.00 93.19 332 ILE A O 1
ATOM 2730 N N . GLU A 1 333 ? -15.683 4.052 15.099 1.00 90.56 333 GLU A N 1
ATOM 2731 C CA . GLU A 1 333 ? -14.429 4.809 15.248 1.00 90.56 333 GLU A CA 1
ATOM 2732 C C . GLU A 1 333 ? -14.202 5.353 16.665 1.00 90.56 333 GLU A C 1
ATOM 2734 O O . GLU A 1 333 ? -13.087 5.761 17.005 1.00 90.56 333 GLU A O 1
ATOM 2739 N N . GLY A 1 334 ? -15.250 5.360 17.490 1.00 89.62 334 GLY A N 1
ATOM 2740 C CA . GLY A 1 334 ? -15.185 5.670 18.914 1.00 89.62 334 GLY A CA 1
ATOM 2741 C C . GLY A 1 334 ? -14.814 4.477 19.798 1.00 89.62 334 GLY A C 1
ATOM 2742 O O . GLY A 1 334 ? -14.570 4.677 20.986 1.00 89.62 334 GLY A O 1
ATOM 2743 N N . LEU A 1 335 ? -14.764 3.258 19.251 1.00 92.75 335 LEU A N 1
ATOM 2744 C CA . LEU A 1 335 ? -14.398 2.059 20.003 1.00 92.75 335 LEU A CA 1
ATOM 2745 C C . LEU A 1 335 ? -12.904 2.045 20.391 1.00 92.75 335 LEU A C 1
ATOM 2747 O O . LEU A 1 335 ? -12.082 2.677 19.708 1.00 92.75 335 LEU A O 1
ATOM 2751 N N . PRO A 1 336 ? -12.535 1.293 21.448 1.00 91.88 336 PRO A N 1
ATOM 2752 C CA . PRO A 1 336 ? -11.143 1.058 21.830 1.00 91.88 336 PRO A CA 1
ATOM 2753 C C . PRO A 1 336 ? -10.290 0.551 20.669 1.00 91.88 336 PRO A C 1
ATOM 2755 O O . PRO A 1 336 ? -10.773 -0.168 19.786 1.00 91.88 336 PRO A O 1
ATOM 2758 N N . LEU A 1 337 ? -9.011 0.921 20.660 1.00 90.62 337 LEU A N 1
ATOM 2759 C CA . LEU A 1 337 ? -8.084 0.423 19.651 1.00 90.62 337 LEU A CA 1
ATOM 2760 C C . LEU A 1 337 ? -7.743 -1.039 19.929 1.00 90.62 337 LEU A C 1
ATOM 2762 O O . LEU A 1 337 ? -7.666 -1.476 21.079 1.00 90.62 337 LEU A O 1
ATOM 2766 N N . TYR A 1 338 ? -7.495 -1.791 18.858 1.00 87.56 338 TYR A N 1
ATOM 2767 C CA . TYR A 1 338 ? -6.927 -3.126 18.989 1.00 87.56 338 TYR A CA 1
ATOM 2768 C C . TYR A 1 338 ? -5.559 -3.050 19.666 1.00 87.56 338 TYR A C 1
ATOM 2770 O O . TYR A 1 338 ? -4.669 -2.331 19.201 1.00 87.56 338 TYR A O 1
ATOM 2778 N N . GLN A 1 339 ? -5.400 -3.790 20.766 1.00 83.94 339 GLN A N 1
ATOM 2779 C CA . GLN A 1 339 ? -4.239 -3.710 21.657 1.00 83.94 339 GLN A CA 1
ATOM 2780 C C . GLN A 1 339 ? -3.010 -4.403 21.051 1.00 83.94 339 GLN A C 1
ATOM 2782 O O . GLN A 1 339 ? -2.565 -5.460 21.499 1.00 83.94 339 GLN A O 1
ATOM 2787 N N . ARG A 1 340 ? -2.464 -3.811 19.983 1.00 85.50 340 ARG A N 1
ATOM 2788 C CA . ARG A 1 340 ? -1.211 -4.249 19.358 1.00 85.50 340 ARG A CA 1
ATOM 2789 C C . ARG A 1 340 ? -0.048 -3.957 20.307 1.00 85.50 340 ARG A C 1
ATOM 2791 O O . ARG A 1 340 ? 0.033 -2.827 20.792 1.00 85.50 340 ARG A O 1
ATOM 2798 N N . PRO A 1 341 ? 0.911 -4.877 20.495 1.00 84.81 341 PRO A N 1
ATOM 2799 C CA . PRO A 1 341 ? 2.035 -4.656 21.394 1.00 84.81 341 PRO A CA 1
ATOM 2800 C C . PRO A 1 341 ? 2.829 -3.392 21.063 1.00 84.81 341 PRO A C 1
ATOM 2802 O O . PRO A 1 341 ? 3.235 -2.675 21.974 1.00 84.81 341 PRO A O 1
ATOM 2805 N N . PHE A 1 342 ? 2.997 -3.073 19.773 1.00 83.06 342 PHE A N 1
ATOM 2806 C CA . PHE A 1 342 ? 3.684 -1.848 19.365 1.00 83.06 342 PHE A CA 1
ATOM 2807 C C . PHE A 1 342 ? 2.949 -0.581 19.830 1.00 83.06 342 PHE A C 1
ATOM 2809 O O . PHE A 1 342 ? 3.569 0.339 20.357 1.00 83.06 342 PHE A O 1
ATOM 2816 N N . LEU A 1 343 ? 1.619 -0.553 19.693 1.00 87.12 343 LEU A N 1
ATOM 2817 C CA . LEU A 1 343 ? 0.798 0.567 20.151 1.00 87.12 343 LEU A CA 1
ATOM 2818 C C . LEU A 1 343 ? 0.822 0.675 21.679 1.00 87.12 343 LEU A C 1
ATOM 2820 O O . LEU A 1 343 ? 1.008 1.765 22.210 1.00 87.12 343 LEU A O 1
ATOM 2824 N N . THR A 1 344 ? 0.663 -0.442 22.389 1.00 86.88 344 THR A N 1
ATOM 2825 C CA . THR A 1 344 ? 0.659 -0.472 23.856 1.00 86.88 344 THR A CA 1
ATOM 2826 C C . THR A 1 344 ? 1.996 -0.006 24.432 1.00 86.88 344 THR A C 1
ATOM 2828 O O . THR A 1 344 ? 2.017 0.813 25.354 1.00 86.88 344 THR A O 1
ATOM 2831 N N . GLN A 1 345 ? 3.115 -0.465 23.862 1.00 85.00 345 GLN A N 1
ATOM 2832 C CA . GLN A 1 345 ? 4.450 -0.006 24.242 1.00 85.00 345 GLN A CA 1
ATOM 2833 C C . GLN A 1 345 ? 4.611 1.499 23.992 1.00 85.00 345 GLN A C 1
ATOM 2835 O O . GLN A 1 345 ? 4.990 2.230 24.906 1.00 85.00 345 GLN A O 1
ATOM 2840 N N . TRP A 1 346 ? 4.253 1.971 22.796 1.00 88.56 346 TRP A N 1
ATOM 2841 C CA . TRP A 1 346 ? 4.330 3.388 22.441 1.00 88.56 346 TRP A CA 1
ATOM 2842 C C . TRP A 1 346 ? 3.481 4.270 23.369 1.00 88.56 346 TRP A C 1
ATOM 2844 O O . TRP A 1 346 ? 3.948 5.299 23.855 1.00 88.56 346 TRP A O 1
ATOM 2854 N N . MET A 1 347 ? 2.251 3.851 23.691 1.00 89.25 347 MET A N 1
ATOM 2855 C CA . MET A 1 347 ? 1.384 4.572 24.629 1.00 89.25 347 MET A CA 1
ATOM 2856 C C . MET A 1 347 ? 2.030 4.695 26.010 1.00 89.25 347 MET A C 1
ATOM 2858 O O . MET A 1 347 ? 2.009 5.777 26.596 1.00 89.25 347 MET A O 1
ATOM 2862 N N . LYS A 1 348 ? 2.642 3.615 26.511 1.00 87.06 348 LYS A N 1
ATOM 2863 C CA . LYS A 1 348 ? 3.352 3.613 27.795 1.00 87.06 348 LYS A CA 1
ATOM 2864 C C . LYS A 1 348 ? 4.552 4.561 27.776 1.00 87.06 348 LYS A C 1
ATOM 2866 O O . LYS A 1 348 ? 4.696 5.367 28.688 1.00 87.06 348 LYS A O 1
ATOM 2871 N N . GLU A 1 349 ? 5.376 4.510 26.732 1.00 88.69 349 GLU A N 1
ATOM 2872 C CA . GLU A 1 349 ? 6.550 5.383 26.570 1.00 88.69 349 GLU A CA 1
ATOM 2873 C C . GLU A 1 349 ? 6.168 6.868 26.480 1.00 88.69 349 GLU A C 1
ATOM 2875 O O . GLU A 1 349 ? 6.882 7.732 26.989 1.00 88.69 349 GLU A O 1
ATOM 2880 N N . LYS A 1 350 ? 5.018 7.177 25.872 1.00 87.38 350 LYS A N 1
ATOM 2881 C CA . LYS A 1 350 ? 4.501 8.546 25.730 1.00 87.38 350 LYS A CA 1
ATOM 2882 C C . LYS A 1 350 ? 3.555 8.975 26.857 1.00 87.38 350 LYS A C 1
ATOM 2884 O O . LYS A 1 350 ? 2.999 10.070 26.768 1.00 87.38 350 LYS A O 1
ATOM 2889 N N . ASN A 1 351 ? 3.350 8.146 27.887 1.00 86.69 351 ASN A N 1
ATOM 2890 C CA . ASN A 1 351 ? 2.376 8.362 28.967 1.00 86.69 351 ASN A CA 1
ATOM 2891 C C . ASN A 1 351 ? 0.968 8.731 28.450 1.00 86.69 351 ASN A C 1
ATOM 2893 O O . ASN A 1 351 ? 0.336 9.680 28.918 1.00 86.69 351 ASN A O 1
ATOM 2897 N N . ARG A 1 352 ? 0.483 8.003 27.441 1.00 84.62 352 ARG A N 1
ATOM 2898 C CA . ARG A 1 352 ? -0.845 8.176 26.840 1.00 84.62 352 ARG A CA 1
ATOM 2899 C C . ARG A 1 352 ? -1.802 7.096 27.339 1.00 84.62 352 ARG A C 1
ATOM 2901 O O . ARG A 1 352 ? -1.419 5.941 27.489 1.00 84.62 352 ARG A O 1
ATOM 2908 N N . THR A 1 353 ? -3.062 7.469 27.524 1.00 78.69 353 THR A N 1
ATOM 2909 C CA . THR A 1 353 ? -4.169 6.559 27.842 1.00 78.69 353 THR A CA 1
ATOM 2910 C C . THR A 1 353 ? -5.333 6.792 26.882 1.00 78.69 353 THR A C 1
ATOM 2912 O O . THR A 1 353 ? -5.436 7.850 26.253 1.00 78.69 353 THR A O 1
ATOM 2915 N N . GLU A 1 354 ? -6.200 5.792 26.730 1.00 74.94 354 GLU A N 1
ATOM 2916 C CA . GLU A 1 354 ? -7.400 5.919 25.903 1.00 74.94 354 GLU A CA 1
ATOM 2917 C C . GLU A 1 354 ? -8.449 6.863 26.531 1.00 74.94 354 GLU A C 1
ATOM 2919 O O . GLU A 1 354 ? -8.518 6.974 27.758 1.00 74.94 354 GLU A O 1
ATOM 2924 N N . PRO A 1 355 ? -9.297 7.527 25.714 1.00 70.88 355 PRO A N 1
ATOM 2925 C CA . PRO A 1 355 ? -9.319 7.511 24.247 1.00 70.88 355 PRO A CA 1
ATOM 2926 C C . PRO A 1 355 ? -8.196 8.364 23.631 1.00 70.88 355 PRO A C 1
ATOM 2928 O O . PRO A 1 355 ? -8.015 9.536 23.974 1.00 70.88 355 PRO A O 1
ATOM 2931 N N . LEU A 1 356 ? -7.455 7.796 22.672 1.00 78.38 356 LEU A N 1
ATOM 2932 C CA . LEU A 1 356 ? -6.335 8.492 22.038 1.00 78.38 356 LEU A CA 1
ATOM 2933 C C . LEU A 1 356 ? -6.820 9.564 21.056 1.00 78.38 356 LEU A C 1
ATOM 2935 O O . LEU A 1 356 ? -7.475 9.281 20.053 1.00 78.38 356 LEU A O 1
ATOM 2939 N N . LYS A 1 357 ? -6.405 10.808 21.295 1.00 87.00 357 LYS A N 1
ATOM 2940 C CA . LYS A 1 357 ? -6.468 11.889 20.304 1.00 87.00 357 LYS A CA 1
ATOM 2941 C C . LYS A 1 357 ? -5.171 11.908 19.499 1.00 87.00 357 LYS A C 1
ATOM 2943 O O . LYS A 1 357 ? -4.298 12.733 19.756 1.00 87.00 357 LYS A O 1
ATOM 2948 N N . LEU A 1 358 ? -5.044 10.958 18.576 1.00 92.06 358 LEU A N 1
ATOM 2949 C CA . LEU A 1 358 ? -3.855 10.815 17.737 1.00 92.06 358 LEU A CA 1
ATOM 2950 C C . LEU A 1 358 ? -3.716 11.984 16.758 1.00 92.06 358 LEU A C 1
ATOM 2952 O O . LEU A 1 358 ? -4.696 12.472 16.186 1.00 92.06 358 LEU A O 1
ATOM 2956 N N . THR A 1 359 ? -2.476 12.397 16.552 1.00 95.38 359 THR A N 1
ATOM 2957 C CA . THR A 1 359 ? -2.058 13.424 15.601 1.00 95.38 359 THR A CA 1
ATOM 2958 C C . THR A 1 359 ? -1.294 12.818 14.426 1.00 95.38 359 THR A C 1
ATOM 2960 O O . THR A 1 359 ? -0.881 11.659 14.461 1.00 95.38 359 THR A O 1
ATOM 2963 N N . ILE A 1 360 ? -1.073 13.607 13.375 1.00 96.00 360 ILE A N 1
ATOM 2964 C CA . ILE A 1 360 ? -0.207 13.215 12.254 1.00 96.00 360 ILE A CA 1
ATOM 2965 C C . ILE A 1 360 ? 1.212 12.882 12.738 1.00 96.00 360 ILE A C 1
ATOM 2967 O O . ILE A 1 360 ? 1.816 11.931 12.246 1.00 96.00 360 ILE A O 1
ATOM 2971 N N . ALA A 1 361 ? 1.736 13.618 13.725 1.00 94.44 361 ALA A N 1
ATOM 2972 C CA . ALA A 1 361 ? 3.024 13.307 14.341 1.00 94.44 361 ALA A CA 1
ATOM 2973 C C . ALA A 1 361 ? 3.042 11.911 14.973 1.00 94.44 361 ALA A C 1
ATOM 2975 O O . ALA A 1 361 ? 4.031 11.201 14.818 1.00 94.44 361 ALA A O 1
ATOM 2976 N N . ASP A 1 362 ? 1.954 11.517 15.638 1.00 93.75 362 ASP A N 1
ATOM 2977 C CA . ASP A 1 362 ? 1.854 10.204 16.276 1.00 93.75 362 ASP A CA 1
ATOM 2978 C C . ASP A 1 362 ? 1.841 9.075 15.230 1.00 93.75 362 ASP A C 1
ATOM 2980 O O . ASP A 1 362 ? 2.470 8.046 15.445 1.00 93.75 362 ASP A O 1
ATOM 2984 N N . LEU A 1 363 ? 1.206 9.271 14.062 1.00 92.56 363 LEU A N 1
ATOM 2985 C CA . LEU A 1 363 ? 1.273 8.292 12.962 1.00 92.56 363 LEU A CA 1
ATOM 2986 C C . LEU A 1 363 ? 2.694 8.122 12.421 1.00 92.56 363 LEU A C 1
ATOM 2988 O O . LEU A 1 363 ? 3.113 7.003 12.135 1.00 92.56 363 LEU A O 1
ATOM 2992 N N . LEU A 1 364 ? 3.421 9.231 12.259 1.00 90.94 364 LEU A N 1
ATOM 2993 C CA . LEU A 1 364 ? 4.808 9.203 11.794 1.00 90.94 364 LEU A CA 1
ATOM 2994 C C . LEU A 1 364 ? 5.730 8.509 12.804 1.00 90.94 364 LEU A C 1
ATOM 2996 O O . LEU A 1 364 ? 6.610 7.764 12.393 1.00 90.94 364 LEU A O 1
ATOM 3000 N N . ASP A 1 365 ? 5.510 8.734 14.100 1.00 89.50 365 ASP A N 1
ATOM 3001 C CA . ASP A 1 365 ? 6.258 8.087 15.186 1.00 89.50 365 ASP A CA 1
ATOM 3002 C C . ASP A 1 365 ? 5.947 6.581 15.267 1.00 89.50 365 ASP A C 1
ATOM 3004 O O . ASP A 1 365 ? 6.843 5.762 15.446 1.00 89.50 365 ASP A O 1
ATOM 3008 N N . LEU A 1 366 ? 4.680 6.198 15.065 1.00 87.44 366 LEU A N 1
ATOM 3009 C CA . LEU A 1 366 ? 4.255 4.796 15.053 1.00 87.44 366 LEU A CA 1
ATOM 3010 C C . LEU A 1 366 ? 4.684 4.034 13.788 1.00 87.44 366 LEU A C 1
ATOM 3012 O O . LEU A 1 366 ? 4.826 2.814 13.825 1.00 87.44 366 LEU A O 1
ATOM 3016 N N . GLY A 1 367 ? 4.825 4.712 12.648 1.00 85.62 367 GLY A N 1
ATOM 3017 C CA . GLY A 1 367 ? 5.136 4.085 11.357 1.00 85.62 367 GLY A CA 1
ATOM 3018 C C . GLY A 1 367 ? 3.949 3.375 10.673 1.00 85.62 367 GLY A C 1
ATOM 3019 O O . GLY A 1 367 ? 4.094 2.804 9.586 1.00 85.62 367 GLY A O 1
ATOM 3020 N N . PHE A 1 368 ? 2.753 3.400 11.271 1.00 85.38 368 PHE A N 1
ATOM 3021 C CA . PHE A 1 368 ? 1.514 2.844 10.708 1.00 85.38 368 PHE A CA 1
ATOM 3022 C C . PHE A 1 368 ? 0.259 3.541 11.261 1.00 85.38 368 PHE A C 1
ATOM 3024 O O . PHE A 1 368 ? 0.336 4.337 12.191 1.00 85.38 368 PHE A O 1
ATOM 3031 N N . ASP A 1 369 ? -0.912 3.223 10.694 1.00 88.44 369 ASP A N 1
ATOM 3032 C CA . ASP A 1 369 ? -2.218 3.666 11.203 1.00 88.44 369 ASP A CA 1
ATOM 3033 C C . ASP A 1 369 ? -2.776 2.671 12.242 1.00 88.44 369 ASP A C 1
ATOM 3035 O O . ASP A 1 369 ? -3.225 1.584 11.857 1.00 88.44 369 ASP A O 1
ATOM 3039 N N . PRO A 1 370 ? -2.771 2.998 13.549 1.00 88.62 370 PRO A N 1
ATOM 3040 C CA . PRO A 1 370 ? -3.287 2.106 14.585 1.00 88.62 370 PRO A CA 1
ATOM 3041 C C . PRO A 1 370 ? -4.817 2.055 14.624 1.00 88.62 370 PRO A C 1
ATOM 3043 O O . PRO A 1 370 ? -5.377 1.171 15.261 1.00 88.62 370 PRO A O 1
ATOM 3046 N N . THR A 1 371 ? -5.512 2.975 13.949 1.00 90.12 371 THR A N 1
ATOM 3047 C CA . THR A 1 371 ? -6.973 3.122 14.056 1.00 90.12 371 THR A CA 1
ATOM 3048 C C . THR A 1 371 ? -7.765 2.191 13.151 1.00 90.12 371 THR A C 1
ATOM 3050 O O . THR A 1 371 ? -8.996 2.220 13.176 1.00 90.12 371 THR A O 1
ATOM 3053 N N . ARG A 1 372 ? -7.076 1.389 12.332 1.00 89.19 372 ARG A N 1
ATOM 3054 C CA . ARG A 1 372 ? -7.699 0.466 11.379 1.00 89.19 372 ARG A CA 1
ATOM 3055 C C . ARG A 1 372 ? -8.451 -0.676 12.064 1.00 89.19 372 ARG A C 1
ATOM 3057 O O . ARG A 1 372 ? -9.412 -1.173 11.490 1.00 89.19 372 ARG A O 1
ATOM 3064 N N . LEU A 1 373 ? -8.023 -1.084 13.258 1.00 90.88 373 LEU A N 1
ATOM 3065 C CA . LEU A 1 373 ? -8.636 -2.169 14.023 1.00 90.88 373 LEU A CA 1
ATOM 3066 C C . LEU A 1 373 ? -9.205 -1.637 15.340 1.00 90.88 373 LEU A C 1
ATOM 3068 O O . LEU A 1 373 ? -8.510 -0.953 16.094 1.00 90.88 373 LEU A O 1
ATOM 3072 N N . ARG A 1 374 ? -10.463 -1.982 15.618 1.00 92.62 374 ARG A N 1
ATOM 3073 C CA . ARG A 1 374 ? -11.202 -1.575 16.818 1.00 92.62 374 ARG A CA 1
ATOM 3074 C C . ARG A 1 374 ? -11.743 -2.785 17.556 1.00 92.62 374 ARG A C 1
ATOM 3076 O O . ARG A 1 374 ? -12.264 -3.691 16.911 1.00 92.62 374 ARG A O 1
ATOM 3083 N N . GLU A 1 375 ? -11.650 -2.800 18.880 1.00 92.69 375 GLU A N 1
ATOM 3084 C CA . GLU A 1 375 ? -12.195 -3.891 19.696 1.00 92.69 375 GLU A CA 1
ATOM 3085 C C . GLU A 1 375 ? -13.643 -3.619 20.088 1.00 92.69 375 GLU A C 1
ATOM 3087 O O . GLU A 1 375 ? -14.019 -2.498 20.428 1.00 92.69 375 GLU A O 1
ATOM 3092 N N . PHE A 1 376 ? -14.461 -4.666 20.050 1.00 93.94 376 PHE A N 1
ATOM 3093 C CA . PHE A 1 376 ? -15.878 -4.578 20.361 1.00 93.94 376 PHE A CA 1
ATOM 3094 C C . PHE A 1 376 ? -16.316 -5.771 21.209 1.00 93.94 376 PHE A C 1
ATOM 3096 O O . PHE A 1 376 ? -16.150 -6.915 20.798 1.00 93.94 376 PHE A O 1
ATOM 3103 N N . LEU A 1 377 ? -16.880 -5.511 22.389 1.00 93.00 377 LEU A N 1
ATOM 3104 C CA . LEU A 1 377 ? -17.431 -6.546 23.263 1.00 93.00 377 LEU A CA 1
ATOM 3105 C C . LEU A 1 377 ? -18.928 -6.713 22.985 1.00 93.00 377 LEU A C 1
ATOM 3107 O O . LEU A 1 377 ? -19.691 -5.754 23.100 1.00 93.00 377 LEU A O 1
ATOM 3111 N N . LEU A 1 378 ? -19.345 -7.935 22.663 1.00 91.50 378 LEU A N 1
ATOM 3112 C CA . LEU A 1 378 ? -20.740 -8.297 22.438 1.00 91.50 378 LEU A CA 1
ATOM 3113 C C . LEU A 1 378 ? -21.022 -9.658 23.073 1.00 91.50 378 LEU A C 1
ATOM 3115 O O . LEU A 1 378 ? -20.400 -10.643 22.688 1.00 91.50 378 LEU A O 1
ATOM 3119 N N . GLN A 1 379 ? -21.976 -9.708 24.011 1.00 85.69 379 GLN A N 1
ATOM 3120 C CA . GLN A 1 379 ? -22.438 -10.954 24.649 1.00 85.69 379 GLN A CA 1
ATOM 3121 C C . GLN A 1 379 ? -21.264 -11.823 25.151 1.00 85.69 379 GLN A C 1
ATOM 3123 O O . GLN A 1 379 ? -21.126 -12.984 24.773 1.00 85.69 379 GLN A O 1
ATOM 3128 N N . ASP A 1 380 ? -20.370 -11.210 25.935 1.00 85.62 380 ASP A N 1
ATOM 3129 C CA . ASP A 1 380 ? -19.165 -11.823 26.522 1.00 85.62 380 ASP A CA 1
ATOM 3130 C C . ASP A 1 380 ? -18.108 -12.333 25.526 1.00 85.62 380 ASP A C 1
ATOM 3132 O O . ASP A 1 380 ? -17.107 -12.936 25.916 1.00 85.62 380 ASP A O 1
ATOM 3136 N N . GLN A 1 381 ? -18.273 -12.046 24.234 1.00 90.50 381 GLN A N 1
ATOM 3137 C CA . GLN A 1 381 ? -17.283 -12.333 23.203 1.00 90.50 381 GLN A CA 1
ATOM 3138 C C . GLN A 1 381 ? -16.663 -11.048 22.668 1.00 90.50 381 GLN A C 1
ATOM 3140 O O . GLN A 1 381 ? -17.345 -10.054 22.409 1.00 90.50 381 GLN A O 1
ATOM 3145 N N . ILE A 1 382 ? -15.343 -11.077 22.480 1.00 91.75 382 ILE A N 1
ATOM 3146 C CA . ILE A 1 382 ? -14.614 -9.957 21.895 1.00 91.75 382 ILE A CA 1
ATOM 3147 C C . ILE A 1 382 ? -14.517 -10.162 20.386 1.00 91.75 382 ILE A C 1
ATOM 3149 O O . ILE A 1 382 ? -13.986 -11.158 19.884 1.00 91.75 382 ILE A O 1
ATOM 3153 N N . TYR A 1 383 ? -15.010 -9.171 19.668 1.00 93.81 383 TYR A N 1
ATOM 3154 C CA . TYR A 1 383 ? -14.915 -9.026 18.232 1.00 93.81 383 TYR A CA 1
ATOM 3155 C C . TYR A 1 383 ? -13.938 -7.906 17.885 1.00 93.81 383 TYR A C 1
ATOM 3157 O O . TYR A 1 383 ? -13.526 -7.109 18.734 1.00 93.81 383 TYR A O 1
ATOM 3165 N N . MET A 1 384 ? -13.582 -7.835 16.608 1.00 93.12 384 MET A N 1
ATOM 3166 C CA . MET A 1 384 ? -12.847 -6.715 16.047 1.00 93.12 384 MET A CA 1
ATOM 3167 C C . MET A 1 384 ? -13.555 -6.176 14.810 1.00 93.12 384 MET A C 1
ATOM 3169 O O . MET A 1 384 ? -13.986 -6.951 13.955 1.00 93.12 384 MET A O 1
ATOM 3173 N N . PHE A 1 385 ? -13.648 -4.853 14.714 1.00 94.19 385 PHE A N 1
ATOM 3174 C CA . PHE A 1 385 ? -13.968 -4.166 13.472 1.00 94.19 385 PHE A CA 1
ATOM 3175 C C . PHE A 1 385 ? -12.674 -3.795 12.755 1.00 94.19 385 PHE A C 1
ATOM 3177 O O . PHE A 1 385 ? -11.817 -3.113 13.318 1.00 94.19 385 PHE A O 1
ATOM 3184 N N . GLU A 1 386 ? -12.554 -4.215 11.503 1.00 92.38 386 GLU A N 1
ATOM 3185 C CA . GLU A 1 386 ? -11.519 -3.771 10.581 1.00 92.38 386 GLU A CA 1
ATOM 3186 C C . GLU A 1 386 ? -12.088 -2.729 9.621 1.00 92.38 386 GLU A C 1
ATOM 3188 O O . GLU A 1 386 ? -13.054 -2.998 8.907 1.00 92.38 386 GLU A O 1
ATOM 3193 N N . ARG A 1 387 ? -11.462 -1.551 9.564 1.00 90.31 387 ARG A N 1
ATOM 3194 C CA . ARG A 1 387 ? -11.741 -0.567 8.520 1.00 90.31 387 ARG A CA 1
ATOM 3195 C C . ARG A 1 387 ? -11.087 -1.003 7.208 1.00 90.31 387 ARG A C 1
ATOM 3197 O O . ARG A 1 387 ? -9.868 -1.182 7.145 1.00 90.31 387 ARG A O 1
ATOM 3204 N N . LEU A 1 388 ? -11.894 -1.109 6.158 1.00 84.88 388 LEU A N 1
ATOM 3205 C CA . LEU A 1 388 ? -11.480 -1.406 4.789 1.00 84.88 388 LEU A CA 1
ATOM 3206 C C . LEU A 1 388 ? -11.893 -0.286 3.833 1.00 84.88 388 LEU A C 1
ATOM 3208 O O . LEU A 1 388 ? -12.822 0.482 4.093 1.00 84.88 388 LEU A O 1
ATOM 3212 N N . SER A 1 389 ? -11.201 -0.208 2.697 1.00 74.06 389 SER A N 1
ATOM 3213 C CA . SER A 1 389 ? -11.638 0.631 1.587 1.00 74.06 389 SER A CA 1
ATOM 3214 C C . SER A 1 389 ? -12.882 0.056 0.913 1.00 74.06 389 SER A C 1
ATOM 3216 O O . SER A 1 389 ? -13.113 -1.155 0.916 1.00 74.06 389 SER A O 1
ATOM 3218 N N . SER A 1 390 ? -13.673 0.929 0.285 1.00 69.56 390 SER A N 1
ATOM 3219 C CA . SER A 1 390 ? -14.864 0.517 -0.466 1.00 69.56 390 SER A CA 1
ATOM 3220 C C . SER A 1 390 ? -14.520 -0.411 -1.642 1.00 69.56 390 SER A C 1
ATOM 3222 O O . SER A 1 390 ? -15.316 -1.282 -1.981 1.00 69.56 390 SER A O 1
ATOM 3224 N N . ALA A 1 391 ? -13.339 -0.263 -2.254 1.00 67.50 391 ALA A N 1
ATOM 3225 C CA . ALA A 1 391 ? -12.836 -1.196 -3.262 1.00 67.50 391 ALA A CA 1
ATOM 3226 C C . ALA A 1 391 ? -12.607 -2.604 -2.682 1.00 67.50 391 ALA A C 1
ATOM 3228 O O . ALA A 1 391 ? -13.154 -3.567 -3.211 1.00 67.50 391 ALA A O 1
ATOM 3229 N N . LEU A 1 392 ? -11.892 -2.716 -1.555 1.00 71.44 392 LEU A N 1
ATOM 3230 C CA . LEU A 1 392 ? -11.605 -4.005 -0.909 1.00 71.44 392 LEU A CA 1
ATOM 3231 C C . LEU A 1 392 ? -12.868 -4.705 -0.391 1.00 71.44 392 LEU A C 1
ATOM 3233 O O . LEU A 1 392 ? -12.913 -5.933 -0.352 1.00 71.44 392 LEU A O 1
ATOM 3237 N N . LEU A 1 393 ? -13.906 -3.946 -0.021 1.00 73.44 393 LEU A N 1
ATOM 3238 C CA . LEU A 1 393 ? -15.202 -4.521 0.347 1.00 73.44 393 LEU A CA 1
ATOM 3239 C C . LEU A 1 393 ? -15.844 -5.320 -0.797 1.00 73.44 393 LEU A C 1
ATOM 3241 O O . LEU A 1 393 ? -16.527 -6.305 -0.529 1.00 73.44 393 LEU A O 1
ATOM 3245 N N . LYS A 1 394 ? -15.628 -4.938 -2.062 1.00 71.81 394 LYS A N 1
ATOM 3246 C CA . LYS A 1 394 ? -16.225 -5.642 -3.210 1.00 71.81 394 LYS A CA 1
ATOM 3247 C C . LYS A 1 394 ? -15.658 -7.043 -3.398 1.00 71.81 394 LYS A C 1
ATOM 3249 O O . LYS A 1 394 ? -16.393 -7.954 -3.767 1.00 71.81 394 LYS A O 1
ATOM 3254 N N . ASP A 1 395 ? -14.375 -7.215 -3.106 1.00 79.56 395 ASP A N 1
ATOM 3255 C CA . ASP A 1 395 ? -13.696 -8.507 -3.199 1.00 79.56 395 ASP A CA 1
ATOM 3256 C C . ASP A 1 395 ? -13.843 -9.343 -1.921 1.00 79.56 395 ASP A C 1
ATOM 3258 O O . ASP A 1 395 ? -13.364 -10.476 -1.850 1.00 79.56 395 ASP A O 1
ATOM 3262 N N . LEU A 1 396 ? -14.536 -8.825 -0.903 1.00 84.06 396 LEU A N 1
ATOM 3263 C CA . LEU A 1 396 ? -14.656 -9.487 0.390 1.00 84.06 396 LEU A CA 1
ATOM 3264 C C . LEU A 1 396 ? -15.464 -10.790 0.313 1.00 84.06 396 LEU A C 1
ATOM 3266 O O . LEU A 1 396 ? -15.135 -11.742 1.016 1.00 84.06 396 LEU A O 1
ATOM 3270 N N . GLU A 1 397 ? -16.445 -10.879 -0.589 1.00 85.19 397 GLU A N 1
ATOM 3271 C CA . GLU A 1 397 ? -17.167 -12.131 -0.857 1.00 85.19 397 GLU A CA 1
ATOM 3272 C C . GLU A 1 397 ? -16.245 -13.178 -1.503 1.00 85.19 397 GLU A C 1
ATOM 3274 O O . GLU A 1 397 ? -16.223 -14.332 -1.076 1.00 85.19 397 GLU A O 1
ATOM 3279 N N . LYS A 1 398 ? -15.402 -12.773 -2.471 1.00 85.75 398 LYS A N 1
ATOM 3280 C CA . LYS A 1 398 ? -14.387 -13.663 -3.064 1.00 85.75 398 LYS A CA 1
ATOM 3281 C C . LYS A 1 398 ? -13.406 -14.157 -1.997 1.00 85.75 398 LYS A C 1
ATOM 3283 O O . LYS A 1 398 ? -13.102 -15.347 -1.949 1.00 85.75 398 LYS A O 1
ATOM 3288 N N . ARG A 1 399 ? -12.948 -13.265 -1.109 1.00 87.94 399 ARG A N 1
ATOM 3289 C CA . ARG A 1 399 ? -12.056 -13.607 0.015 1.00 87.94 399 ARG A CA 1
ATOM 3290 C C . ARG A 1 399 ? -12.719 -14.553 1.001 1.00 87.94 399 ARG A C 1
ATOM 3292 O O . ARG A 1 399 ? -12.100 -15.531 1.402 1.00 87.94 399 ARG A O 1
ATOM 3299 N N . LYS A 1 400 ? -13.978 -14.307 1.363 1.00 90.56 400 LYS A N 1
ATOM 3300 C CA . LYS A 1 400 ? -14.751 -15.217 2.211 1.00 90.56 400 LYS A CA 1
ATOM 3301 C C . LYS A 1 400 ? -14.843 -16.605 1.572 1.00 90.56 400 LYS A C 1
ATOM 3303 O O . LYS A 1 400 ? -14.509 -17.584 2.230 1.00 90.56 400 LYS A O 1
ATOM 3308 N N . GLY A 1 401 ? -15.185 -16.685 0.285 1.00 89.94 401 GLY A N 1
ATOM 3309 C CA . GLY A 1 401 ? -15.218 -17.947 -0.458 1.00 89.94 401 GLY A CA 1
ATOM 3310 C C . GLY A 1 401 ? -13.860 -18.660 -0.502 1.00 89.94 401 GLY A C 1
ATOM 3311 O O . GLY A 1 401 ? -13.798 -19.879 -0.329 1.00 89.94 401 GLY A O 1
ATOM 3312 N N . LEU A 1 402 ? -12.758 -17.919 -0.670 1.00 90.94 402 LEU A N 1
ATOM 3313 C CA . LEU A 1 402 ? -11.399 -18.460 -0.568 1.00 90.94 402 LEU A CA 1
ATOM 3314 C C . LEU A 1 402 ? -11.130 -19.037 0.828 1.00 90.94 402 LEU A C 1
ATOM 3316 O O . LEU A 1 402 ? -10.690 -20.179 0.943 1.00 90.94 402 LEU A O 1
ATOM 3320 N N . LEU A 1 403 ? -11.421 -18.278 1.883 1.00 93.00 403 LEU A N 1
ATOM 3321 C CA . LEU A 1 403 ? -11.204 -18.690 3.269 1.00 93.00 403 LEU A CA 1
ATOM 3322 C C . LEU A 1 403 ? -12.033 -19.927 3.638 1.00 93.00 403 LEU A C 1
ATOM 3324 O O . LEU A 1 403 ? -11.501 -20.843 4.255 1.00 93.00 403 LEU A O 1
ATOM 3328 N N . GLU A 1 404 ? -13.291 -20.015 3.205 1.00 92.69 404 GLU A N 1
ATOM 3329 C CA . GLU A 1 404 ? -14.131 -21.205 3.399 1.00 92.69 404 GLU A CA 1
ATOM 3330 C C . GLU A 1 404 ? -13.577 -22.432 2.654 1.00 92.69 404 GLU A C 1
ATOM 3332 O O . GLU A 1 404 ? -13.618 -23.556 3.164 1.00 92.69 404 GLU A O 1
ATOM 3337 N N . LYS A 1 405 ? -13.029 -22.245 1.444 1.00 92.56 405 LYS A N 1
ATOM 3338 C CA . LYS A 1 405 ? -12.341 -23.322 0.712 1.00 92.56 405 LYS A CA 1
ATOM 3339 C C . LYS A 1 405 ? -11.076 -23.770 1.446 1.00 92.56 405 LYS A C 1
ATOM 3341 O O . LYS A 1 405 ? -10.839 -24.976 1.540 1.00 92.56 405 LYS A O 1
ATOM 3346 N N . ILE A 1 406 ? -10.289 -22.828 1.970 1.00 92.75 406 ILE A N 1
ATOM 3347 C CA . ILE A 1 406 ? -9.104 -23.117 2.786 1.00 92.75 406 ILE A CA 1
ATOM 3348 C C . ILE A 1 406 ? -9.518 -23.901 4.029 1.00 92.75 406 ILE A C 1
ATOM 3350 O O . ILE A 1 406 ? -8.973 -24.975 4.262 1.00 92.75 406 ILE A O 1
ATOM 3354 N N . GLU A 1 407 ? -10.520 -23.426 4.772 1.00 93.81 407 GLU A N 1
ATOM 3355 C CA . GLU A 1 407 ? -11.006 -24.058 6.002 1.00 93.81 407 GLU A CA 1
ATOM 3356 C C . GLU A 1 407 ? -11.397 -25.519 5.772 1.00 93.81 407 GLU A C 1
ATOM 3358 O O . GLU A 1 407 ? -10.997 -26.390 6.541 1.00 93.81 407 GLU A O 1
ATOM 3363 N N . LYS A 1 408 ? -12.109 -25.810 4.676 1.00 92.38 408 LYS A N 1
ATOM 3364 C CA . LYS A 1 408 ? -12.502 -27.179 4.310 1.00 92.38 408 LYS A CA 1
ATOM 3365 C C . LYS A 1 408 ? -11.308 -28.065 3.958 1.00 92.38 408 LYS A C 1
ATOM 3367 O O . LYS A 1 408 ? -11.287 -29.227 4.348 1.00 92.38 408 LYS A O 1
ATOM 3372 N N . LYS A 1 409 ? -10.328 -27.551 3.207 1.00 92.38 409 LYS A N 1
ATOM 3373 C CA . LYS A 1 409 ? -9.185 -28.354 2.731 1.00 92.38 409 LYS A CA 1
ATOM 3374 C C . LYS A 1 409 ? -8.084 -28.541 3.769 1.00 92.38 409 LYS A C 1
ATOM 3376 O O . LYS A 1 409 ? -7.348 -29.517 3.689 1.00 92.38 409 LYS A O 1
ATOM 3381 N N . ILE A 1 410 ? -7.947 -27.607 4.704 1.00 90.69 410 ILE A N 1
ATOM 3382 C CA . ILE A 1 410 ? -6.866 -27.607 5.693 1.00 90.69 410 ILE A CA 1
ATOM 3383 C C . ILE A 1 410 ? -7.203 -28.447 6.936 1.00 90.69 410 ILE A C 1
ATOM 3385 O O . ILE A 1 410 ? -6.359 -28.609 7.817 1.00 90.69 410 ILE A O 1
ATOM 3389 N N . GLN A 1 411 ? -8.418 -29.005 7.032 1.00 87.19 411 GLN A N 1
ATOM 3390 C CA . GLN A 1 411 ? -8.817 -29.852 8.160 1.00 87.19 411 GLN A CA 1
ATOM 3391 C C . GLN A 1 411 ? -7.836 -31.017 8.356 1.00 87.19 411 GLN A C 1
ATOM 3393 O O . GLN A 1 411 ? -7.572 -31.795 7.445 1.00 87.19 411 GLN A O 1
ATOM 3398 N N . GLY A 1 412 ? -7.281 -31.125 9.566 1.00 84.50 412 GLY A N 1
ATOM 3399 C CA . GLY A 1 412 ? -6.301 -32.156 9.926 1.00 84.50 412 GLY A CA 1
ATOM 3400 C C . GLY A 1 412 ? -4.884 -31.930 9.381 1.00 84.50 412 GLY A C 1
ATOM 3401 O O . GLY A 1 412 ? -3.964 -32.635 9.794 1.00 84.50 412 GLY A O 1
ATOM 3402 N N . VAL A 1 413 ? -4.671 -30.935 8.517 1.00 90.06 413 VAL A N 1
ATOM 3403 C CA . VAL A 1 413 ? -3.350 -30.599 7.979 1.00 90.06 413 VAL A CA 1
ATOM 3404 C C . VAL A 1 413 ? -2.576 -29.763 8.997 1.00 90.06 413 VAL A C 1
ATOM 3406 O O . VAL A 1 413 ? -3.088 -28.795 9.563 1.00 90.06 413 VAL A O 1
ATOM 3409 N N . ARG A 1 414 ? -1.310 -30.126 9.214 1.00 91.88 414 ARG A N 1
ATOM 3410 C CA . ARG A 1 414 ? -0.348 -29.317 9.967 1.00 91.88 414 ARG A CA 1
ATOM 3411 C C . ARG A 1 414 ? 0.816 -28.941 9.069 1.00 91.88 414 ARG A C 1
ATOM 3413 O O . ARG A 1 414 ? 1.415 -29.810 8.442 1.00 91.88 414 ARG A O 1
ATOM 3420 N N . ILE A 1 415 ? 1.174 -27.663 9.058 1.00 91.44 415 ILE A N 1
ATOM 3421 C CA . ILE A 1 415 ? 2.320 -27.149 8.302 1.00 91.44 415 ILE A CA 1
ATOM 3422 C C . ILE A 1 415 ? 3.371 -26.720 9.315 1.00 91.44 415 ILE A C 1
ATOM 3424 O O . ILE A 1 415 ? 3.118 -25.860 10.151 1.00 91.44 415 ILE A O 1
ATOM 3428 N N . ARG A 1 416 ? 4.537 -27.378 9.296 1.00 88.56 416 ARG A N 1
ATOM 3429 C CA . ARG A 1 416 ? 5.581 -27.222 10.330 1.00 88.56 416 ARG A CA 1
ATOM 3430 C C . ARG A 1 416 ? 5.026 -27.320 11.759 1.00 88.56 416 ARG A C 1
ATOM 3432 O O . ARG A 1 416 ? 5.352 -26.506 12.613 1.00 88.56 416 ARG A O 1
ATOM 3439 N N . GLN A 1 417 ? 4.179 -28.327 11.990 1.00 89.44 417 GLN A N 1
ATOM 3440 C CA . GLN A 1 417 ? 3.467 -28.594 13.251 1.00 89.44 417 GLN A CA 1
ATOM 3441 C C . GLN A 1 417 ? 2.356 -27.588 13.616 1.00 89.44 417 GLN A C 1
ATOM 3443 O O . GLN A 1 417 ? 1.553 -27.905 14.495 1.00 89.44 417 GLN A O 1
ATOM 3448 N N . ALA A 1 418 ? 2.232 -26.463 12.903 1.00 92.25 418 ALA A N 1
ATOM 3449 C CA . ALA A 1 418 ? 1.178 -25.481 13.124 1.00 92.25 418 ALA A CA 1
ATOM 3450 C C . ALA A 1 418 ? -0.158 -25.943 12.543 1.00 92.25 418 ALA A C 1
ATOM 3452 O O . ALA A 1 418 ? -0.255 -26.300 11.364 1.00 92.25 418 ALA A O 1
ATOM 3453 N N . GLN A 1 419 ? -1.201 -25.895 13.369 1.00 93.50 419 GLN A N 1
ATOM 3454 C CA . GLN A 1 419 ? -2.580 -25.994 12.920 1.00 93.50 419 GLN A CA 1
ATOM 3455 C C . GLN A 1 419 ? -3.011 -24.668 12.295 1.00 93.50 419 GLN A C 1
ATOM 3457 O O . GLN A 1 419 ? -2.873 -23.600 12.887 1.00 93.50 419 GLN A O 1
ATOM 3462 N N . ILE A 1 420 ? -3.600 -24.731 11.112 1.00 93.31 420 ILE A N 1
ATOM 3463 C CA . ILE A 1 420 ? -4.122 -23.537 10.458 1.00 93.31 420 ILE A CA 1
ATOM 3464 C C . ILE A 1 420 ? -5.582 -23.350 10.857 1.00 93.31 420 ILE A C 1
ATOM 3466 O O . ILE A 1 420 ? -6.387 -24.278 10.771 1.00 93.31 420 ILE A O 1
ATOM 3470 N N . LYS A 1 421 ? -5.916 -22.145 11.310 1.00 93.69 421 LYS A N 1
ATOM 3471 C CA . LYS A 1 421 ? -7.277 -21.727 11.638 1.00 93.69 421 LYS A CA 1
ATOM 3472 C C . LYS A 1 421 ? -7.696 -20.599 10.711 1.00 93.69 421 LYS A C 1
ATOM 3474 O O . LYS A 1 421 ? -6.881 -19.761 10.337 1.00 93.69 421 LYS A O 1
ATOM 3479 N N . VAL A 1 422 ? -8.972 -20.567 10.361 1.00 93.56 422 VAL A N 1
ATOM 3480 C CA . VAL A 1 422 ? -9.538 -19.544 9.484 1.00 93.56 422 VAL A CA 1
ATOM 3481 C C . VAL A 1 422 ? -10.413 -18.613 10.318 1.00 93.56 422 VAL A C 1
ATOM 3483 O O . VAL A 1 422 ? -11.237 -19.067 11.107 1.00 93.56 422 VAL A O 1
ATOM 3486 N N . ASN A 1 423 ? -10.216 -17.303 10.179 1.00 93.19 423 ASN A N 1
ATOM 3487 C CA . ASN A 1 423 ? -11.053 -16.288 10.811 1.00 93.19 423 ASN A CA 1
ATOM 3488 C C . ASN A 1 423 ? -11.910 -15.600 9.750 1.00 93.19 423 ASN A C 1
ATOM 3490 O O . ASN A 1 423 ? -11.469 -14.641 9.122 1.00 93.19 423 ASN A O 1
ATOM 3494 N N . LEU A 1 424 ? -13.130 -16.091 9.543 1.00 93.06 424 LEU A N 1
ATOM 3495 C CA . LEU A 1 424 ? -14.025 -15.578 8.508 1.00 93.06 424 LEU A CA 1
ATOM 3496 C C . LEU A 1 424 ? -14.542 -14.161 8.825 1.00 93.06 424 LEU A C 1
ATOM 3498 O O . LEU A 1 424 ? -14.803 -13.842 9.990 1.00 93.06 424 LEU A O 1
ATOM 3502 N N . PRO A 1 425 ? -14.746 -13.311 7.801 1.00 93.25 425 PRO A N 1
ATOM 3503 C CA . PRO A 1 425 ? -15.550 -12.105 7.953 1.00 93.25 425 PRO A CA 1
ATOM 3504 C C . PRO A 1 425 ? -17.006 -12.488 8.266 1.00 93.25 425 PRO A C 1
ATOM 3506 O O . PRO A 1 425 ? -17.603 -13.305 7.565 1.00 93.25 425 PRO A O 1
ATOM 3509 N N . LEU A 1 426 ? -17.570 -11.916 9.333 1.00 93.38 426 LEU A N 1
ATOM 3510 C CA . LEU A 1 426 ? -18.901 -12.282 9.834 1.00 93.38 426 LEU A CA 1
ATOM 3511 C C . LEU A 1 426 ? -19.995 -11.341 9.326 1.00 93.38 426 LEU A C 1
ATOM 3513 O O . LEU A 1 426 ? -21.032 -11.778 8.833 1.00 93.38 426 LEU A O 1
ATOM 3517 N N . LEU A 1 427 ? -19.749 -10.041 9.447 1.00 93.25 427 LEU A N 1
ATOM 3518 C CA . LEU A 1 427 ? -20.652 -8.969 9.047 1.00 93.25 427 LEU A CA 1
ATOM 3519 C C . LEU A 1 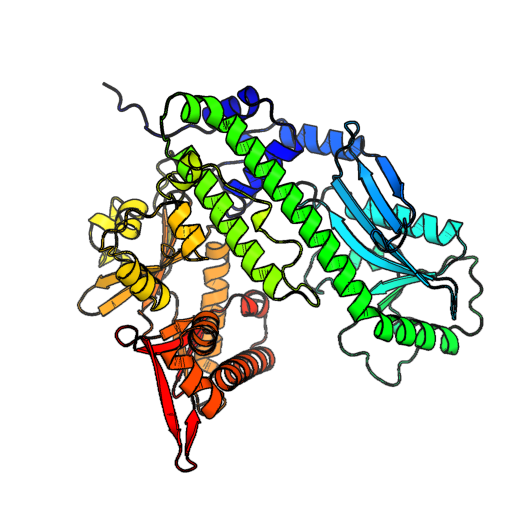427 ? -19.805 -7.869 8.427 1.00 93.25 427 LEU A C 1
ATOM 3521 O O . LEU A 1 427 ? -18.764 -7.513 8.977 1.00 93.25 427 LEU A O 1
ATOM 3525 N N . TRP A 1 428 ? -20.254 -7.301 7.320 1.00 91.12 428 TRP A N 1
ATOM 3526 C CA . TRP A 1 428 ? -19.612 -6.138 6.733 1.00 91.12 428 TRP A CA 1
ATOM 3527 C C . TRP A 1 428 ? -20.635 -5.032 6.496 1.00 91.12 428 TRP A C 1
ATOM 3529 O O . TRP A 1 428 ? -21.778 -5.264 6.092 1.00 91.12 428 TRP A O 1
ATOM 3539 N N . ILE A 1 429 ? -20.212 -3.823 6.833 1.00 90.50 429 ILE A N 1
ATOM 3540 C CA . ILE A 1 429 ? -21.049 -2.640 6.916 1.00 90.50 429 ILE A CA 1
ATOM 3541 C C . ILE A 1 429 ? -20.391 -1.558 6.077 1.00 90.50 429 ILE A C 1
ATOM 3543 O O . ILE A 1 429 ? -19.207 -1.266 6.257 1.00 90.50 429 ILE A O 1
ATOM 3547 N N . GLN A 1 430 ? -21.158 -0.955 5.179 1.00 86.81 430 GLN A N 1
ATOM 3548 C CA . GLN A 1 430 ? -20.732 0.220 4.440 1.00 86.81 430 GLN A CA 1
ATOM 3549 C C . GLN A 1 430 ? -21.601 1.407 4.844 1.00 86.81 430 GLN A C 1
ATOM 3551 O O . GLN A 1 430 ? -22.823 1.357 4.725 1.00 86.81 430 GLN A O 1
ATOM 3556 N N . ASP A 1 431 ? -20.960 2.465 5.325 1.00 83.06 431 ASP A N 1
ATOM 3557 C CA . ASP A 1 431 ? -21.607 3.697 5.778 1.00 83.06 431 ASP A CA 1
ATOM 3558 C C . ASP A 1 431 ? -20.780 4.888 5.281 1.00 83.06 431 ASP A C 1
ATOM 3560 O O . ASP A 1 431 ? -19.593 4.994 5.602 1.00 83.06 431 ASP A O 1
ATOM 3564 N N . ARG A 1 432 ? -21.378 5.779 4.476 1.00 72.94 432 ARG A N 1
ATOM 3565 C CA . ARG A 1 432 ? -20.740 7.043 4.041 1.00 72.94 432 ARG A CA 1
ATOM 3566 C C . ARG A 1 432 ? -19.360 6.856 3.389 1.00 72.94 432 ARG A C 1
ATOM 3568 O O . ARG A 1 432 ? -18.390 7.550 3.701 1.00 72.94 432 ARG A O 1
ATOM 3575 N N . GLY A 1 433 ? -19.250 5.844 2.527 1.00 72.00 433 GLY A N 1
ATOM 3576 C CA . GLY A 1 433 ? -18.008 5.473 1.838 1.00 72.00 433 GLY A CA 1
ATOM 3577 C C . GLY A 1 433 ? -16.956 4.767 2.705 1.00 72.00 433 GLY A C 1
ATOM 3578 O O . GLY A 1 433 ? -15.909 4.373 2.185 1.00 72.00 433 GLY A O 1
ATOM 3579 N N . ASN A 1 434 ? -17.228 4.562 3.996 1.00 82.75 434 ASN A N 1
ATOM 3580 C CA . ASN A 1 434 ? -16.384 3.788 4.899 1.00 82.75 434 ASN A CA 1
ATOM 3581 C C . ASN A 1 434 ? -16.837 2.332 4.930 1.00 82.75 434 ASN A C 1
ATOM 3583 O O . ASN A 1 434 ? -18.031 2.057 5.034 1.00 82.75 434 ASN A O 1
ATOM 3587 N N . GLY A 1 435 ? -15.879 1.409 4.858 1.00 87.69 435 GLY A N 1
ATOM 3588 C CA . GLY A 1 435 ? -16.129 -0.016 5.007 1.00 87.69 435 GLY A CA 1
ATOM 3589 C C . GLY A 1 435 ? -15.657 -0.540 6.352 1.00 87.69 435 GLY A C 1
ATOM 3590 O O . GLY A 1 435 ? -14.537 -0.251 6.767 1.00 87.69 435 GLY A O 1
ATOM 3591 N N . TYR A 1 436 ? -16.488 -1.345 7.005 1.00 92.00 436 TYR A N 1
ATOM 3592 C CA . TYR A 1 436 ? -16.194 -1.981 8.285 1.00 92.00 436 TYR A CA 1
ATOM 3593 C C . TYR A 1 436 ? -16.494 -3.471 8.215 1.00 92.00 436 TYR A C 1
ATOM 3595 O O . TYR A 1 436 ? -17.580 -3.860 7.799 1.00 92.00 436 TYR A O 1
ATOM 3603 N N . VAL A 1 437 ? -15.557 -4.306 8.652 1.00 94.06 437 VAL A N 1
ATOM 3604 C CA . VAL A 1 437 ? -15.715 -5.764 8.688 1.00 94.06 437 VAL A CA 1
ATOM 3605 C C . VAL A 1 437 ? -15.591 -6.252 10.119 1.00 94.06 437 VAL A C 1
ATOM 3607 O O . VAL A 1 437 ? -14.561 -6.061 10.756 1.00 94.06 437 VAL A O 1
ATOM 3610 N N . LEU A 1 438 ? -16.637 -6.898 10.618 1.00 94.69 438 LEU A N 1
ATOM 3611 C CA . LEU A 1 438 ? -16.664 -7.552 11.915 1.00 94.69 438 LEU A CA 1
ATOM 3612 C C . LEU A 1 438 ? -16.089 -8.966 11.800 1.00 94.69 438 LEU A C 1
ATOM 3614 O O . LEU A 1 438 ? -16.535 -9.772 10.979 1.00 94.69 438 LEU A O 1
ATOM 3618 N N . ARG A 1 439 ? -15.125 -9.281 12.661 1.00 93.38 439 ARG A N 1
ATOM 3619 C CA . ARG A 1 439 ? -14.504 -10.604 12.802 1.00 93.38 439 ARG A CA 1
ATOM 3620 C C . ARG A 1 439 ? -14.396 -10.977 14.272 1.00 93.38 439 ARG A C 1
ATOM 3622 O O . ARG A 1 439 ? -14.459 -10.109 15.143 1.00 93.38 439 ARG A O 1
ATOM 3629 N N . LYS A 1 440 ? -14.174 -12.258 14.566 1.00 92.62 440 LYS A N 1
ATOM 3630 C CA . LYS A 1 440 ? -13.781 -12.661 15.924 1.00 92.62 440 LYS A CA 1
ATOM 3631 C C . LYS A 1 440 ? -12.396 -12.096 16.232 1.00 92.62 440 LYS A C 1
ATOM 3633 O O . LYS A 1 440 ? -11.536 -12.066 15.344 1.00 92.62 440 LYS A O 1
ATOM 3638 N N . LYS A 1 441 ? -12.171 -11.662 17.476 1.00 90.62 441 LYS A N 1
ATOM 3639 C CA . LYS A 1 441 ? -10.835 -11.256 17.919 1.00 90.62 441 LYS A CA 1
ATOM 3640 C C . LYS A 1 441 ? -9.887 -12.449 17.812 1.00 90.62 441 LYS A C 1
ATOM 3642 O O . LYS A 1 441 ? -10.164 -13.529 18.330 1.00 90.62 441 LYS A O 1
ATOM 3647 N N . VAL A 1 442 ? -8.759 -12.237 17.144 1.00 88.00 442 VAL A N 1
ATOM 3648 C CA . VAL A 1 442 ? -7.645 -13.189 17.129 1.00 88.00 442 VAL A CA 1
ATOM 3649 C C . VAL A 1 442 ? -6.706 -12.832 18.274 1.00 88.00 442 VAL A C 1
ATOM 3651 O O . VAL A 1 442 ? -6.365 -11.664 18.434 1.00 88.00 442 VAL A O 1
ATOM 3654 N N . ASN A 1 443 ? -6.265 -13.816 19.058 1.00 84.19 443 ASN A N 1
ATOM 3655 C CA . ASN A 1 443 ? -5.235 -13.627 20.088 1.00 84.19 443 ASN A CA 1
ATOM 3656 C C . ASN A 1 443 ? -3.836 -13.736 19.462 1.00 84.19 443 ASN A C 1
ATOM 3658 O O . ASN A 1 443 ? -3.087 -14.681 19.715 1.00 84.19 443 ASN A O 1
ATOM 3662 N N . GLY A 1 444 ? -3.519 -12.805 18.566 1.00 89.12 444 GLY A N 1
ATOM 3663 C CA . GLY A 1 444 ? -2.276 -12.808 17.808 1.00 89.12 444 GLY A CA 1
ATOM 3664 C C . GLY A 1 444 ? -2.039 -11.495 17.080 1.00 89.12 444 GLY A C 1
ATOM 3665 O O . GLY A 1 444 ? -2.934 -10.665 16.968 1.00 89.12 444 GLY A O 1
ATOM 3666 N N . ILE A 1 445 ? -0.826 -11.315 16.572 1.00 90.25 445 ILE A N 1
ATOM 3667 C CA . ILE A 1 445 ? -0.424 -10.125 15.812 1.00 90.25 445 ILE A CA 1
ATOM 3668 C C . ILE A 1 445 ? -0.081 -10.501 14.378 1.00 90.25 445 ILE A C 1
ATOM 3670 O O . ILE A 1 445 ? 0.226 -11.660 14.097 1.00 90.25 445 ILE A O 1
ATOM 3674 N N . HIS A 1 446 ? -0.122 -9.527 13.469 1.00 90.75 446 HIS A N 1
ATOM 3675 C CA . HIS A 1 446 ? 0.278 -9.758 12.082 1.00 90.75 446 HIS A CA 1
ATOM 3676 C C . HIS A 1 446 ? 1.711 -10.303 12.021 1.00 90.75 446 HIS A C 1
ATOM 3678 O O . HIS A 1 446 ? 2.578 -9.852 12.773 1.00 90.75 446 HIS A O 1
ATOM 3684 N N . TRP A 1 447 ? 1.976 -11.264 11.136 1.00 91.75 447 TRP A N 1
ATOM 3685 C CA . TRP A 1 447 ? 3.268 -11.956 11.085 1.00 91.75 447 TRP A CA 1
ATOM 3686 C C . TRP A 1 447 ? 4.460 -11.011 10.865 1.00 91.75 447 TRP A C 1
ATOM 3688 O O . TRP A 1 447 ? 5.518 -11.221 11.456 1.00 91.75 447 TRP A O 1
ATOM 3698 N N . GLU A 1 448 ? 4.281 -9.935 10.095 1.00 88.50 448 GLU A N 1
ATOM 3699 C CA . GLU A 1 448 ? 5.311 -8.904 9.904 1.00 88.50 448 GLU A CA 1
ATOM 3700 C C . GLU A 1 448 ? 5.606 -8.152 11.205 1.00 88.50 448 GLU A C 1
ATOM 3702 O O . GLU A 1 448 ? 6.767 -7.899 11.522 1.00 88.50 448 GLU A O 1
ATOM 3707 N N . GLU A 1 449 ? 4.573 -7.840 11.999 1.00 87.88 449 GLU A N 1
ATOM 3708 C CA . GLU A 1 449 ? 4.756 -7.221 13.316 1.00 87.88 449 GLU A CA 1
ATOM 3709 C C . GLU A 1 449 ? 5.466 -8.188 14.265 1.00 87.88 449 GLU A C 1
ATOM 3711 O O . GLU A 1 449 ? 6.369 -7.770 14.983 1.00 87.88 449 GLU A O 1
ATOM 3716 N N . ALA A 1 450 ? 5.129 -9.480 14.233 1.00 91.62 450 ALA A N 1
ATOM 3717 C CA . ALA A 1 450 ? 5.819 -10.492 15.030 1.00 91.62 450 ALA A CA 1
ATOM 3718 C C . ALA A 1 450 ? 7.313 -10.565 14.689 1.00 91.62 450 ALA A C 1
ATOM 3720 O O . AL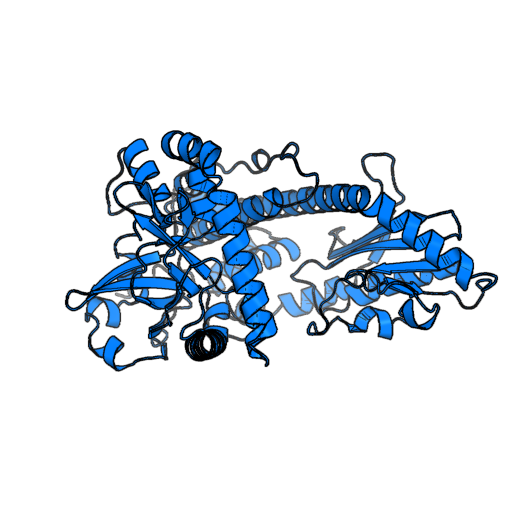A A 1 450 ? 8.159 -10.520 15.584 1.00 91.62 450 ALA A O 1
ATOM 3721 N N . VAL A 1 451 ? 7.652 -10.623 13.398 1.00 90.75 451 VAL A N 1
ATOM 3722 C CA . VAL A 1 451 ? 9.045 -10.610 12.926 1.00 90.75 451 VAL A CA 1
ATOM 3723 C C . VAL A 1 451 ? 9.752 -9.316 13.333 1.00 90.75 451 VAL A C 1
ATOM 3725 O O . VAL A 1 451 ? 10.897 -9.359 13.785 1.00 90.75 451 VAL A O 1
ATOM 3728 N N . TYR A 1 452 ? 9.080 -8.171 13.217 1.00 87.44 452 TYR A N 1
ATOM 3729 C CA . TYR A 1 452 ? 9.628 -6.886 13.633 1.00 87.44 452 TYR A CA 1
ATOM 3730 C C . TYR A 1 452 ? 9.908 -6.846 15.143 1.00 87.44 452 TYR A C 1
ATOM 3732 O O . TYR A 1 452 ? 11.022 -6.514 15.547 1.00 87.44 452 TYR A O 1
ATOM 3740 N N . GLN A 1 453 ? 8.945 -7.245 15.980 1.00 88.50 453 GLN A N 1
ATOM 3741 C CA . GLN A 1 453 ? 9.086 -7.302 17.440 1.00 88.50 453 GLN A CA 1
ATOM 3742 C C . GLN A 1 453 ? 10.265 -8.193 17.848 1.00 88.50 453 GLN A C 1
ATOM 3744 O O . GLN A 1 453 ? 11.096 -7.781 18.654 1.00 88.50 453 GLN A O 1
ATOM 3749 N N . LEU A 1 454 ? 10.404 -9.371 17.233 1.00 89.69 454 LEU A N 1
ATOM 3750 C CA . LEU A 1 454 ? 11.519 -10.290 17.483 1.00 89.69 454 LEU A CA 1
ATOM 3751 C C . LEU A 1 454 ? 12.888 -9.710 17.106 1.00 89.69 454 LEU A C 1
ATOM 3753 O O . LEU A 1 454 ? 13.890 -10.053 17.730 1.00 89.69 454 LEU A O 1
ATOM 3757 N N . LYS A 1 455 ? 12.957 -8.852 16.085 1.00 86.19 455 LYS A N 1
ATOM 3758 C CA . LYS A 1 455 ? 14.218 -8.251 15.626 1.00 86.19 455 LYS A CA 1
ATOM 3759 C C . LYS A 1 455 ? 14.593 -6.991 16.399 1.00 86.19 455 LYS A C 1
ATOM 3761 O O . LYS A 1 455 ? 15.777 -6.774 16.653 1.00 86.19 455 LYS A O 1
ATOM 3766 N N . GLN A 1 456 ? 13.604 -6.167 16.739 1.00 83.56 456 GLN A N 1
ATOM 3767 C CA . GLN A 1 456 ? 13.823 -4.803 17.221 1.00 83.56 456 GLN A CA 1
ATOM 3768 C C . GLN A 1 456 ? 13.624 -4.647 18.727 1.00 83.56 456 GLN A C 1
ATOM 3770 O O . GLN A 1 456 ? 14.309 -3.830 19.338 1.00 83.56 456 GLN A O 1
ATOM 3775 N N . ASN A 1 457 ? 12.734 -5.423 19.356 1.00 83.81 457 ASN A N 1
ATOM 3776 C CA . ASN A 1 457 ? 12.531 -5.316 20.798 1.00 83.81 457 ASN A CA 1
ATOM 3777 C C . ASN A 1 457 ? 13.727 -5.948 21.538 1.00 83.81 457 ASN A C 1
ATOM 3779 O O . ASN A 1 457 ? 13.968 -7.145 21.361 1.00 83.81 457 ASN A O 1
ATOM 3783 N N . PRO A 1 458 ? 14.461 -5.208 22.396 1.00 83.81 458 PRO A N 1
ATOM 3784 C CA . PRO A 1 458 ? 15.660 -5.727 23.057 1.00 83.81 458 PRO A CA 1
ATOM 3785 C C . PRO A 1 458 ? 15.427 -7.025 23.840 1.00 83.81 458 PRO A C 1
ATOM 3787 O O . PRO A 1 458 ? 16.255 -7.932 23.782 1.00 83.81 458 PRO A O 1
ATOM 3790 N N . SER A 1 459 ? 14.279 -7.139 24.518 1.00 83.81 459 SER A N 1
ATOM 3791 C CA . SER A 1 459 ? 13.937 -8.321 25.319 1.00 83.81 459 SER A CA 1
ATOM 3792 C C . SER A 1 459 ? 13.665 -9.565 24.464 1.00 83.81 459 SER A C 1
ATOM 3794 O O . SER A 1 459 ? 14.009 -10.678 24.857 1.00 83.81 459 SER A O 1
ATOM 3796 N N . LEU A 1 460 ? 13.114 -9.382 23.262 1.00 88.62 460 LEU A N 1
ATOM 3797 C CA . LEU A 1 460 ? 12.788 -10.470 22.337 1.00 88.62 460 LEU A CA 1
ATOM 3798 C C . LEU A 1 460 ? 13.946 -10.809 21.398 1.00 88.62 460 LEU A C 1
ATOM 3800 O O . LEU A 1 460 ? 14.065 -11.951 20.958 1.00 88.62 460 LEU A O 1
ATOM 3804 N N . ARG A 1 461 ? 14.830 -9.845 21.127 1.00 89.19 461 ARG A N 1
ATOM 3805 C CA . ARG A 1 461 ? 15.991 -10.015 20.249 1.00 89.19 461 ARG A CA 1
ATOM 3806 C C . ARG A 1 461 ? 16.944 -11.086 20.757 1.00 89.19 461 ARG A C 1
ATOM 3808 O O . ARG A 1 461 ? 17.410 -11.900 19.962 1.00 89.19 461 ARG A O 1
ATOM 3815 N N . PHE A 1 462 ? 17.189 -11.120 22.066 1.00 85.94 462 PHE A N 1
ATOM 3816 C CA . PHE A 1 462 ? 17.989 -12.173 22.692 1.00 85.94 462 PHE A CA 1
ATOM 3817 C C . PHE A 1 462 ? 17.386 -13.559 22.427 1.00 85.94 462 PHE A C 1
ATOM 3819 O O . PHE A 1 462 ? 18.073 -14.470 21.969 1.00 85.94 462 PHE A O 1
ATOM 3826 N N . LEU A 1 463 ? 16.078 -13.704 22.641 1.00 85.56 463 LEU A N 1
ATOM 3827 C CA . LEU A 1 463 ? 15.362 -14.954 22.410 1.00 85.56 463 LEU A CA 1
ATOM 3828 C C . LEU A 1 463 ? 15.376 -15.347 20.923 1.00 85.56 463 LEU A C 1
ATOM 3830 O O . LEU A 1 463 ? 15.615 -16.507 20.586 1.00 85.56 463 LEU A O 1
ATOM 3834 N N . ASN A 1 464 ? 15.211 -14.375 20.023 1.00 90.50 464 ASN A N 1
ATOM 3835 C CA . ASN A 1 464 ? 15.266 -14.605 18.585 1.00 90.50 464 ASN A CA 1
ATOM 3836 C C . ASN A 1 464 ? 16.654 -15.054 18.103 1.00 90.50 464 ASN A C 1
ATOM 3838 O O . ASN A 1 464 ? 16.738 -15.907 17.227 1.00 90.50 464 ASN A O 1
ATOM 3842 N N . GLN A 1 465 ? 17.742 -14.535 18.678 1.00 86.56 465 GLN A N 1
ATOM 3843 C CA . GLN A 1 465 ? 19.104 -14.957 18.322 1.00 86.56 465 GLN A CA 1
ATOM 3844 C C . GLN A 1 465 ? 19.366 -16.437 18.628 1.00 86.56 465 GLN A C 1
ATOM 3846 O O . GLN A 1 465 ? 20.076 -17.093 17.871 1.00 86.56 465 GLN A O 1
ATOM 3851 N N . HIS A 1 466 ? 18.775 -16.966 19.701 1.00 85.12 466 HIS A N 1
ATOM 3852 C CA . HIS A 1 466 ? 18.984 -18.352 20.123 1.00 85.12 466 HIS A CA 1
ATOM 3853 C C . HIS A 1 466 ? 18.025 -19.330 19.438 1.00 85.12 466 HIS A C 1
ATOM 3855 O O . HIS A 1 466 ? 18.408 -20.448 19.108 1.00 85.12 466 HIS A O 1
ATOM 3861 N N . LEU A 1 467 ? 16.773 -18.918 19.220 1.00 86.56 467 LEU A N 1
ATOM 3862 C CA . LEU A 1 467 ? 15.709 -19.802 18.730 1.00 86.56 467 LEU A CA 1
ATOM 3863 C C . LEU A 1 467 ? 15.344 -19.583 17.256 1.00 86.56 467 LEU A C 1
ATOM 3865 O O . LEU A 1 467 ? 14.608 -20.390 16.679 1.00 86.56 467 LEU A O 1
ATOM 3869 N N . ILE A 1 468 ? 15.858 -18.508 16.649 1.00 89.31 468 ILE A N 1
ATOM 3870 C CA . ILE A 1 468 ? 15.663 -18.125 15.245 1.00 89.31 468 ILE A CA 1
ATOM 3871 C C . ILE A 1 468 ? 14.166 -18.070 14.874 1.00 89.31 468 ILE A C 1
ATOM 3873 O O . ILE A 1 468 ? 13.723 -18.583 13.841 1.00 89.31 468 ILE A O 1
ATOM 3877 N N . LEU A 1 469 ? 13.355 -17.500 15.771 1.00 90.06 469 LEU A N 1
ATOM 3878 C CA . LEU A 1 469 ? 11.893 -17.516 15.671 1.00 90.06 469 LEU A CA 1
ATOM 3879 C C . LEU A 1 469 ? 11.378 -16.751 14.450 1.00 90.06 469 LEU A C 1
ATOM 3881 O O . LEU A 1 469 ? 10.421 -17.190 13.816 1.00 90.06 469 LEU A O 1
ATOM 3885 N N . ASP A 1 470 ? 12.021 -15.647 14.081 1.00 90.44 470 ASP A N 1
ATOM 3886 C CA . ASP A 1 470 ? 11.660 -14.839 12.919 1.00 90.44 470 ASP A CA 1
ATOM 3887 C C . ASP A 1 470 ? 11.755 -15.639 11.610 1.00 90.44 470 ASP A C 1
ATOM 3889 O O . ASP A 1 470 ? 10.839 -15.608 10.780 1.00 90.44 470 ASP A O 1
ATOM 3893 N N . GLN A 1 471 ? 12.822 -16.427 11.444 1.00 89.38 471 GLN A N 1
ATOM 3894 C CA . GLN A 1 471 ? 12.964 -17.310 10.287 1.00 89.38 471 GLN A CA 1
ATOM 3895 C C . GLN A 1 471 ? 11.944 -18.446 10.323 1.00 89.38 471 GLN A C 1
ATOM 3897 O O . GLN A 1 471 ? 11.425 -18.824 9.272 1.00 89.38 471 GLN A O 1
ATOM 3902 N N . LYS A 1 472 ? 11.628 -18.985 11.507 1.00 91.06 472 LYS A N 1
ATOM 3903 C CA . LYS A 1 472 ? 10.596 -20.022 11.651 1.00 91.06 472 LYS A CA 1
ATOM 3904 C C . LYS A 1 472 ? 9.214 -19.506 11.263 1.00 91.06 472 LYS A C 1
ATOM 3906 O O . LYS A 1 472 ? 8.529 -20.187 10.503 1.00 91.06 472 LYS A O 1
ATOM 3911 N N . ILE A 1 473 ? 8.837 -18.305 11.707 1.00 93.19 473 ILE A N 1
ATOM 3912 C CA . ILE A 1 473 ? 7.596 -17.636 11.289 1.00 93.19 473 ILE A CA 1
ATOM 3913 C C . ILE A 1 473 ? 7.589 -17.486 9.770 1.00 93.19 473 ILE A C 1
ATOM 3915 O O . ILE A 1 473 ? 6.698 -18.008 9.107 1.00 93.19 473 ILE A O 1
ATOM 3919 N N . THR A 1 474 ? 8.630 -16.864 9.211 1.00 91.75 474 THR A N 1
ATOM 3920 C CA . THR A 1 474 ? 8.713 -16.563 7.773 1.00 91.75 474 THR A CA 1
ATOM 3921 C C . THR A 1 474 ? 8.609 -17.828 6.914 1.00 91.75 474 THR A C 1
ATOM 3923 O O . THR A 1 474 ? 7.877 -17.852 5.927 1.00 91.75 474 THR A O 1
ATOM 3926 N N . ARG A 1 475 ? 9.311 -18.906 7.292 1.00 91.44 475 ARG A N 1
ATOM 3927 C CA . ARG A 1 475 ? 9.248 -20.195 6.582 1.00 91.44 475 ARG A CA 1
ATOM 3928 C C . ARG A 1 475 ? 7.883 -20.861 6.717 1.00 91.44 475 ARG A C 1
ATOM 3930 O O . ARG A 1 475 ? 7.393 -21.403 5.739 1.00 91.44 475 ARG A O 1
ATOM 3937 N N . THR A 1 476 ? 7.266 -20.813 7.896 1.00 92.81 476 THR A N 1
ATOM 3938 C CA . THR A 1 476 ? 5.937 -21.411 8.099 1.00 92.81 476 THR A CA 1
ATOM 3939 C C . THR A 1 476 ? 4.883 -20.692 7.262 1.00 92.81 476 THR A C 1
ATOM 3941 O O . THR A 1 476 ? 4.112 -21.351 6.578 1.00 92.81 476 THR A O 1
ATOM 3944 N N . ILE A 1 477 ? 4.894 -19.354 7.243 1.00 93.19 477 ILE A N 1
ATOM 3945 C CA . ILE A 1 477 ? 3.991 -18.558 6.400 1.00 93.19 477 ILE A CA 1
ATOM 3946 C C . ILE A 1 477 ? 4.209 -18.852 4.915 1.00 93.19 477 ILE A C 1
ATOM 3948 O O . ILE A 1 477 ? 3.238 -19.062 4.194 1.00 93.19 477 ILE A O 1
ATOM 3952 N N . ARG A 1 478 ? 5.464 -18.935 4.458 1.00 91.75 478 ARG A N 1
ATOM 3953 C CA . ARG A 1 478 ? 5.765 -19.296 3.067 1.00 91.75 478 ARG A CA 1
ATOM 3954 C C . ARG A 1 478 ? 5.207 -20.670 2.699 1.00 91.75 478 ARG A C 1
ATOM 3956 O O . ARG A 1 478 ? 4.513 -20.776 1.697 1.00 91.75 478 ARG A O 1
ATOM 3963 N N . ASP A 1 479 ? 5.436 -21.678 3.536 1.00 93.38 479 ASP A N 1
ATOM 3964 C CA . ASP A 1 479 ? 4.932 -23.030 3.289 1.00 93.38 479 ASP A CA 1
ATOM 3965 C C . ASP A 1 479 ? 3.392 -23.078 3.300 1.00 93.38 479 ASP A C 1
ATOM 3967 O O . ASP A 1 479 ? 2.801 -23.842 2.543 1.00 93.38 479 ASP A O 1
ATOM 3971 N N . ILE A 1 480 ? 2.723 -22.244 4.110 1.00 92.38 480 ILE A N 1
ATOM 3972 C CA . ILE A 1 480 ? 1.257 -22.088 4.081 1.00 92.38 480 ILE A CA 1
ATOM 3973 C C . ILE A 1 480 ? 0.795 -21.465 2.762 1.00 92.38 480 ILE A C 1
ATOM 3975 O O . ILE A 1 480 ? -0.167 -21.948 2.162 1.00 92.38 480 ILE A O 1
ATOM 3979 N N . ILE A 1 481 ? 1.463 -20.403 2.303 1.00 90.12 481 ILE A N 1
ATOM 3980 C CA . ILE A 1 481 ? 1.150 -19.738 1.032 1.00 90.12 481 ILE A CA 1
ATOM 3981 C C . ILE A 1 481 ? 1.312 -20.723 -0.128 1.00 90.12 481 ILE A C 1
ATOM 3983 O O . ILE A 1 481 ? 0.406 -20.847 -0.952 1.00 90.12 481 ILE A O 1
ATOM 3987 N N . ASP A 1 482 ? 2.435 -21.439 -0.174 1.00 89.44 482 ASP A N 1
ATOM 3988 C CA . ASP A 1 482 ? 2.739 -22.406 -1.229 1.00 89.44 482 ASP A CA 1
ATOM 3989 C C . ASP A 1 482 ? 1.744 -23.575 -1.199 1.00 89.44 482 ASP A C 1
ATOM 3991 O O . ASP A 1 482 ? 1.127 -23.886 -2.217 1.00 89.44 482 ASP A O 1
ATOM 3995 N N . TRP A 1 483 ? 1.456 -24.125 -0.013 1.00 92.69 483 TRP A N 1
ATOM 3996 C CA . TRP A 1 483 ? 0.419 -25.146 0.143 1.00 92.69 483 TRP A CA 1
ATOM 3997 C C . TRP A 1 483 ? -0.940 -24.659 -0.372 1.00 92.69 483 TRP A C 1
ATOM 3999 O O . TRP A 1 483 ? -1.630 -25.381 -1.093 1.00 92.69 483 TRP A O 1
ATOM 4009 N N . THR A 1 484 ? -1.326 -23.423 -0.049 1.00 89.62 484 THR A N 1
ATOM 4010 C CA . THR A 1 484 ? -2.624 -22.876 -0.461 1.00 89.62 484 THR A CA 1
ATOM 4011 C C . THR A 1 484 ? -2.701 -22.705 -1.979 1.00 89.62 484 THR A C 1
ATOM 4013 O O . THR A 1 484 ? -3.728 -23.044 -2.569 1.00 89.62 484 THR A O 1
ATOM 4016 N N . LYS A 1 485 ? -1.614 -22.263 -2.626 1.00 87.38 485 LYS A N 1
ATOM 4017 C CA . LYS A 1 485 ? -1.516 -22.166 -4.094 1.00 87.38 485 LYS A CA 1
ATOM 4018 C C . LYS A 1 485 ? -1.665 -23.522 -4.777 1.00 87.38 485 LYS A C 1
ATOM 4020 O O . LYS A 1 485 ? -2.372 -23.623 -5.778 1.00 87.38 485 LYS A O 1
ATOM 4025 N N . ASP A 1 486 ? -1.047 -24.558 -4.218 1.00 88.19 486 ASP A N 1
ATOM 4026 C CA . ASP A 1 486 ? -1.070 -25.901 -4.799 1.00 88.19 486 ASP A CA 1
ATOM 4027 C C . ASP A 1 486 ? -2.446 -26.572 -4.670 1.00 88.19 486 ASP A C 1
ATOM 4029 O O . ASP A 1 486 ? -2.870 -27.334 -5.549 1.00 88.19 486 ASP A O 1
ATOM 4033 N N . HIS A 1 487 ? -3.172 -26.277 -3.587 1.00 88.38 487 HIS A N 1
ATOM 4034 C CA . HIS A 1 487 ? -4.394 -26.997 -3.226 1.00 88.38 487 HIS A CA 1
ATOM 4035 C C . HIS A 1 487 ? -5.683 -26.239 -3.542 1.00 88.38 487 HIS A C 1
ATOM 4037 O O . HIS A 1 487 ? -6.723 -26.874 -3.738 1.00 88.38 487 HIS A O 1
ATOM 4043 N N . ILE A 1 488 ? -5.672 -24.913 -3.611 1.00 85.19 488 ILE A N 1
ATOM 4044 C CA . ILE A 1 488 ? -6.842 -24.115 -3.985 1.00 85.19 488 ILE A CA 1
ATOM 4045 C C . ILE A 1 488 ? -6.689 -23.711 -5.443 1.00 85.19 488 ILE A C 1
ATOM 4047 O O . ILE A 1 488 ? -5.674 -23.136 -5.790 1.00 85.19 488 ILE A O 1
ATOM 4051 N N . ARG A 1 489 ? -7.685 -23.981 -6.294 1.00 79.88 489 ARG A N 1
ATOM 4052 C CA . ARG A 1 489 ? -7.724 -23.543 -7.701 1.00 79.88 489 ARG A CA 1
ATOM 4053 C C . ARG A 1 489 ? -9.007 -22.761 -7.964 1.00 79.88 489 ARG A C 1
ATOM 4055 O O . ARG A 1 489 ? -10.026 -23.055 -7.335 1.00 79.88 489 ARG A O 1
ATOM 4062 N N . GLY A 1 490 ? -8.967 -21.834 -8.918 1.00 77.56 490 GLY A N 1
ATOM 4063 C CA . GLY A 1 490 ? -10.129 -21.051 -9.347 1.00 77.56 490 GLY A CA 1
ATOM 4064 C C . GLY A 1 490 ? -9.883 -19.541 -9.321 1.00 77.56 490 GLY A C 1
ATOM 4065 O O . GLY A 1 490 ? -8.802 -19.110 -8.922 1.00 77.56 490 GLY A O 1
ATOM 4066 N N . PRO A 1 491 ? -10.886 -18.743 -9.730 1.00 72.94 491 PRO A N 1
ATOM 4067 C CA . PRO A 1 491 ? -10.776 -17.285 -9.810 1.00 72.94 491 PRO A CA 1
ATOM 4068 C C . PRO A 1 491 ? -10.513 -16.628 -8.448 1.00 72.94 491 PRO A C 1
ATOM 4070 O O . PRO A 1 491 ? -9.985 -15.527 -8.380 1.00 72.94 491 PRO A O 1
ATOM 4073 N N . GLU A 1 492 ? -10.819 -17.297 -7.333 1.00 74.81 492 GLU A N 1
ATOM 4074 C CA . GLU A 1 492 ? -10.533 -16.764 -5.999 1.00 74.81 492 GLU A CA 1
ATOM 4075 C C . GLU A 1 492 ? -9.039 -16.802 -5.635 1.00 74.81 492 GLU A C 1
ATOM 4077 O O . GLU A 1 492 ? -8.658 -16.232 -4.617 1.00 74.81 492 GLU A O 1
ATOM 4082 N N . GLN A 1 493 ? -8.170 -17.420 -6.448 1.00 75.62 493 GLN A N 1
ATOM 4083 C CA . GLN A 1 493 ? -6.716 -17.300 -6.266 1.00 75.62 493 GLN A CA 1
ATOM 4084 C C . GLN A 1 493 ? -6.224 -15.852 -6.418 1.00 75.62 493 GLN A C 1
ATOM 4086 O O . GLN A 1 493 ? -5.215 -15.504 -5.806 1.00 75.62 493 GLN A O 1
ATOM 4091 N N . GLU A 1 494 ? -6.942 -15.008 -7.169 1.00 75.25 494 GLU A N 1
ATOM 4092 C CA . GLU A 1 494 ? -6.608 -13.590 -7.376 1.00 75.25 494 GLU A CA 1
ATOM 4093 C C . GLU A 1 494 ? -6.449 -12.826 -6.053 1.00 75.25 494 GLU A C 1
ATOM 4095 O O . GLU A 1 494 ? -5.619 -11.930 -5.951 1.00 75.25 494 GLU A O 1
ATOM 4100 N N . VAL A 1 495 ? -7.209 -13.207 -5.018 1.00 78.75 495 VAL A N 1
ATOM 4101 C CA . VAL A 1 495 ? -7.207 -12.528 -3.710 1.00 78.75 495 VAL A CA 1
ATOM 4102 C C . VAL A 1 495 ? -6.320 -13.217 -2.668 1.00 78.75 495 VAL A C 1
ATOM 4104 O O . VAL A 1 495 ? -6.278 -12.794 -1.515 1.00 78.75 495 VAL A O 1
ATOM 4107 N N . LEU A 1 496 ? -5.589 -14.273 -3.044 1.00 80.00 496 LEU A N 1
ATOM 4108 C CA . LEU A 1 496 ? -4.647 -14.962 -2.157 1.00 80.00 496 LEU A CA 1
ATOM 4109 C C . LEU A 1 496 ? -3.540 -14.038 -1.604 1.00 80.00 496 LEU A C 1
ATOM 4111 O O . LEU A 1 496 ? -3.239 -14.150 -0.412 1.00 80.00 496 LEU A O 1
ATOM 4115 N N . PRO A 1 497 ? -2.934 -13.128 -2.398 1.00 78.06 497 PRO A N 1
ATOM 4116 C CA . PRO A 1 497 ? -1.919 -12.206 -1.885 1.00 78.06 497 PRO A CA 1
ATOM 4117 C C . PRO A 1 497 ? -2.442 -11.253 -0.803 1.00 78.06 497 PRO A C 1
ATOM 4119 O O . PRO A 1 497 ? -1.648 -10.715 -0.039 1.00 78.06 497 PRO A O 1
ATOM 4122 N N . ASP A 1 498 ? -3.763 -11.071 -0.717 1.00 78.38 498 ASP A N 1
ATOM 4123 C CA . ASP A 1 498 ? -4.399 -10.143 0.216 1.00 78.38 498 ASP A CA 1
ATOM 4124 C C . ASP A 1 498 ? -4.751 -10.767 1.577 1.00 78.38 498 ASP A C 1
ATOM 4126 O O . ASP A 1 498 ? -5.295 -10.075 2.443 1.00 78.38 498 ASP A O 1
ATOM 4130 N N . LEU A 1 499 ? -4.500 -12.068 1.764 1.00 86.94 499 LEU A N 1
ATOM 4131 C CA . LEU A 1 499 ? -4.786 -12.754 3.023 1.00 86.94 499 LEU A CA 1
ATOM 4132 C C . LEU A 1 499 ? -3.822 -12.309 4.126 1.00 86.94 499 LEU A C 1
ATOM 4134 O O . LEU A 1 499 ? -2.607 -12.244 3.930 1.00 86.94 499 LEU A O 1
ATOM 4138 N N . ALA A 1 500 ? -4.366 -12.062 5.316 1.00 89.62 500 ALA A N 1
ATOM 4139 C CA . ALA A 1 500 ? -3.583 -11.693 6.486 1.00 89.62 500 ALA A CA 1
ATOM 4140 C C . ALA A 1 500 ? -3.270 -12.926 7.340 1.00 89.62 500 ALA A C 1
ATOM 4142 O O . ALA A 1 500 ? -4.142 -13.751 7.619 1.00 89.62 500 ALA A O 1
ATOM 4143 N N . TYR A 1 501 ? -2.027 -13.016 7.816 1.00 93.12 501 TYR A N 1
ATOM 4144 C CA . TYR A 1 501 ? -1.582 -14.106 8.684 1.00 93.12 501 TYR A CA 1
ATOM 4145 C C . TYR A 1 501 ? -1.270 -13.579 10.080 1.00 93.12 501 TYR A C 1
ATOM 4147 O O . TYR A 1 501 ? -0.440 -12.679 10.244 1.00 93.12 501 TYR A O 1
ATOM 4155 N N . PHE A 1 502 ? -1.910 -14.163 11.090 1.00 93.38 502 PHE A N 1
ATOM 4156 C CA . PHE A 1 502 ? -1.727 -13.790 12.488 1.00 93.38 502 PHE A CA 1
ATOM 4157 C C . PHE A 1 502 ? -1.009 -14.892 13.262 1.00 93.38 502 PHE A C 1
ATOM 4159 O O . PHE A 1 502 ? -1.409 -16.062 13.258 1.00 93.38 502 PHE A O 1
ATOM 4166 N N . ILE A 1 503 ? 0.041 -14.480 13.965 1.00 94.25 503 ILE A N 1
ATOM 4167 C CA . ILE A 1 503 ? 0.877 -15.321 14.815 1.00 94.25 503 ILE A CA 1
ATOM 4168 C C . ILE A 1 503 ? 0.379 -15.203 16.257 1.00 94.25 503 ILE A C 1
ATOM 4170 O O . ILE A 1 503 ? 0.219 -14.077 16.739 1.00 94.25 503 ILE A O 1
ATOM 4174 N N . PRO A 1 504 ? 0.144 -16.323 16.965 1.00 92.06 504 PRO A N 1
ATOM 4175 C CA . PRO A 1 504 ? -0.224 -16.311 18.374 1.00 92.06 504 PRO A CA 1
ATOM 4176 C C . PRO A 1 504 ? 0.748 -15.491 19.218 1.00 92.06 504 PRO A C 1
ATOM 4178 O O . PRO A 1 504 ? 1.966 -15.687 19.176 1.00 92.06 504 PRO A O 1
ATOM 4181 N N . TRP A 1 505 ? 0.193 -14.570 19.996 1.00 92.06 505 TRP A N 1
ATOM 4182 C CA . TRP A 1 505 ? 0.979 -13.611 20.757 1.00 92.06 505 TRP A CA 1
ATOM 4183 C C . TRP A 1 505 ? 0.271 -13.248 22.051 1.00 92.06 505 TRP A C 1
ATOM 4185 O O . TRP A 1 505 ? -0.936 -13.000 22.066 1.00 92.06 505 TRP A O 1
ATOM 4195 N N . ASN A 1 506 ? 1.026 -13.185 23.143 1.00 88.62 506 ASN A N 1
ATOM 4196 C CA . ASN A 1 506 ? 0.538 -12.625 24.388 1.00 88.62 506 ASN A CA 1
ATOM 4197 C C . ASN A 1 506 ? 0.619 -11.099 24.284 1.00 88.62 506 ASN A C 1
ATOM 4199 O O . ASN A 1 506 ? 1.697 -10.516 24.419 1.00 88.62 506 ASN A O 1
ATOM 4203 N N . LEU A 1 507 ? -0.520 -10.466 23.996 1.00 84.69 507 LEU A N 1
ATOM 4204 C CA . LEU A 1 507 ? -0.610 -9.019 23.788 1.00 84.69 507 LEU A CA 1
ATOM 4205 C C . LEU A 1 507 ? -0.251 -8.223 25.053 1.00 84.69 507 LEU A C 1
ATOM 4207 O O . LEU A 1 507 ? 0.389 -7.183 24.951 1.00 84.69 507 LEU A O 1
ATOM 4211 N N . GLU A 1 508 ? -0.586 -8.737 26.240 1.00 83.25 508 GLU A N 1
ATOM 4212 C CA . GLU A 1 508 ? -0.322 -8.063 27.519 1.00 83.25 508 GLU A CA 1
ATOM 4213 C C . GLU A 1 508 ? 1.164 -8.070 27.889 1.00 83.25 508 GLU A C 1
ATOM 4215 O O . GLU A 1 508 ? 1.716 -7.063 28.328 1.00 83.25 508 GLU A O 1
ATOM 4220 N N . ARG A 1 509 ? 1.824 -9.221 27.715 1.00 84.88 509 ARG A N 1
ATOM 4221 C CA . ARG A 1 509 ? 3.241 -9.411 28.066 1.00 84.88 509 ARG A CA 1
ATOM 4222 C C . ARG A 1 509 ? 4.195 -9.076 26.923 1.00 84.88 509 ARG A C 1
ATOM 4224 O O . ARG A 1 509 ? 5.403 -9.132 27.124 1.00 84.88 509 ARG A O 1
ATOM 4231 N N . ASN A 1 510 ? 3.660 -8.757 25.744 1.00 87.12 510 ASN A N 1
ATOM 4232 C CA . ASN A 1 510 ? 4.398 -8.657 24.491 1.00 87.12 510 ASN A CA 1
ATOM 4233 C C . ASN A 1 510 ? 5.360 -9.842 24.288 1.00 87.12 510 ASN A C 1
ATOM 4235 O O . ASN A 1 510 ? 6.571 -9.659 24.162 1.00 87.12 510 ASN A O 1
ATOM 4239 N N . SER A 1 511 ? 4.828 -11.065 24.293 1.00 87.56 511 SER A N 1
ATOM 4240 C CA . SER A 1 511 ? 5.645 -12.264 24.109 1.00 87.56 511 SER A CA 1
ATOM 4241 C C . SER A 1 511 ? 5.058 -13.228 23.079 1.00 87.56 511 SER A C 1
ATOM 4243 O O . SER A 1 511 ? 3.839 -13.426 23.030 1.00 87.56 511 SER A O 1
ATOM 4245 N N . PRO A 1 512 ? 5.910 -13.859 22.254 1.00 90.12 512 PRO A N 1
ATOM 4246 C CA . PRO A 1 512 ? 5.461 -14.838 21.280 1.00 90.12 512 PRO A CA 1
ATOM 4247 C C . PRO A 1 512 ? 4.957 -16.110 21.981 1.00 90.12 512 PRO A C 1
ATOM 4249 O O . PRO A 1 512 ? 5.556 -16.562 22.958 1.00 90.12 512 PRO A O 1
ATOM 4252 N N . LEU A 1 513 ? 3.872 -16.707 21.478 1.00 90.38 513 LEU A N 1
ATOM 4253 C CA . LEU A 1 513 ? 3.345 -17.976 21.992 1.00 90.38 513 LEU A CA 1
ATOM 4254 C C . LEU A 1 513 ? 3.846 -19.132 21.116 1.00 90.38 513 LEU A C 1
ATOM 4256 O O . LEU A 1 513 ? 3.241 -19.466 20.098 1.00 90.38 513 LEU A O 1
ATOM 4260 N N . PHE A 1 514 ? 4.979 -19.713 21.512 1.00 87.31 514 PHE A N 1
ATOM 4261 C CA . PHE A 1 514 ? 5.558 -20.910 20.899 1.00 87.31 514 PHE A CA 1
ATOM 4262 C C . PHE A 1 514 ? 5.512 -22.071 21.878 1.00 87.31 514 PHE A C 1
ATOM 4264 O O . PHE A 1 514 ? 5.692 -21.880 23.081 1.00 87.31 514 PHE A O 1
ATOM 4271 N N . SER A 1 515 ? 5.371 -23.268 21.326 1.00 86.50 515 SER A N 1
ATOM 4272 C CA . SER A 1 515 ? 5.553 -24.511 22.064 1.00 86.50 515 SER A CA 1
ATOM 4273 C C . SER A 1 515 ? 6.899 -25.124 21.725 1.00 86.50 515 SER A C 1
ATOM 4275 O O . SER A 1 515 ? 7.495 -24.825 20.691 1.00 86.50 515 SER A O 1
ATOM 4277 N N . ILE A 1 516 ? 7.405 -25.948 22.634 1.00 84.88 516 ILE A N 1
ATOM 4278 C CA . ILE A 1 516 ? 8.683 -26.642 22.493 1.00 84.88 516 ILE A CA 1
ATOM 4279 C C . ILE A 1 516 ? 8.365 -28.119 22.297 1.00 84.88 516 ILE A C 1
ATOM 4281 O O . ILE A 1 516 ? 7.603 -28.696 23.073 1.00 84.88 516 ILE A O 1
ATOM 4285 N N . ASP A 1 517 ? 8.887 -28.715 21.228 1.00 82.25 517 ASP A N 1
ATOM 4286 C CA . ASP A 1 517 ? 8.716 -30.146 20.985 1.00 82.25 517 ASP A CA 1
ATOM 4287 C C . ASP A 1 517 ? 9.669 -30.990 21.866 1.00 82.25 517 ASP A C 1
ATOM 4289 O O . ASP A 1 517 ? 10.572 -30.445 22.508 1.00 82.25 517 ASP A O 1
ATOM 4293 N N . PRO A 1 518 ? 9.514 -32.328 21.922 1.00 82.38 518 PRO A N 1
ATOM 4294 C CA . PRO A 1 518 ? 10.397 -33.185 22.720 1.00 82.38 518 PRO A CA 1
ATOM 4295 C C . PRO A 1 518 ? 11.883 -33.128 22.324 1.00 82.38 518 PRO A C 1
ATOM 4297 O O . PRO A 1 518 ? 12.734 -33.551 23.102 1.00 82.38 518 PRO A O 1
ATOM 4300 N N . ALA A 1 519 ? 12.208 -32.611 21.133 1.00 80.75 519 ALA A N 1
ATOM 4301 C CA . ALA A 1 519 ? 13.573 -32.393 20.660 1.00 80.75 519 ALA A CA 1
ATOM 4302 C C . ALA A 1 519 ? 14.104 -30.985 21.003 1.00 80.75 519 ALA A C 1
ATOM 4304 O O . ALA A 1 519 ? 15.165 -30.587 20.519 1.00 80.75 519 ALA A O 1
ATOM 4305 N N . ASN A 1 520 ? 13.390 -30.233 21.848 1.00 79.12 520 ASN A N 1
ATOM 4306 C CA . ASN A 1 520 ? 13.679 -28.852 22.233 1.00 79.12 520 ASN A CA 1
ATOM 4307 C C . ASN A 1 520 ? 13.640 -27.845 21.071 1.00 79.12 520 ASN A C 1
ATOM 4309 O O . ASN A 1 520 ? 14.261 -26.780 21.131 1.00 79.12 520 ASN A O 1
ATOM 4313 N N . VAL A 1 521 ? 12.889 -28.141 20.010 1.00 83.38 521 VAL A N 1
ATOM 4314 C CA . VAL A 1 521 ? 12.729 -27.253 18.859 1.00 83.38 521 VAL A CA 1
ATOM 4315 C C . VAL A 1 521 ? 11.443 -26.435 19.027 1.00 83.38 521 VAL A C 1
ATOM 4317 O O . VAL A 1 521 ? 10.356 -27.007 19.112 1.00 83.38 521 VAL A O 1
ATOM 4320 N N . PRO A 1 522 ? 11.513 -25.087 19.044 1.00 85.50 522 PRO A N 1
ATOM 4321 C CA . PRO A 1 522 ? 10.305 -24.279 19.153 1.00 85.50 522 PRO A CA 1
ATOM 4322 C C . PRO A 1 522 ? 9.495 -24.298 17.855 1.00 85.50 522 PRO A C 1
ATOM 4324 O O . PRO A 1 522 ? 10.073 -24.202 16.765 1.00 85.50 522 PRO A O 1
ATOM 4327 N N . TYR A 1 523 ? 8.173 -24.349 17.973 1.00 86.50 523 TYR A N 1
ATOM 4328 C CA . TYR A 1 523 ? 7.221 -24.328 16.866 1.00 86.50 523 TYR A CA 1
ATOM 4329 C C . TYR A 1 523 ? 5.961 -23.525 17.221 1.00 86.50 523 TYR A C 1
ATOM 4331 O O . TYR A 1 523 ? 5.682 -23.239 18.387 1.00 86.50 523 TYR A O 1
ATOM 4339 N N . LEU A 1 524 ? 5.211 -23.128 16.193 1.00 89.44 524 LEU A N 1
ATOM 4340 C CA . LEU A 1 524 ? 3.917 -22.469 16.349 1.00 89.44 524 LEU A CA 1
ATOM 4341 C C . LEU A 1 524 ? 2.832 -23.536 16.435 1.00 89.44 524 LEU A C 1
ATOM 4343 O O . LEU A 1 524 ? 2.717 -24.347 15.524 1.00 89.44 524 LEU A O 1
ATOM 4347 N N . GLU A 1 525 ? 2.014 -23.528 17.484 1.00 87.75 525 GLU A N 1
ATOM 4348 C CA . GLU A 1 525 ? 0.904 -24.485 17.589 1.00 87.75 525 GLU A CA 1
ATOM 4349 C C . GLU A 1 525 ? -0.213 -24.188 16.597 1.00 87.75 525 GLU A C 1
ATOM 4351 O O . GLU A 1 525 ? -0.847 -25.101 16.069 1.00 87.75 525 GLU A O 1
ATOM 4356 N N . GLN A 1 526 ? -0.469 -22.904 16.350 1.00 92.50 526 GLN A N 1
ATOM 4357 C CA . GLN A 1 526 ? -1.547 -22.463 15.482 1.00 92.50 526 GLN A CA 1
ATOM 4358 C C . GLN A 1 526 ? -1.174 -21.190 14.726 1.00 92.50 526 GLN A C 1
ATOM 4360 O O . GLN A 1 526 ? -0.410 -20.370 15.226 1.00 92.50 526 GLN A O 1
ATOM 4365 N N . ILE A 1 527 ? -1.743 -21.006 13.540 1.00 93.69 527 ILE A N 1
ATOM 4366 C CA . ILE A 1 527 ? -1.669 -19.769 12.755 1.00 93.69 527 ILE A CA 1
ATOM 4367 C C . ILE A 1 527 ? -3.075 -19.454 12.266 1.00 93.69 527 ILE A C 1
ATOM 4369 O O . ILE A 1 527 ? -3.791 -20.353 11.826 1.00 93.69 527 ILE A O 1
ATOM 4373 N N . TRP A 1 528 ? -3.471 -18.187 12.348 1.00 94.00 528 TRP A N 1
ATOM 4374 C CA . TRP A 1 528 ? -4.766 -17.743 11.844 1.00 94.00 528 TRP A CA 1
ATOM 4375 C C . TRP A 1 528 ? -4.610 -17.069 10.485 1.00 94.00 528 TRP A C 1
ATOM 4377 O O . TRP A 1 528 ? -3.744 -16.211 10.323 1.00 94.00 528 TRP A O 1
ATOM 4387 N N . ILE A 1 529 ? -5.469 -17.438 9.541 1.00 93.62 529 ILE A N 1
ATOM 4388 C CA . ILE A 1 529 ? -5.615 -16.798 8.231 1.00 93.62 529 ILE A CA 1
ATOM 4389 C C . ILE A 1 529 ? -6.918 -15.996 8.248 1.00 93.62 529 ILE A C 1
ATOM 4391 O O . ILE A 1 529 ? -7.947 -16.523 8.683 1.00 93.62 529 ILE A O 1
ATOM 4395 N N . ALA A 1 530 ? -6.882 -14.740 7.806 1.00 89.44 530 ALA A N 1
ATOM 4396 C CA . ALA A 1 530 ? -8.041 -13.847 7.782 1.00 89.44 530 ALA A CA 1
ATOM 4397 C C . ALA A 1 530 ? -8.166 -13.065 6.473 1.00 89.44 530 ALA A C 1
ATOM 4399 O O . ALA A 1 530 ? -7.125 -12.780 5.841 1.00 89.44 530 ALA A O 1
#

Foldseek 3Di:
DDDPQLDQDLQNLLVLLVQLVDDLLLVLLLCCLQDVLPDQPDPLDHPCVSCVPSVVVLLVQQVQKDKDWDDQDPDLRQWTKIFIAGPVGDTQKMWTWHFDPPPFTEIETLDIDGDPSNPPVCPRLVRVLVVLVVCLVVLGKYKYWQPDDPPDPCSCVCVVVVWAFVCVVEPDPDDPDPTGMTMDHHPPHDCPCCRPGVVVVVVVCVVCVLVSQLSVLVVVLVVVLVSLVSNLVSLCSSCVVCVVVVHDGLVNQSSLLSSLQVLLVVVVVSVPGRNCPCPVPSVSDDDDPSQQARFHDPDDDRSDFDQKDKDFDVVVVVQDDVCCNVPVVVSQLQAAFDLALLVVVVCVVVVHDPPDRDGSNNCVVSSHDRSQWGWDDGPNFIKIKGKDRPNVVVCLVLVLVLLVLCQVVQVVPDQQLAREAEWHFHMWIDGSRIIITITGDDQFDFLVSVLVCCCPPPVNVVVCVVQVVNVQSVVSVVSVLVVSVVRDDDPSVVCSVVKTKTFRADSVVRGGDWDADPVRHTHGHYMYID